Protein AF-0000000072921763 (afdb_homodimer)

pLDDT: mean 75.84, std 25.27, range [23.95, 98.81]

Sequence (602 aa):
MDPLSIIASITGIATAGTSLSKAIYHFISSTRGASREMIEIARNISDLSCILSDLRHVLQESADLCSRKLLRRIKSAMRRLSAIHDDIYALMDSSKGFQTFRWSLKRSEAQFKLTLIESHKTAIHLMLNVIILAATTRKEAQSQVTQTTSTNEDKQKEPESEVPLLRQQSENLAYAACHCLVDLSENQQFETSRPSKQLKTDSGSDNDDTRGQIQVREHGSSDGTGRWLFDLAFENHWNMSQGIEPELHFHGPVNGPEGPASDNQALVIRTPSELQIAIYEPRAGAALIETLLADWTCLSKMDPLSIIASITGIATAGTSLSKAIYHFISSTRGASREMIEIARNISDLSCILSDLRHVLQESADLCSRKLLRRIKSAMRRLSAIHDDIYALMDSSKGFQTFRWSLKRSEAQFKLTLIESHKTAIHLMLNVIILAATTRKEAQSQVTQTTSTNEDKQKEPESEVPLLRQQSENLAYAACHCLVDLSENQQFETSRPSKQLKTDSGSDNDDTRGQIQVREHGSSDGTGRWLFDLAFENHWNMSQGIEPELHFHGPVNGPEGPASDNQALVIRTPSELQIAIYEPRAGAALIETLLADWTCLSK

InterPro domains:
  IPR039327 C2H2 finger domain transcription factor CON7-like [PTHR36167] (5-193)

Organism: Fusarium oxysporum f. sp. lycopersici (strain 4287 / CBS 123668 / FGSC 9935 / NRRL 34936) (NCBI:txid426428)

Solvent-accessible surface area (backbone atoms only — not comparable to full-atom values): 33840 Å² total; per-residue (Å²): 135,61,66,65,59,48,43,51,48,39,51,53,50,23,48,50,31,36,52,48,20,45,52,44,51,54,47,43,73,75,34,74,79,59,56,71,53,55,55,50,38,24,47,51,34,38,52,34,21,52,50,36,52,49,40,42,53,50,44,72,75,43,46,86,42,47,25,70,62,39,55,50,50,52,51,51,50,51,53,52,48,52,51,51,52,53,52,50,51,51,59,54,54,68,42,70,72,66,74,72,55,55,60,68,81,28,43,66,55,41,48,47,53,36,51,51,51,50,40,49,38,38,51,52,49,37,54,42,42,48,50,50,40,52,52,49,47,52,53,53,56,52,52,52,56,53,46,69,69,50,71,76,81,77,77,68,78,71,78,78,78,61,54,68,56,42,50,51,45,38,30,45,35,49,54,48,44,42,52,38,37,39,50,35,44,60,52,29,61,59,61,67,65,48,80,68,81,72,74,80,73,78,83,71,87,74,82,71,79,75,66,82,60,80,55,53,56,85,55,31,25,94,81,42,55,33,51,50,52,39,58,70,72,42,43,64,46,52,35,59,69,52,67,49,63,84,67,77,75,68,80,72,83,78,78,74,80,85,66,84,77,71,76,71,75,52,79,75,57,58,41,49,67,47,43,54,56,52,48,68,40,89,62,32,38,59,51,39,51,50,44,48,44,59,60,32,29,46,79,88,104,134,60,67,65,60,48,42,52,49,40,51,52,51,25,48,51,31,37,51,48,21,44,51,45,54,53,49,44,73,74,33,73,79,61,55,69,53,56,54,50,37,24,47,51,34,38,52,36,20,52,51,38,53,49,41,42,53,49,44,74,75,43,48,85,42,47,25,72,63,38,53,50,50,51,50,51,49,51,53,53,48,52,50,51,53,52,52,51,51,52,58,55,56,69,38,70,70,66,75,70,52,57,62,66,81,26,44,67,56,41,49,48,52,37,51,52,51,51,40,51,38,36,50,51,48,37,54,42,42,49,52,50,40,52,52,49,49,51,53,55,55,53,51,50,56,53,46,68,68,50,72,77,81,78,77,66,79,71,78,79,78,60,55,68,56,43,50,50,45,38,32,44,35,50,54,48,43,43,50,38,37,38,51,34,43,60,53,28,59,56,61,67,65,49,82,67,83,73,74,79,74,77,84,73,88,75,80,71,78,74,66,81,60,77,56,53,57,86,53,31,26,96,79,42,56,34,50,51,52,40,56,70,73,43,43,65,47,52,35,58,70,52,66,48,63,84,67,76,76,70,81,71,83,77,78,74,79,84,63,83,77,72,77,71,75,49,77,74,58,59,41,50,66,48,43,53,57,52,47,68,38,87,62,32,40,59,51,40,51,51,45,48,45,58,59,33,27,47,78,87,103

Radius of gyration: 27.13 Å; Cα contacts (8 Å, |Δi|>4): 583; chains: 2; bounding box: 98×81×78 Å

Structure (mmCIF, N/CA/C/O backbone):
data_AF-0000000072921763-model_v1
#
loop_
_entity.id
_entity.type
_entity.pdbx_description
1 polymer 'Fungal N-terminal domain-containing protein'
#
loop_
_atom_site.group_PDB
_atom_site.id
_atom_site.type_symbol
_atom_site.label_atom_id
_atom_site.label_alt_id
_atom_site.label_comp_id
_atom_site.label_asym_id
_atom_site.label_entity_id
_atom_site.label_seq_id
_atom_site.pdbx_PDB_ins_code
_atom_site.Cartn_x
_atom_site.Cartn_y
_atom_site.Cartn_z
_atom_site.occupancy
_atom_site.B_iso_or_equiv
_atom_site.auth_seq_id
_atom_site.auth_comp_id
_atom_site.auth_asym_id
_atom_site.auth_atom_id
_atom_site.pdbx_PDB_model_num
ATOM 1 N N . MET A 1 1 ? -10.547 2.902 26.391 1 65.31 1 MET A N 1
ATOM 2 C CA . MET A 1 1 ? -9.352 2.551 25.625 1 65.31 1 MET A CA 1
ATOM 3 C C . MET A 1 1 ? -8.625 3.803 25.141 1 65.31 1 MET A C 1
ATOM 5 O O . MET A 1 1 ? -9.258 4.727 24.625 1 65.31 1 MET A O 1
ATOM 9 N N . ASP A 1 2 ? -7.398 3.92 25.562 1 82.81 2 ASP A N 1
ATOM 10 C CA . ASP A 1 2 ? -6.605 5.133 25.375 1 82.81 2 ASP A CA 1
ATOM 11 C C . ASP A 1 2 ? -5.977 5.168 23.984 1 82.81 2 ASP A C 1
ATOM 13 O O . ASP A 1 2 ? -5.176 4.297 23.641 1 82.81 2 ASP A O 1
ATOM 17 N N . PRO A 1 3 ? -6.383 6.098 23.203 1 86.25 3 PRO A N 1
ATOM 18 C CA . PRO A 1 3 ? -5.844 6.227 21.844 1 86.25 3 PRO A CA 1
ATOM 19 C C . PRO A 1 3 ? -4.316 6.309 21.812 1 86.25 3 PRO A C 1
ATOM 21 O O . PRO A 1 3 ? -3.686 5.836 20.875 1 86.25 3 PRO A O 1
ATOM 24 N N . LEU A 1 4 ? -3.777 6.754 22.875 1 88.62 4 LEU A N 1
ATOM 25 C CA . LEU A 1 4 ? -2.326 6.902 22.922 1 88.62 4 LEU A CA 1
ATOM 26 C C . LEU A 1 4 ? -1.644 5.543 22.984 1 88.62 4 LEU A C 1
ATOM 28 O O . LEU A 1 4 ? -0.588 5.34 22.375 1 88.62 4 LEU A O 1
ATOM 32 N N . SER A 1 5 ? -2.275 4.668 23.703 1 93.56 5 SER A N 1
ATOM 33 C CA . SER A 1 5 ? -1.722 3.324 23.812 1 93.56 5 SER A CA 1
ATOM 34 C C . SER A 1 5 ? -1.797 2.586 22.469 1 93.56 5 SER A C 1
ATOM 36 O O . SER A 1 5 ? -0.887 1.831 22.125 1 93.56 5 SER A O 1
ATOM 38 N N . ILE A 1 6 ? -2.824 2.807 21.75 1 95.88 6 ILE A N 1
ATOM 39 C CA . ILE A 1 6 ? -3.004 2.189 20.438 1 95.88 6 ILE A CA 1
ATOM 40 C C . ILE A 1 6 ? -1.984 2.76 19.453 1 95.88 6 ILE A C 1
ATOM 42 O O . ILE A 1 6 ? -1.358 2.012 18.703 1 95.88 6 ILE A O 1
ATOM 46 N N . ILE A 1 7 ? -1.818 4 19.531 1 95.94 7 ILE A N 1
ATOM 47 C CA . ILE A 1 7 ? -0.854 4.672 18.656 1 95.94 7 ILE A CA 1
ATOM 48 C C . ILE A 1 7 ? 0.55 4.148 18.953 1 95.94 7 ILE A C 1
ATOM 50 O O . ILE A 1 7 ? 1.326 3.893 18.031 1 95.94 7 ILE A O 1
ATOM 54 N N . ALA A 1 8 ? 0.888 3.949 20.219 1 95.19 8 ALA A N 1
ATOM 55 C CA . ALA A 1 8 ? 2.18 3.381 20.594 1 95.19 8 ALA A CA 1
ATOM 56 C C . ALA A 1 8 ? 2.338 1.965 20.047 1 95.19 8 ALA A C 1
ATOM 58 O O . ALA A 1 8 ? 3.406 1.599 19.547 1 95.19 8 ALA A O 1
ATOM 59 N N . SER A 1 9 ? 1.285 1.234 20.141 1 96.81 9 SER A N 1
ATOM 60 C CA . SER A 1 9 ? 1.287 -0.132 19.625 1 96.81 9 SER A CA 1
ATOM 61 C C . SER A 1 9 ? 1.504 -0.158 18.125 1 96.81 9 SER A C 1
ATOM 63 O O . SER A 1 9 ? 2.268 -0.981 17.609 1 96.81 9 SER A O 1
ATOM 65 N N . ILE A 1 10 ? 0.843 0.71 17.438 1 98.25 10 ILE A N 1
ATOM 66 C CA . ILE A 1 10 ? 0.994 0.819 15.984 1 98.25 10 ILE A CA 1
ATOM 67 C C . ILE A 1 10 ? 2.447 1.137 15.641 1 98.25 10 ILE A C 1
ATOM 69 O O . ILE A 1 10 ? 3.029 0.517 14.75 1 98.25 10 ILE A O 1
ATOM 73 N N . THR A 1 11 ? 3.029 2.066 16.375 1 97 11 THR A N 1
ATOM 74 C CA . THR A 1 11 ? 4.418 2.439 16.141 1 97 11 THR A CA 1
ATOM 75 C C . THR A 1 11 ? 5.344 1.243 16.344 1 97 11 THR A C 1
ATOM 77 O O . THR A 1 11 ? 6.254 1.013 15.547 1 97 11 THR A O 1
ATOM 80 N N . GLY A 1 12 ? 5.074 0.527 17.391 1 97.81 12 GLY A N 1
ATOM 81 C CA . GLY A 1 12 ? 5.871 -0.662 17.672 1 97.81 12 GLY A CA 1
ATOM 82 C C . GLY A 1 12 ? 5.797 -1.693 16.562 1 97.81 12 GLY A C 1
ATOM 83 O O . GLY A 1 12 ? 6.82 -2.219 16.125 1 97.81 12 GLY A O 1
ATOM 84 N N . ILE A 1 13 ? 4.648 -1.969 16.047 1 98.62 13 ILE A N 1
ATOM 85 C CA . ILE A 1 13 ? 4.441 -2.982 15.023 1 98.62 13 ILE A CA 1
ATOM 86 C C . ILE A 1 13 ? 5.008 -2.49 13.688 1 98.62 13 ILE A C 1
ATOM 88 O O . ILE A 1 13 ? 5.59 -3.268 12.93 1 98.62 13 ILE A O 1
ATOM 92 N N . ALA A 1 14 ? 4.777 -1.21 13.375 1 98.62 14 ALA A N 1
ATOM 93 C CA . ALA A 1 14 ? 5.352 -0.644 12.156 1 98.62 14 ALA A CA 1
ATOM 94 C C . ALA A 1 14 ? 6.875 -0.758 12.164 1 98.62 14 ALA A C 1
ATOM 96 O O . ALA A 1 14 ? 7.48 -1.12 11.156 1 98.62 14 ALA A O 1
ATOM 97 N N . THR A 1 15 ? 7.5 -0.487 13.289 1 98.19 15 THR A N 1
ATOM 98 C CA . THR A 1 15 ? 8.953 -0.569 13.43 1 98.19 15 THR A CA 1
ATOM 99 C C . THR A 1 15 ? 9.43 -2.012 13.281 1 98.19 15 THR A C 1
ATOM 101 O O . THR A 1 15 ? 10.375 -2.287 12.539 1 98.19 15 THR A O 1
ATOM 104 N N . ALA A 1 16 ? 8.75 -2.857 13.969 1 98.31 16 ALA A N 1
ATOM 105 C CA . ALA A 1 16 ? 9.086 -4.273 13.875 1 98.31 16 ALA A CA 1
ATOM 106 C C . ALA A 1 16 ? 8.938 -4.777 12.438 1 98.31 16 ALA A C 1
ATOM 108 O O . ALA A 1 16 ? 9.773 -5.531 11.945 1 98.31 16 ALA A O 1
ATOM 109 N N . GLY A 1 17 ? 7.84 -4.438 11.805 1 98.56 17 GLY A N 1
ATOM 110 C CA . GLY A 1 17 ? 7.621 -4.832 10.422 1 98.56 17 GLY A CA 1
ATOM 111 C C . GLY A 1 17 ? 8.68 -4.297 9.477 1 98.56 17 GLY A C 1
ATOM 112 O O . GLY A 1 17 ? 9.125 -5.008 8.57 1 98.56 17 GLY A O 1
ATOM 113 N N . THR A 1 18 ? 9.039 -3.078 9.664 1 98.56 18 THR A N 1
ATOM 114 C CA . THR A 1 18 ? 10.086 -2.473 8.844 1 98.56 18 THR A CA 1
ATOM 115 C C . THR A 1 18 ? 11.398 -3.227 9 1 98.56 18 THR A C 1
ATOM 117 O O . THR A 1 18 ? 12.078 -3.518 8.016 1 98.56 18 THR A O 1
ATOM 120 N N . SER A 1 19 ? 11.734 -3.551 10.188 1 97.69 19 SER A N 1
ATOM 121 C CA . SER A 1 19 ? 12.945 -4.324 10.461 1 97.69 19 SER A CA 1
ATOM 122 C C . SER A 1 19 ? 12.852 -5.715 9.844 1 97.69 19 SER A C 1
ATOM 124 O O . SER A 1 19 ? 13.836 -6.219 9.289 1 97.69 19 SER A O 1
ATOM 126 N N . LEU A 1 20 ? 11.758 -6.309 9.984 1 97.12 20 LEU A N 1
ATOM 127 C CA . LEU A 1 20 ? 11.555 -7.648 9.445 1 97.12 20 LEU A CA 1
ATOM 128 C C . LEU A 1 20 ? 11.68 -7.641 7.922 1 97.12 20 LEU A C 1
ATOM 130 O O . LEU A 1 20 ? 12.328 -8.516 7.348 1 97.12 20 LEU A O 1
ATOM 134 N N . SER A 1 21 ? 11.008 -6.684 7.285 1 97.06 21 SER A N 1
ATOM 135 C CA . SER A 1 21 ? 11.125 -6.562 5.836 1 97.06 21 SER A CA 1
ATOM 136 C C . SER A 1 21 ? 12.578 -6.449 5.402 1 97.06 21 SER A C 1
ATOM 138 O O . SER A 1 21 ? 13.016 -7.145 4.48 1 97.06 21 SER A O 1
ATOM 140 N N . LYS A 1 22 ? 13.328 -5.621 6.062 1 96.06 22 LYS A N 1
ATOM 141 C CA . LYS A 1 22 ? 14.75 -5.465 5.766 1 96.06 22 LYS A CA 1
ATOM 142 C C . LYS A 1 22 ? 15.492 -6.793 5.918 1 96.06 22 LYS A C 1
ATOM 144 O O . LYS A 1 22 ? 16.297 -7.164 5.059 1 96.06 22 LYS A O 1
ATOM 149 N N . ALA A 1 23 ? 15.227 -7.434 6.98 1 93.62 23 ALA A N 1
ATOM 150 C CA . ALA A 1 23 ? 15.867 -8.719 7.246 1 93.62 23 ALA A CA 1
ATOM 151 C C . ALA A 1 23 ? 15.578 -9.719 6.129 1 93.62 23 ALA A C 1
ATOM 153 O O . ALA A 1 23 ? 16.469 -10.477 5.719 1 93.62 23 ALA A O 1
ATOM 154 N N . ILE A 1 24 ? 14.375 -9.758 5.652 1 93 24 ILE A N 1
ATOM 155 C CA . ILE A 1 24 ? 14 -10.688 4.594 1 93 24 ILE A CA 1
ATOM 156 C C . ILE A 1 24 ? 14.734 -10.328 3.305 1 93 24 ILE A C 1
ATOM 158 O O . ILE A 1 24 ? 15.25 -11.211 2.615 1 93 24 ILE A O 1
ATOM 162 N N . TYR A 1 25 ? 14.789 -9.023 2.984 1 92.62 25 TYR A N 1
ATOM 163 C CA . TYR A 1 25 ? 15.508 -8.602 1.79 1 92.62 25 TYR A CA 1
ATOM 164 C C . TYR A 1 25 ? 16.969 -9.023 1.865 1 92.62 25 TYR A C 1
ATOM 166 O O . TYR A 1 25 ? 17.531 -9.523 0.885 1 92.62 25 TYR A O 1
ATOM 174 N N . HIS A 1 26 ? 17.578 -8.859 2.99 1 90.12 26 HIS A N 1
ATOM 175 C CA . HIS A 1 26 ? 18.969 -9.258 3.166 1 90.12 26 HIS A CA 1
ATOM 176 C C . HIS A 1 26 ? 19.125 -10.773 3.074 1 90.12 26 HIS A C 1
ATOM 178 O O . HIS A 1 26 ? 20.078 -11.273 2.486 1 90.12 26 HIS A O 1
ATOM 184 N N . PHE A 1 27 ? 18.188 -11.398 3.607 1 86.38 27 PHE A N 1
ATOM 185 C CA . PHE A 1 27 ? 18.188 -12.859 3.529 1 86.38 27 PHE A CA 1
ATOM 186 C C . PHE A 1 27 ? 18.125 -13.32 2.078 1 86.38 27 PHE A C 1
ATOM 188 O O . PHE A 1 27 ? 18.859 -14.219 1.672 1 86.38 27 PHE A O 1
ATOM 195 N N . ILE A 1 28 ? 17.219 -12.781 1.347 1 85.94 28 ILE A N 1
ATOM 196 C CA . ILE A 1 28 ? 17.016 -13.117 -0.061 1 85.94 28 ILE A CA 1
ATOM 197 C C . ILE A 1 28 ? 18.312 -12.859 -0.833 1 85.94 28 ILE A C 1
ATOM 199 O O . ILE A 1 28 ? 18.703 -13.656 -1.688 1 85.94 28 ILE A O 1
ATOM 203 N N . SER A 1 29 ? 18.984 -11.82 -0.559 1 84.25 29 SER A N 1
ATOM 204 C CA . SER A 1 29 ? 20.188 -11.43 -1.28 1 84.25 29 SER A CA 1
ATOM 205 C C . SER A 1 29 ? 21.344 -12.391 -0.982 1 84.25 29 SER A C 1
ATOM 207 O O . SER A 1 29 ? 22.266 -12.539 -1.792 1 84.25 29 SER A O 1
ATOM 209 N N . SER A 1 30 ? 21.297 -12.969 0.132 1 79.44 30 SER A N 1
ATOM 210 C CA . SER A 1 30 ? 22.391 -13.844 0.554 1 79.44 30 SER A CA 1
ATOM 211 C C . SER A 1 30 ? 22.094 -15.297 0.215 1 79.44 30 SER A C 1
ATOM 213 O O . SER A 1 30 ? 22.922 -16.188 0.461 1 79.44 30 SER A O 1
ATOM 215 N N . THR A 1 31 ? 20.859 -15.5 -0.185 1 74.06 31 THR A N 1
ATOM 216 C CA . THR A 1 31 ? 20.438 -16.875 -0.421 1 74.06 31 THR A CA 1
ATOM 217 C C . THR A 1 31 ? 20.172 -17.109 -1.903 1 74.06 31 THR A C 1
ATOM 219 O O . THR A 1 31 ? 19.469 -16.328 -2.543 1 74.06 31 THR A O 1
ATOM 222 N N . ARG A 1 32 ? 20.797 -18.125 -2.398 1 68.25 32 ARG A N 1
ATOM 223 C CA . ARG A 1 32 ? 20.531 -18.5 -3.783 1 68.25 32 ARG A CA 1
ATOM 224 C C . ARG A 1 32 ? 19.156 -19.156 -3.922 1 68.25 32 ARG A C 1
ATOM 226 O O . ARG A 1 32 ? 18.781 -19.969 -3.088 1 68.25 32 ARG A O 1
ATOM 233 N N . GLY A 1 33 ? 18.297 -18.75 -4.855 1 66.88 33 GLY A N 1
ATOM 234 C CA . GLY A 1 33 ? 17.047 -19.406 -5.172 1 66.88 33 GLY A CA 1
ATOM 235 C C . GLY A 1 33 ? 15.898 -18.953 -4.289 1 66.88 33 GLY A C 1
ATOM 236 O O . GLY A 1 33 ? 15.008 -19.75 -3.971 1 66.88 33 GLY A O 1
ATOM 237 N N . ALA A 1 34 ? 16.031 -17.781 -3.762 1 72.19 34 ALA A N 1
ATOM 238 C CA . ALA A 1 34 ? 14.898 -17.312 -2.973 1 72.19 34 ALA A CA 1
ATOM 239 C C . ALA A 1 34 ? 13.625 -17.25 -3.818 1 72.19 34 ALA A C 1
ATOM 241 O O . ALA A 1 34 ? 13.672 -16.844 -4.98 1 72.19 34 ALA A O 1
ATOM 242 N N . SER A 1 35 ? 12.586 -17.797 -3.225 1 76.56 35 SER A N 1
ATOM 243 C CA . SER A 1 35 ? 11.32 -17.891 -3.951 1 76.56 35 SER A CA 1
ATOM 244 C C . SER A 1 35 ? 10.711 -16.5 -4.156 1 76.56 35 SER A C 1
ATOM 246 O O . SER A 1 35 ? 11.016 -15.57 -3.416 1 76.56 35 SER A O 1
ATOM 248 N N . ARG A 1 36 ? 9.922 -16.344 -5.098 1 83.94 36 ARG A N 1
ATOM 249 C CA . ARG A 1 36 ? 9.164 -15.133 -5.395 1 83.94 36 ARG A CA 1
ATOM 250 C C . ARG A 1 36 ? 8.258 -14.75 -4.23 1 83.94 36 ARG A C 1
ATOM 252 O O . ARG A 1 36 ? 8.039 -13.57 -3.957 1 83.94 36 ARG A O 1
ATOM 259 N N . GLU A 1 37 ? 7.848 -15.742 -3.48 1 86.5 37 GLU A N 1
ATOM 260 C CA . GLU A 1 37 ? 6.957 -15.523 -2.344 1 86.5 37 GLU A CA 1
ATOM 261 C C . GLU A 1 37 ? 7.652 -14.734 -1.241 1 86.5 37 GLU A C 1
ATOM 263 O O . GLU A 1 37 ? 7.031 -13.898 -0.578 1 86.5 37 GLU A O 1
ATOM 268 N N . MET A 1 38 ? 8.922 -14.961 -1.13 1 87.75 38 MET A N 1
ATOM 269 C CA . MET A 1 38 ? 9.648 -14.258 -0.081 1 87.75 38 MET A CA 1
ATOM 270 C C . MET A 1 38 ? 9.781 -12.773 -0.417 1 87.75 38 MET A C 1
ATOM 272 O O . MET A 1 38 ? 9.688 -11.922 0.469 1 87.75 38 MET A O 1
ATOM 276 N N . ILE A 1 39 ? 9.984 -12.547 -1.631 1 91.12 39 ILE A N 1
ATOM 277 C CA . ILE A 1 39 ? 10.078 -11.164 -2.076 1 91.12 39 ILE A CA 1
ATOM 278 C C . ILE A 1 39 ? 8.734 -10.461 -1.868 1 91.12 39 ILE A C 1
ATOM 280 O O . ILE A 1 39 ? 8.688 -9.336 -1.372 1 91.12 39 ILE A O 1
ATOM 284 N N . GLU A 1 40 ? 7.691 -11.172 -2.193 1 94.12 40 GLU A N 1
ATOM 285 C CA . GLU A 1 40 ? 6.352 -10.617 -2.025 1 94.12 40 GLU A CA 1
ATOM 286 C C . GLU A 1 40 ? 6.027 -10.398 -0.551 1 94.12 40 GLU A C 1
ATOM 288 O O . GLU A 1 40 ? 5.355 -9.43 -0.193 1 94.12 40 GLU A O 1
ATOM 293 N N . ILE A 1 41 ? 6.5 -11.281 0.248 1 94.19 41 ILE A N 1
ATOM 294 C CA . ILE A 1 41 ? 6.301 -11.133 1.686 1 94.19 41 ILE A CA 1
ATOM 295 C C . ILE A 1 41 ? 7.023 -9.875 2.174 1 94.19 41 ILE A C 1
ATOM 297 O O . ILE A 1 41 ? 6.438 -9.055 2.881 1 94.19 41 ILE A O 1
ATOM 301 N N . ALA A 1 42 ? 8.273 -9.734 1.792 1 96.31 42 ALA A N 1
ATOM 302 C CA . ALA A 1 42 ? 9.039 -8.555 2.193 1 96.31 42 ALA A CA 1
ATOM 303 C C . ALA A 1 42 ? 8.344 -7.277 1.735 1 96.31 42 ALA A C 1
ATOM 305 O O . ALA A 1 42 ? 8.211 -6.328 2.51 1 96.31 42 ALA A O 1
ATOM 306 N N . ARG A 1 43 ? 7.867 -7.27 0.573 1 97.25 43 ARG A N 1
ATOM 307 C CA . ARG A 1 43 ? 7.203 -6.109 -0.014 1 97.25 43 ARG A CA 1
ATOM 308 C C . ARG A 1 43 ? 5.906 -5.789 0.72 1 97.25 43 ARG A C 1
ATOM 310 O O . ARG A 1 43 ? 5.645 -4.629 1.051 1 97.25 43 ARG A O 1
ATOM 317 N N . ASN A 1 44 ? 5.117 -6.777 0.942 1 97.81 44 ASN A N 1
ATOM 318 C CA . ASN A 1 44 ? 3.832 -6.574 1.602 1 97.81 44 ASN A CA 1
ATOM 319 C C . ASN A 1 44 ? 4.012 -6.105 3.043 1 97.81 44 ASN A C 1
ATOM 321 O O . ASN A 1 44 ? 3.23 -5.289 3.537 1 97.81 44 ASN A O 1
ATOM 325 N N . ILE A 1 45 ? 5.027 -6.629 3.67 1 98.25 45 ILE A N 1
ATOM 326 C CA . ILE A 1 45 ? 5.312 -6.168 5.023 1 98.25 45 ILE A CA 1
ATOM 327 C C . ILE A 1 45 ? 5.766 -4.711 4.992 1 98.25 45 ILE A C 1
ATOM 329 O O . ILE A 1 45 ? 5.383 -3.918 5.855 1 98.25 45 ILE A O 1
ATOM 333 N N . SER A 1 46 ? 6.559 -4.402 4.051 1 98.5 46 SER A N 1
ATOM 334 C CA . SER A 1 46 ? 6.988 -3.02 3.877 1 98.5 46 SER A CA 1
ATOM 335 C C . SER A 1 46 ? 5.801 -2.096 3.629 1 98.5 46 SER A C 1
ATOM 337 O O . SER A 1 46 ? 5.656 -1.072 4.301 1 98.5 46 SER A O 1
ATOM 339 N N . ASP A 1 47 ? 4.945 -2.484 2.699 1 98.44 47 ASP A N 1
ATOM 340 C CA . ASP A 1 47 ? 3.74 -1.712 2.416 1 98.44 47 ASP A CA 1
ATOM 341 C C . ASP A 1 47 ? 2.887 -1.544 3.672 1 98.44 47 ASP A C 1
ATOM 343 O O . ASP A 1 47 ? 2.408 -0.445 3.961 1 98.44 47 ASP A O 1
ATOM 347 N N . LEU A 1 48 ? 2.771 -2.652 4.332 1 98.69 48 LEU A N 1
ATOM 348 C CA . LEU A 1 48 ? 1.956 -2.645 5.543 1 98.69 48 LEU A CA 1
ATOM 349 C C . LEU A 1 48 ? 2.545 -1.707 6.59 1 98.69 48 LEU A C 1
ATOM 351 O O . LEU A 1 48 ? 1.811 -0.979 7.262 1 98.69 48 LEU A O 1
ATOM 355 N N . SER A 1 49 ? 3.832 -1.7 6.773 1 98.56 49 SER A N 1
ATOM 356 C CA . SER A 1 49 ? 4.47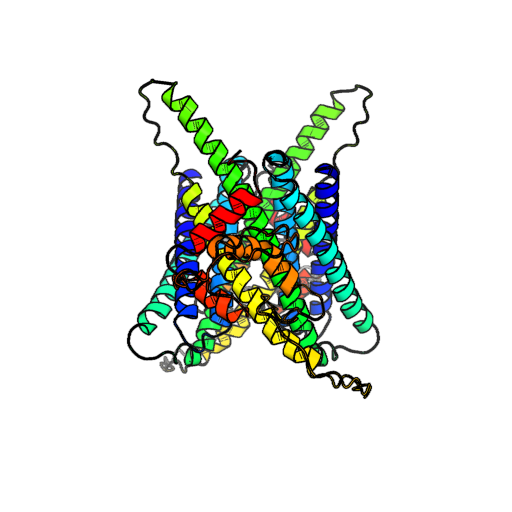7 -0.808 7.73 1 98.56 49 SER A CA 1
ATOM 357 C C . SER A 1 49 ? 4.223 0.654 7.383 1 98.56 49 SER A C 1
ATOM 359 O O . SER A 1 49 ? 4.016 1.482 8.273 1 98.56 49 SER A O 1
ATOM 361 N N . CYS A 1 50 ? 4.207 0.955 6.102 1 98.31 50 CYS A N 1
ATOM 362 C CA . CYS A 1 50 ? 3.896 2.311 5.664 1 98.31 50 CYS A CA 1
ATOM 363 C C . CYS A 1 50 ? 2.441 2.658 5.961 1 98.31 50 CYS A C 1
ATOM 365 O O . CYS A 1 50 ? 2.145 3.762 6.422 1 98.31 50 CYS A O 1
ATOM 367 N N . ILE A 1 51 ? 1.572 1.754 5.707 1 98.75 51 ILE A N 1
ATOM 368 C CA . ILE A 1 51 ? 0.151 1.952 5.973 1 98.75 51 ILE A CA 1
ATOM 369 C C . ILE A 1 51 ? -0.068 2.184 7.465 1 98.75 51 ILE A C 1
ATOM 371 O O . ILE A 1 51 ? -0.877 3.027 7.859 1 98.75 51 ILE A O 1
ATOM 375 N N . LEU A 1 52 ? 0.667 1.43 8.289 1 98.75 52 LEU A N 1
ATOM 376 C CA . LEU A 1 52 ? 0.572 1.6 9.734 1 98.75 52 LEU A CA 1
ATOM 377 C C . LEU A 1 52 ? 1.049 2.986 10.148 1 98.75 52 LEU A C 1
ATOM 379 O O . LEU A 1 52 ? 0.452 3.615 11.023 1 98.75 52 LEU A O 1
ATOM 383 N N . SER A 1 53 ? 2.092 3.469 9.539 1 97.94 53 SER A N 1
ATOM 384 C CA . SER A 1 53 ? 2.553 4.824 9.828 1 97.94 53 SER A CA 1
ATOM 385 C C . SER A 1 53 ? 1.496 5.859 9.461 1 97.94 53 SER A C 1
ATOM 387 O O . SER A 1 53 ? 1.296 6.836 10.18 1 97.94 53 SER A O 1
ATOM 389 N N . ASP A 1 54 ? 0.823 5.602 8.359 1 97.5 54 ASP A N 1
ATOM 390 C CA . ASP A 1 54 ? -0.271 6.48 7.961 1 97.5 54 ASP A CA 1
ATOM 391 C C . ASP A 1 54 ? -1.417 6.426 8.969 1 97.5 54 ASP A C 1
ATOM 393 O O . ASP A 1 54 ? -1.99 7.457 9.328 1 97.5 54 ASP A O 1
ATOM 397 N N . LEU A 1 55 ? -1.7 5.219 9.359 1 98.12 55 LEU A N 1
ATOM 398 C CA . LEU A 1 55 ? -2.766 5.035 10.344 1 98.12 55 LEU A CA 1
ATOM 399 C C . LEU A 1 55 ? -2.441 5.773 11.641 1 98.12 55 LEU A C 1
ATOM 401 O O . LEU A 1 55 ? -3.314 6.414 12.227 1 98.12 55 LEU A O 1
ATOM 405 N N . ARG A 1 56 ? -1.218 5.668 12.062 1 97.19 56 ARG A N 1
ATOM 406 C CA . ARG A 1 56 ? -0.769 6.398 13.242 1 97.19 56 ARG A CA 1
ATOM 407 C C . ARG A 1 56 ? -1.034 7.895 13.094 1 97.19 56 ARG A C 1
ATOM 409 O O . ARG A 1 56 ? -1.599 8.523 13.992 1 97.19 56 ARG A O 1
ATOM 416 N N . HIS A 1 57 ? -0.712 8.43 11.953 1 95.25 57 HIS A N 1
ATOM 417 C CA . HIS A 1 57 ? -0.882 9.859 11.703 1 95.25 57 HIS A CA 1
ATOM 418 C C . HIS A 1 57 ? -2.357 10.25 11.703 1 95.25 57 HIS A C 1
ATOM 420 O O . HIS A 1 57 ? -2.738 11.266 12.281 1 95.25 57 HIS A O 1
ATOM 426 N N . VAL A 1 58 ? -3.123 9.477 11.07 1 96.69 58 VAL A N 1
ATOM 427 C CA . VAL A 1 58 ? -4.547 9.773 10.953 1 96.69 58 VAL A CA 1
ATOM 428 C C . VAL A 1 58 ? -5.207 9.688 12.328 1 96.69 58 VAL A C 1
ATOM 430 O O . VAL A 1 58 ? -6.07 10.5 12.656 1 96.69 58 VAL A O 1
ATOM 433 N N . LEU A 1 59 ? -4.773 8.734 13.156 1 96.56 59 LEU A N 1
ATOM 434 C CA . LEU A 1 59 ? -5.336 8.594 14.492 1 96.56 59 LEU A CA 1
ATOM 435 C C . LEU A 1 59 ? -4.922 9.758 15.391 1 96.56 59 LEU A C 1
ATOM 437 O O . LEU A 1 59 ? -5.684 10.172 16.266 1 96.56 59 LEU A O 1
ATOM 441 N N . GLN A 1 60 ? -3.76 10.258 15.18 1 94 60 GLN A N 1
ATOM 442 C CA . GLN A 1 60 ? -3.309 11.414 15.945 1 94 60 GLN A CA 1
ATOM 443 C C . GLN A 1 60 ? -4.176 12.641 15.656 1 94 60 GLN A C 1
ATOM 445 O O . GLN A 1 60 ? -4.418 13.453 16.547 1 94 60 GLN A O 1
ATOM 450 N N . GLU A 1 61 ? -4.695 12.727 14.469 1 92.75 61 GLU A N 1
ATOM 451 C CA . GLU A 1 61 ? -5.445 13.898 14.039 1 92.75 61 GLU A CA 1
ATOM 452 C C . GLU A 1 61 ? -6.945 13.703 14.234 1 92.75 61 GLU A C 1
ATOM 454 O O . GLU A 1 61 ? -7.688 14.672 14.414 1 92.75 61 GLU A O 1
ATOM 459 N N . SER A 1 62 ? -7.367 12.43 14.211 1 93.88 62 SER A N 1
ATOM 460 C CA . SER A 1 62 ? -8.805 12.227 14.086 1 93.88 62 SER A CA 1
ATOM 461 C C . SER A 1 62 ? -9.281 11.094 15 1 93.88 62 SER A C 1
ATOM 463 O O . SER A 1 62 ? -10.195 10.352 14.648 1 93.88 62 SER A O 1
ATOM 465 N N . ALA A 1 63 ? -8.633 10.922 16.062 1 92.06 63 ALA A N 1
ATOM 466 C CA . ALA A 1 63 ? -9.016 9.852 16.984 1 92.06 63 ALA A CA 1
ATOM 467 C C . ALA A 1 63 ? -10.445 10.055 17.484 1 92.06 63 ALA A C 1
ATOM 469 O O . ALA A 1 63 ? -11.141 9.086 17.797 1 92.06 63 ALA A O 1
ATOM 470 N N . ASP A 1 64 ? -10.859 11.297 17.594 1 92.38 64 ASP A N 1
ATOM 471 C CA . ASP A 1 64 ? -12.188 11.625 18.109 1 92.38 64 ASP A CA 1
ATOM 472 C C . ASP A 1 64 ? -13.281 11.102 17.172 1 92.38 64 ASP A C 1
ATOM 474 O O . ASP A 1 64 ? -14.422 10.922 17.594 1 92.38 64 ASP A O 1
ATOM 478 N N . LEU A 1 65 ? -12.984 10.859 15.953 1 95.06 65 LEU A N 1
ATOM 479 C CA . LEU A 1 65 ? -13.953 10.367 14.977 1 95.06 65 LEU A CA 1
ATOM 480 C C . LEU A 1 65 ? -14.109 8.852 15.078 1 95.06 65 LEU A C 1
ATOM 482 O O . LEU A 1 65 ? -15.055 8.281 14.531 1 95.06 65 LEU A O 1
ATOM 486 N N . CYS A 1 66 ? -13.18 8.195 15.695 1 96.06 66 CYS A N 1
ATOM 487 C CA . CYS A 1 66 ? -13.141 6.734 15.703 1 96.06 66 CYS A CA 1
ATOM 488 C C . CYS A 1 66 ? -14.008 6.172 16.828 1 96.06 66 CYS A C 1
ATOM 490 O O . CYS A 1 66 ? -13.938 6.648 17.969 1 96.06 66 CYS A O 1
ATOM 492 N N . SER A 1 67 ? -14.828 5.184 16.547 1 95.56 67 SER A N 1
ATOM 493 C CA . SER A 1 67 ? -15.609 4.492 17.578 1 95.56 67 SER A CA 1
ATOM 494 C C . SER A 1 67 ? -14.719 3.629 18.453 1 95.56 67 SER A C 1
ATOM 496 O O . SER A 1 67 ? -13.602 3.277 18.078 1 95.56 67 SER A O 1
ATOM 498 N N . ARG A 1 68 ? -15.25 3.309 19.594 1 94.38 68 ARG A N 1
ATOM 499 C CA . ARG A 1 68 ? -14.539 2.395 20.484 1 94.38 68 ARG A CA 1
ATOM 500 C C . ARG A 1 68 ? -14.352 1.029 19.828 1 94.38 68 ARG A C 1
ATOM 502 O O . ARG A 1 68 ? -13.328 0.376 20.031 1 94.38 68 ARG A O 1
ATOM 509 N N . LYS A 1 69 ? -15.32 0.642 19.094 1 94.25 69 LYS A N 1
ATOM 510 C CA . LYS A 1 69 ? -15.273 -0.634 18.391 1 94.25 69 LYS A CA 1
ATOM 511 C C . LYS A 1 69 ? -14.109 -0.667 17.391 1 94.25 69 LYS A C 1
ATOM 513 O O . LYS A 1 69 ? -13.367 -1.646 17.328 1 94.25 69 LYS A O 1
ATOM 518 N N . LEU A 1 70 ? -13.992 0.389 16.672 1 96.62 70 LEU A N 1
ATOM 519 C CA . LEU A 1 70 ? -12.906 0.458 15.703 1 96.62 70 LEU A CA 1
ATOM 520 C C . LEU A 1 70 ? -11.547 0.408 16.391 1 96.62 70 LEU A C 1
ATOM 522 O O . LEU A 1 70 ? -10.641 -0.3 15.953 1 96.62 70 LEU A O 1
ATOM 526 N N . LEU A 1 71 ? -11.398 1.124 17.453 1 97.06 71 LEU A N 1
ATOM 527 C CA . LEU A 1 71 ? -10.141 1.157 18.188 1 97.06 71 LEU A CA 1
ATOM 528 C C . LEU A 1 71 ? -9.789 -0.226 18.734 1 97.06 71 LEU A C 1
ATOM 530 O O . LEU A 1 71 ? -8.617 -0.629 18.703 1 97.06 71 LEU A O 1
ATOM 534 N N . ARG A 1 72 ? -10.75 -0.943 19.141 1 95.88 72 ARG A N 1
ATOM 535 C CA . ARG A 1 72 ? -10.531 -2.311 19.609 1 95.88 72 ARG A CA 1
ATOM 536 C C . ARG A 1 72 ? -10.086 -3.211 18.469 1 95.88 72 ARG A C 1
ATOM 538 O O . ARG A 1 72 ? -9.219 -4.066 18.641 1 95.88 72 ARG A O 1
ATOM 545 N N . ARG A 1 73 ? -10.68 -3.035 17.375 1 96.44 73 ARG A N 1
ATOM 546 C CA . ARG A 1 73 ? -10.328 -3.824 16.203 1 96.44 73 ARG A CA 1
ATOM 547 C C . ARG A 1 73 ? -8.891 -3.543 15.773 1 96.44 73 ARG A C 1
ATOM 549 O O . ARG A 1 73 ? -8.172 -4.453 15.352 1 96.44 73 ARG A O 1
ATOM 556 N N . ILE A 1 74 ? -8.508 -2.301 15.82 1 98.06 74 ILE A N 1
ATOM 557 C CA . ILE A 1 74 ? -7.133 -1.938 15.484 1 98.06 74 ILE A CA 1
ATOM 558 C C . ILE A 1 74 ? -6.172 -2.611 16.469 1 98.06 74 ILE A C 1
ATOM 560 O O . ILE A 1 74 ? -5.148 -3.17 16.062 1 98.06 74 ILE A O 1
ATOM 564 N N . LYS A 1 75 ? -6.492 -2.561 17.703 1 97 75 LYS A N 1
ATOM 565 C CA . LYS A 1 75 ? -5.668 -3.225 18.703 1 97 75 LYS A CA 1
ATOM 566 C C . LYS A 1 75 ? -5.539 -4.715 18.406 1 97 75 LYS A C 1
ATOM 568 O O . LYS A 1 75 ? -4.449 -5.281 18.516 1 97 75 LYS A O 1
ATOM 573 N N . SER A 1 76 ? -6.641 -5.305 18.094 1 96.19 76 SER A N 1
ATOM 574 C CA . SER A 1 76 ? -6.648 -6.719 17.734 1 96.19 76 SER A CA 1
ATOM 575 C C . SER A 1 76 ? -5.766 -6.988 16.531 1 96.19 76 SER A C 1
ATOM 577 O O . SER A 1 76 ? -5.02 -7.973 16.5 1 96.19 76 SER A O 1
ATOM 579 N N . ALA A 1 77 ? -5.879 -6.16 15.57 1 97.88 77 ALA A N 1
ATOM 580 C CA . ALA A 1 77 ? -5.055 -6.297 14.375 1 97.88 77 ALA A CA 1
ATOM 581 C C . ALA A 1 77 ? -3.568 -6.223 14.727 1 97.88 77 ALA A C 1
ATOM 583 O O . ALA A 1 77 ? -2.756 -6.961 14.164 1 97.88 77 ALA A O 1
ATOM 584 N N . MET A 1 78 ? -3.176 -5.352 15.633 1 98.38 78 MET A N 1
ATOM 585 C CA . MET A 1 78 ? -1.778 -5.219 16.031 1 98.38 78 MET A CA 1
ATOM 586 C C . MET A 1 78 ? -1.273 -6.5 16.688 1 98.38 78 MET A C 1
ATOM 588 O O . MET A 1 78 ? -0.152 -6.938 16.422 1 98.38 78 MET A O 1
ATOM 592 N N . ARG A 1 79 ? -2.086 -7.066 17.438 1 96.94 79 ARG A N 1
ATOM 593 C CA . ARG A 1 79 ? -1.715 -8.32 18.094 1 96.94 79 ARG A CA 1
ATOM 594 C C . ARG A 1 79 ? -1.496 -9.43 17.062 1 96.94 79 ARG A C 1
ATOM 596 O O . ARG A 1 79 ? -0.527 -10.18 17.156 1 96.94 79 ARG A O 1
ATOM 603 N N . ARG A 1 80 ? -2.348 -9.492 16.188 1 96.5 80 ARG A N 1
ATOM 604 C CA . ARG A 1 80 ? -2.248 -10.516 15.148 1 96.5 80 ARG A CA 1
ATOM 605 C C . ARG A 1 80 ? -0.996 -10.32 14.305 1 96.5 80 ARG A C 1
ATOM 607 O O . ARG A 1 80 ? -0.314 -11.281 13.953 1 96.5 80 ARG A O 1
ATOM 614 N N . LEU A 1 81 ? -0.732 -9.086 13.992 1 98 81 LEU A N 1
ATOM 615 C CA . LEU A 1 81 ? 0.458 -8.797 13.195 1 98 81 LEU A CA 1
ATOM 616 C C . LEU A 1 81 ? 1.725 -9.156 13.969 1 98 81 LEU A C 1
ATOM 618 O O . LEU A 1 81 ? 2.686 -9.664 13.383 1 98 81 LEU A O 1
ATOM 622 N N . SER A 1 82 ? 1.727 -8.883 15.242 1 97.75 82 SER A N 1
ATOM 623 C CA . SER A 1 82 ? 2.863 -9.273 16.062 1 97.75 82 SER A CA 1
ATOM 624 C C . SER A 1 82 ? 3.121 -10.773 15.992 1 97.75 82 SER A C 1
ATOM 626 O O . SER A 1 82 ? 4.266 -11.203 15.836 1 97.75 82 SER A O 1
ATOM 628 N N . ALA A 1 83 ? 2.076 -11.508 16.016 1 96.12 83 ALA A N 1
ATOM 629 C CA . ALA A 1 83 ? 2.195 -12.961 15.961 1 96.12 83 ALA A CA 1
ATOM 630 C C . ALA A 1 83 ? 2.713 -13.406 14.594 1 96.12 83 ALA A C 1
ATOM 632 O O . ALA A 1 83 ? 3.555 -14.305 14.508 1 96.12 83 ALA A O 1
ATOM 633 N N . ILE A 1 84 ? 2.236 -12.828 13.578 1 94.88 84 ILE A N 1
ATOM 634 C CA . ILE A 1 84 ? 2.658 -13.172 12.219 1 94.88 84 ILE A CA 1
ATOM 635 C C . ILE A 1 84 ? 4.141 -12.852 12.047 1 94.88 84 ILE A C 1
ATOM 637 O O . ILE A 1 84 ? 4.887 -13.633 11.453 1 94.88 84 ILE A O 1
ATOM 641 N N . HIS A 1 85 ? 4.574 -11.664 12.531 1 96.19 85 HIS A N 1
ATOM 642 C CA . HIS A 1 85 ? 5.988 -11.312 12.461 1 96.19 85 HIS A CA 1
ATOM 643 C C . HIS A 1 85 ? 6.855 -12.352 13.164 1 96.19 85 HIS A C 1
ATOM 645 O O . HIS A 1 85 ? 7.871 -12.789 12.609 1 96.19 85 HIS A O 1
ATOM 651 N N . ASP A 1 86 ? 6.41 -12.766 14.305 1 93.62 86 ASP A N 1
ATOM 652 C CA . ASP A 1 86 ? 7.141 -13.781 15.062 1 93.62 86 ASP A CA 1
ATOM 653 C C . ASP A 1 86 ? 7.25 -15.078 14.273 1 93.62 86 ASP A C 1
ATOM 655 O O . ASP A 1 86 ? 8.305 -15.711 14.25 1 93.62 86 ASP A O 1
ATOM 659 N N . ASP A 1 87 ? 6.191 -15.461 13.633 1 89.94 87 ASP A N 1
ATOM 660 C CA . ASP A 1 87 ? 6.176 -16.672 12.836 1 89.94 87 ASP A CA 1
ATOM 661 C C . ASP A 1 87 ? 7.176 -16.594 11.68 1 89.94 87 ASP A C 1
ATOM 663 O O . ASP A 1 87 ? 7.836 -17.578 11.352 1 89.94 87 ASP A O 1
ATOM 667 N N . ILE A 1 88 ? 7.238 -15.484 11.07 1 89.69 88 ILE A N 1
ATOM 668 C CA . ILE A 1 88 ? 8.117 -15.312 9.922 1 89.69 88 ILE A CA 1
ATOM 669 C C . ILE A 1 88 ? 9.57 -15.32 10.375 1 89.69 88 ILE A C 1
ATOM 671 O O . ILE A 1 88 ? 10.43 -15.922 9.727 1 89.69 88 ILE A O 1
ATOM 675 N N . TYR A 1 89 ? 9.891 -14.664 11.516 1 87.88 89 TYR A N 1
ATOM 676 C CA . TYR A 1 89 ? 11.234 -14.727 12.078 1 87.88 89 TYR A CA 1
ATOM 677 C C . TYR A 1 89 ? 11.641 -16.156 12.367 1 87.88 89 TYR A C 1
ATOM 679 O O . TYR A 1 89 ? 12.773 -16.562 12.078 1 87.88 89 TYR A O 1
ATOM 687 N N . ALA A 1 90 ? 10.711 -16.859 12.914 1 83.81 90 ALA A N 1
ATOM 688 C CA . ALA A 1 90 ? 10.984 -18.266 13.234 1 83.81 90 ALA A CA 1
ATOM 689 C C . ALA A 1 90 ? 11.281 -19.062 11.969 1 83.81 90 ALA A C 1
ATOM 691 O O . ALA A 1 90 ? 12.156 -19.938 11.977 1 83.81 90 ALA A O 1
ATOM 692 N N . LEU A 1 91 ? 10.547 -18.75 10.945 1 78.38 91 LEU A N 1
ATOM 693 C CA . LEU A 1 91 ? 10.766 -19.422 9.672 1 78.38 91 LEU A CA 1
ATOM 694 C C . LEU A 1 91 ? 12.141 -19.094 9.109 1 78.38 91 LEU A C 1
ATOM 696 O O . LEU A 1 91 ? 12.805 -19.953 8.531 1 78.38 91 LEU A O 1
ATOM 700 N N . MET A 1 92 ? 12.641 -17.859 9.266 1 79.81 92 MET A N 1
ATOM 701 C CA . MET A 1 92 ? 13.938 -17.422 8.758 1 79.81 92 MET A CA 1
ATOM 702 C C . MET A 1 92 ? 15.078 -18.016 9.586 1 79.81 92 MET A C 1
ATOM 704 O O . MET A 1 92 ? 16.125 -18.375 9.047 1 79.81 92 MET A O 1
ATOM 708 N N . ASP A 1 93 ? 15.016 -18.047 10.938 1 75.25 93 ASP A N 1
ATOM 709 C CA . ASP A 1 93 ? 16.031 -18.562 11.844 1 75.25 93 ASP A CA 1
ATOM 710 C C . ASP A 1 93 ? 16.25 -20.062 11.625 1 75.25 93 ASP A C 1
ATOM 712 O O . ASP A 1 93 ? 17.391 -20.547 11.695 1 75.25 93 ASP A O 1
ATOM 716 N N . SER A 1 94 ? 15.219 -20.719 11.609 1 64.38 94 SER A N 1
ATOM 717 C CA . SER A 1 94 ? 15.344 -22.156 11.375 1 64.38 94 SER A CA 1
ATOM 718 C C . SER A 1 94 ? 16.109 -22.453 10.086 1 64.38 94 SER A C 1
ATOM 720 O O . SER A 1 94 ? 16.656 -23.531 9.914 1 64.38 94 SER A O 1
ATOM 722 N N . SER A 1 95 ? 16.25 -21.438 9.281 1 54.5 95 SER A N 1
ATOM 723 C CA . SER A 1 95 ? 16.906 -21.609 7.988 1 54.5 95 SER A CA 1
ATOM 724 C C . SER A 1 95 ? 18.406 -21.359 8.094 1 54.5 95 SER A C 1
ATOM 726 O O . SER A 1 95 ? 19.172 -21.719 7.191 1 54.5 95 SER A O 1
ATOM 728 N N . LYS A 1 96 ? 19.016 -20.484 9.023 1 56.62 96 LYS A N 1
ATOM 729 C CA . LYS A 1 96 ? 20.438 -20.172 9.172 1 56.62 96 LYS A CA 1
ATOM 730 C C . LYS A 1 96 ? 21.25 -21.438 9.367 1 56.62 96 LYS A C 1
ATOM 732 O O . LYS A 1 96 ? 22.438 -21.469 9.039 1 56.62 96 LYS A O 1
ATOM 737 N N . GLY A 1 97 ? 20.781 -22.453 10.195 1 47.06 97 GLY A N 1
ATOM 738 C CA . GLY A 1 97 ? 21.625 -23.641 10.188 1 47.06 97 GLY A CA 1
ATOM 739 C C . GLY A 1 97 ? 21.766 -24.266 8.812 1 47.06 97 GLY A C 1
ATOM 740 O O . GLY A 1 97 ? 22.75 -24 8.109 1 47.06 97 GLY A O 1
ATOM 741 N N . PHE A 1 98 ? 21.188 -25.578 8.711 1 44.72 98 PHE A N 1
ATOM 742 C CA . PHE A 1 98 ? 21.281 -26.297 7.445 1 44.72 98 PHE A CA 1
ATOM 743 C C . PHE A 1 98 ? 20.781 -25.422 6.297 1 44.72 98 PHE A C 1
ATOM 745 O O . PHE A 1 98 ? 19.938 -24.547 6.496 1 44.72 98 PHE A O 1
ATOM 752 N N . GLN A 1 99 ? 20.938 -25.875 4.891 1 42.09 99 GLN A N 1
ATOM 753 C CA . GLN A 1 99 ? 20.906 -25.375 3.518 1 42.09 99 GLN A CA 1
ATOM 754 C C . GLN A 1 99 ? 19.703 -24.469 3.291 1 42.09 99 GLN A C 1
ATOM 756 O O . GLN A 1 99 ? 18.719 -24.547 4.031 1 42.09 99 GLN A O 1
ATOM 761 N N . THR A 1 100 ? 19.672 -23.609 2.109 1 45.44 100 THR A N 1
ATOM 762 C CA . THR A 1 100 ? 19.016 -22.859 1.04 1 45.44 100 THR A CA 1
ATOM 763 C C . THR A 1 100 ? 17.562 -23.312 0.877 1 45.44 100 THR A C 1
ATOM 765 O O . THR A 1 100 ? 16.781 -22.625 0.226 1 45.44 100 THR A O 1
ATOM 768 N N . PHE A 1 101 ? 17.422 -24.672 0.86 1 43.53 101 PHE A N 1
ATOM 769 C CA . PHE A 1 101 ? 16.453 -25.453 0.095 1 43.53 101 PHE A CA 1
ATOM 770 C C . PHE A 1 101 ? 15.055 -25.266 0.655 1 43.53 101 PHE A C 1
ATOM 772 O O . PHE A 1 101 ? 14.062 -25.453 -0.058 1 43.53 101 PHE A O 1
ATOM 779 N N . ARG A 1 102 ? 15.008 -25.406 2.004 1 49.19 102 ARG A N 1
ATOM 780 C CA . ARG A 1 102 ? 13.68 -25.781 2.484 1 49.19 102 ARG A CA 1
ATOM 781 C C . ARG A 1 102 ? 12.672 -24.656 2.234 1 49.19 102 ARG A C 1
ATOM 783 O O . ARG A 1 102 ? 11.508 -24.766 2.635 1 49.19 102 ARG A O 1
ATOM 790 N N . TRP A 1 103 ? 13.195 -23.5 2.107 1 50.19 103 TRP A N 1
ATOM 791 C CA . TRP A 1 103 ? 12.086 -22.609 1.778 1 50.19 103 TRP A CA 1
ATOM 792 C C . TRP A 1 103 ? 11.344 -23.094 0.539 1 50.19 103 TRP A C 1
ATOM 794 O O . TRP A 1 103 ? 10.172 -22.75 0.334 1 50.19 103 TRP A O 1
ATOM 804 N N . SER A 1 104 ? 12.148 -23.906 -0.427 1 51 104 SER A N 1
ATOM 805 C CA . SER A 1 104 ? 11.406 -24.531 -1.521 1 51 104 SER A CA 1
ATOM 806 C C . SER A 1 104 ? 10.281 -25.406 -0.995 1 51 104 SER A C 1
ATOM 808 O O . SER A 1 104 ? 9.227 -25.516 -1.62 1 51 104 SER A O 1
ATOM 810 N N . LEU A 1 105 ? 10.594 -26.312 -0.028 1 48.75 105 LEU A N 1
ATOM 811 C CA . LEU A 1 105 ? 9.609 -27.219 0.567 1 48.75 105 LEU A CA 1
ATOM 812 C C . LEU A 1 105 ? 8.508 -26.422 1.271 1 48.75 105 LEU A C 1
ATOM 814 O O . LEU A 1 105 ? 7.398 -26.922 1.456 1 48.75 105 LEU A O 1
ATOM 818 N N . LYS A 1 106 ? 8.766 -25.016 1.294 1 61.88 106 LYS A N 1
ATOM 819 C CA . LYS A 1 106 ? 8.031 -24.141 2.195 1 61.88 106 LYS A CA 1
ATOM 820 C C . LYS A 1 106 ? 7.273 -23.062 1.418 1 61.88 106 LYS A C 1
ATOM 822 O O . LYS A 1 106 ? 6.773 -22.094 2.006 1 61.88 106 LYS A O 1
ATOM 827 N N . ARG A 1 107 ? 7.102 -23.625 0.254 1 72.31 107 ARG A N 1
ATOM 828 C CA . ARG A 1 107 ? 6.391 -22.672 -0.6 1 72.31 107 ARG A CA 1
ATOM 829 C C . ARG A 1 107 ? 4.945 -22.5 -0.137 1 72.31 107 ARG A C 1
ATOM 831 O O . ARG A 1 107 ? 4.43 -21.375 -0.107 1 72.31 107 ARG A O 1
ATOM 838 N N . SER A 1 108 ? 4.359 -23.672 0.155 1 77.56 108 SER A N 1
ATOM 839 C CA . SER A 1 108 ? 2.977 -23.594 0.621 1 77.56 108 SER A CA 1
ATOM 840 C C . SER A 1 108 ? 2.869 -22.781 1.902 1 77.56 108 SER A C 1
ATOM 842 O O . SER A 1 108 ? 1.909 -22.031 2.084 1 77.56 108 SER A O 1
ATOM 844 N N . GLU A 1 109 ? 3.84 -22.984 2.66 1 81.19 109 GLU A N 1
ATOM 845 C CA . GLU A 1 109 ? 3.844 -22.203 3.898 1 81.19 109 GLU A CA 1
ATOM 846 C C . GLU A 1 109 ? 4.078 -20.719 3.623 1 81.19 109 GLU A C 1
ATOM 848 O O . GLU A 1 109 ? 3.424 -19.875 4.219 1 81.19 109 GLU A O 1
ATOM 853 N N . ALA A 1 110 ? 5.008 -20.516 2.752 1 83.44 110 ALA A N 1
ATOM 854 C CA . ALA A 1 110 ? 5.285 -19.141 2.359 1 83.44 110 ALA A CA 1
ATOM 855 C C . ALA A 1 110 ? 4.059 -18.484 1.721 1 83.44 110 ALA A C 1
ATOM 857 O O . ALA A 1 110 ? 3.75 -17.328 1.992 1 83.44 110 ALA A O 1
ATOM 858 N N . GLN A 1 111 ? 3.395 -19.297 0.962 1 86.69 111 GLN A N 1
ATOM 859 C CA . GLN A 1 111 ? 2.184 -18.797 0.314 1 86.69 111 GLN A CA 1
ATOM 860 C C . GLN A 1 111 ? 1.095 -18.5 1.34 1 86.69 111 GLN A C 1
ATOM 862 O O . GLN A 1 111 ? 0.361 -17.516 1.202 1 86.69 111 GLN A O 1
ATOM 867 N N . PHE A 1 112 ? 1.074 -19.359 2.291 1 88.75 112 PHE A N 1
ATOM 868 C CA . PHE A 1 112 ? 0.082 -19.125 3.334 1 88.75 112 PHE A CA 1
ATOM 869 C C . PHE A 1 112 ? 0.406 -17.859 4.121 1 88.75 112 PHE A C 1
ATOM 871 O O . PHE A 1 112 ? -0.478 -17.047 4.379 1 88.75 112 PHE A O 1
ATOM 878 N N . LYS A 1 113 ? 1.653 -17.672 4.48 1 89.94 113 LYS A N 1
ATOM 879 C CA . LYS A 1 113 ? 2.068 -16.469 5.195 1 89.94 113 LYS A CA 1
ATOM 880 C C . LYS A 1 113 ? 1.811 -15.211 4.359 1 89.94 113 LYS A C 1
ATOM 882 O O . LYS A 1 113 ? 1.392 -14.18 4.887 1 89.94 113 LYS A O 1
ATOM 887 N N . LEU A 1 114 ? 2.039 -15.359 3.127 1 93.44 114 LEU A N 1
ATOM 888 C CA . LEU A 1 114 ? 1.779 -14.242 2.223 1 93.44 114 LEU A CA 1
ATOM 889 C C . LEU A 1 114 ? 0.303 -13.859 2.24 1 93.44 114 LEU A C 1
ATOM 891 O O . LEU A 1 114 ? -0.037 -12.68 2.334 1 93.44 114 LEU A O 1
ATOM 895 N N . THR A 1 115 ? -0.557 -14.844 2.217 1 93.62 115 THR A N 1
ATOM 896 C CA . THR A 1 115 ? -1.996 -14.609 2.242 1 93.62 115 THR A CA 1
ATOM 897 C C . THR A 1 115 ? -2.412 -13.945 3.555 1 93.62 115 THR A C 1
ATOM 899 O O . THR A 1 115 ? -3.256 -13.047 3.562 1 93.62 115 THR A O 1
ATOM 902 N N . LEU A 1 116 ? -1.783 -14.352 4.594 1 94.69 116 LEU A N 1
ATOM 903 C CA . LEU A 1 116 ? -2.068 -13.766 5.902 1 94.69 116 LEU A CA 1
ATOM 904 C C . LEU A 1 116 ? -1.689 -12.289 5.934 1 94.69 116 LEU A C 1
ATOM 906 O O . LEU A 1 116 ? -2.49 -11.453 6.348 1 94.69 116 LEU A O 1
ATOM 910 N N . ILE A 1 117 ? -0.547 -11.984 5.473 1 96.62 117 ILE A N 1
ATOM 911 C CA . ILE A 1 117 ? -0.046 -10.617 5.492 1 96.62 117 ILE A CA 1
ATOM 912 C C . ILE A 1 117 ? -0.903 -9.742 4.582 1 96.62 117 ILE A C 1
ATOM 914 O O . ILE A 1 117 ? -1.289 -8.633 4.957 1 96.62 117 ILE A O 1
ATOM 918 N N . GLU A 1 118 ? -1.213 -10.25 3.471 1 96.88 118 GLU A N 1
ATOM 919 C CA . GLU A 1 118 ? -2.041 -9.508 2.523 1 96.88 118 GLU A CA 1
ATOM 920 C C . GLU A 1 118 ? -3.42 -9.219 3.107 1 96.88 118 GLU A C 1
ATOM 922 O O . GLU A 1 118 ? -3.963 -8.125 2.918 1 96.88 118 GLU A O 1
ATOM 927 N N . SER A 1 119 ? -3.953 -10.164 3.77 1 97 119 SER A N 1
ATOM 928 C CA . SER A 1 119 ? -5.273 -10.008 4.371 1 97 119 SER A CA 1
ATOM 929 C C . SER A 1 119 ? -5.273 -8.922 5.434 1 97 119 SER A C 1
ATOM 931 O O . SER A 1 119 ? -6.164 -8.07 5.465 1 97 119 SER A O 1
ATOM 933 N N . HIS A 1 120 ? -4.285 -8.93 6.223 1 98.19 120 HIS A N 1
ATOM 934 C CA . HIS A 1 120 ? -4.191 -7.918 7.266 1 98.19 120 HIS A CA 1
ATOM 935 C C . HIS A 1 120 ? -3.873 -6.547 6.676 1 98.19 120 HIS A C 1
ATOM 937 O O . HIS A 1 120 ? -4.391 -5.531 7.145 1 98.19 120 HIS A O 1
ATOM 943 N N . LYS A 1 121 ? -2.99 -6.559 5.703 1 98.56 121 LYS A N 1
ATOM 944 C CA . LYS A 1 121 ? -2.686 -5.309 5.008 1 98.56 121 LYS A CA 1
ATOM 945 C C . LYS A 1 121 ? -3.951 -4.672 4.445 1 98.56 121 LYS A C 1
ATOM 947 O O . LYS A 1 121 ? -4.199 -3.48 4.652 1 98.56 121 LYS A O 1
ATOM 952 N N . THR A 1 122 ? -4.719 -5.473 3.781 1 98.38 122 THR A N 1
ATOM 953 C CA . THR A 1 122 ? -5.949 -5 3.152 1 98.38 122 THR A CA 1
ATOM 954 C C . THR A 1 122 ? -6.945 -4.527 4.203 1 98.38 122 THR A C 1
ATOM 956 O O . THR A 1 122 ? -7.57 -3.475 4.047 1 98.38 122 THR A O 1
ATOM 959 N N . ALA A 1 123 ? -7.07 -5.254 5.258 1 98.31 123 ALA A N 1
ATOM 960 C CA . ALA A 1 123 ? -8 -4.91 6.328 1 98.31 123 ALA A CA 1
ATOM 961 C C . ALA A 1 123 ? -7.629 -3.58 6.977 1 98.31 123 ALA A C 1
ATOM 963 O O . ALA A 1 123 ? -8.484 -2.713 7.168 1 98.31 123 ALA A O 1
ATOM 964 N N . ILE A 1 124 ? -6.406 -3.404 7.289 1 98.75 124 ILE A N 1
ATOM 965 C CA . ILE A 1 124 ? -5.941 -2.193 7.957 1 98.75 124 ILE A CA 1
ATOM 966 C C . ILE A 1 124 ? -6.043 -1.005 7.004 1 98.75 124 ILE A C 1
ATOM 968 O O . ILE A 1 124 ? -6.395 0.103 7.418 1 98.75 124 ILE A O 1
ATOM 972 N N . HIS A 1 125 ? -5.711 -1.291 5.766 1 98.81 125 HIS A N 1
ATOM 973 C CA . HIS A 1 125 ? -5.863 -0.25 4.758 1 98.81 125 HIS A CA 1
ATOM 974 C C . HIS A 1 125 ? -7.316 0.2 4.645 1 98.81 125 HIS A C 1
ATOM 976 O O . HIS A 1 125 ? -7.594 1.393 4.496 1 98.81 125 HIS A O 1
ATOM 982 N N . LEU A 1 126 ? -8.234 -0.733 4.684 1 98.62 126 LEU A N 1
ATOM 983 C CA . LEU A 1 126 ? -9.664 -0.413 4.656 1 98.62 126 LEU A CA 1
ATOM 984 C C . LEU A 1 126 ? -10.047 0.445 5.855 1 98.62 126 LEU A C 1
ATOM 986 O O . LEU A 1 126 ? -10.742 1.455 5.707 1 98.62 126 LEU A O 1
ATOM 990 N N . MET A 1 127 ? -9.602 0.09 7.051 1 98.38 127 MET A N 1
ATOM 991 C CA . MET A 1 127 ? -9.867 0.88 8.25 1 98.38 127 MET A CA 1
ATOM 992 C C . MET A 1 127 ? -9.336 2.301 8.094 1 98.38 127 MET A C 1
ATOM 994 O O . MET A 1 127 ? -10.039 3.268 8.383 1 98.38 127 MET A O 1
ATOM 998 N N . LEU A 1 128 ? -8.109 2.34 7.605 1 98.69 128 LEU A N 1
ATOM 999 C CA . LEU A 1 128 ? -7.477 3.637 7.398 1 98.69 128 LEU A CA 1
ATOM 1000 C C . LEU A 1 128 ? -8.297 4.5 6.449 1 98.69 128 LEU A C 1
ATOM 1002 O O . LEU A 1 128 ? -8.594 5.66 6.75 1 98.69 128 LEU A O 1
ATOM 1006 N N . ASN A 1 129 ? -8.688 3.945 5.336 1 98.44 129 ASN A N 1
ATOM 1007 C CA . ASN A 1 129 ? -9.406 4.703 4.32 1 98.44 129 ASN A CA 1
ATOM 1008 C C . ASN A 1 129 ? -10.773 5.156 4.82 1 98.44 129 ASN A C 1
ATOM 1010 O O . ASN A 1 129 ? -11.242 6.242 4.473 1 98.44 129 ASN A O 1
ATOM 1014 N N . VAL A 1 130 ? -11.398 4.375 5.602 1 97.94 130 VAL A N 1
ATOM 1015 C CA . VAL A 1 130 ? -12.711 4.734 6.137 1 97.94 130 VAL A CA 1
ATOM 1016 C C . VAL A 1 130 ? -12.57 5.906 7.105 1 97.94 130 VAL A C 1
ATOM 1018 O O . VAL A 1 130 ? -13.406 6.812 7.117 1 97.94 130 VAL A O 1
ATOM 1021 N N . ILE A 1 131 ? -11.57 5.91 7.934 1 97.81 131 ILE A N 1
ATOM 1022 C CA . ILE A 1 131 ? -11.336 7.035 8.836 1 97.81 131 ILE A CA 1
ATOM 1023 C C . ILE A 1 131 ? -11.062 8.297 8.023 1 97.81 131 ILE A C 1
ATOM 1025 O O . ILE A 1 131 ? -11.609 9.367 8.32 1 97.81 131 ILE A O 1
ATOM 1029 N N . ILE A 1 132 ? -10.234 8.148 7 1 97.94 132 ILE A N 1
ATOM 1030 C CA . ILE A 1 132 ? -9.914 9.289 6.156 1 97.94 132 ILE A CA 1
ATOM 1031 C C . ILE A 1 132 ? -11.18 9.812 5.488 1 97.94 132 ILE A C 1
ATOM 1033 O O . ILE A 1 132 ? -11.391 11.023 5.398 1 97.94 132 ILE A O 1
ATOM 1037 N N . LEU A 1 133 ? -11.945 8.883 5 1 97.44 133 LEU A N 1
ATOM 1038 C CA . LEU A 1 133 ? -13.219 9.25 4.387 1 97.44 133 LEU A CA 1
ATOM 1039 C C . LEU A 1 133 ? -14.086 10.039 5.359 1 97.44 133 LEU A C 1
ATOM 1041 O O . LEU A 1 133 ? -14.633 11.078 5.004 1 97.44 133 LEU A O 1
ATOM 1045 N N . ALA A 1 134 ? -14.188 9.609 6.566 1 97.19 134 ALA A N 1
ATOM 1046 C CA . ALA A 1 134 ? -14.977 10.281 7.59 1 97.19 134 ALA A CA 1
ATOM 1047 C C . ALA A 1 134 ? -14.414 11.672 7.887 1 97.19 134 ALA A C 1
ATOM 1049 O O . ALA A 1 134 ? -15.164 12.648 7.949 1 97.19 134 ALA A O 1
ATOM 1050 N N . ALA A 1 135 ? -13.18 11.742 8.078 1 96.38 135 ALA A N 1
ATOM 1051 C CA . ALA A 1 135 ? -12.523 13.008 8.391 1 96.38 135 ALA A CA 1
ATOM 1052 C C . ALA A 1 135 ? -12.711 14.016 7.258 1 96.38 135 ALA A C 1
ATOM 1054 O O . ALA A 1 135 ? -12.969 15.195 7.508 1 96.38 135 ALA A O 1
ATOM 1055 N N . THR A 1 136 ? -12.547 13.555 6.059 1 95.62 136 THR A N 1
ATOM 1056 C CA . THR A 1 136 ? -12.695 14.422 4.898 1 95.62 136 THR A CA 1
ATOM 1057 C C . THR A 1 136 ? -14.133 14.898 4.758 1 95.62 136 THR A C 1
ATOM 1059 O O . THR A 1 136 ? -14.375 16.062 4.43 1 95.62 136 THR A O 1
ATOM 1062 N N . THR A 1 137 ? -15.055 14.023 4.969 1 94.69 137 THR A N 1
ATOM 1063 C CA . THR A 1 137 ? -16.469 14.383 4.914 1 94.69 137 THR A CA 1
ATOM 1064 C C . THR A 1 137 ? -16.781 15.477 5.93 1 94.69 137 THR A C 1
ATOM 1066 O O . THR A 1 137 ? -17.469 16.438 5.613 1 94.69 137 THR A O 1
ATOM 1069 N N . ARG A 1 138 ? -16.297 15.352 7.082 1 93.88 138 ARG A N 1
ATOM 1070 C CA . ARG A 1 138 ? -16.5 16.344 8.133 1 93.88 138 ARG A CA 1
ATOM 1071 C C . ARG A 1 138 ? -15.867 17.672 7.754 1 93.88 138 ARG A C 1
ATOM 1073 O O . ARG A 1 138 ? -16.484 18.734 7.918 1 93.88 138 ARG A O 1
ATOM 1080 N N . LYS A 1 139 ? -14.688 17.609 7.312 1 92.62 139 LYS A N 1
ATOM 1081 C CA . LYS A 1 139 ? -13.969 18.828 6.93 1 92.62 139 LYS A CA 1
ATOM 1082 C C . LYS A 1 139 ? -14.711 19.562 5.82 1 92.62 139 LYS A C 1
ATOM 1084 O O . LYS A 1 139 ? -14.828 20.797 5.859 1 92.62 139 LYS A O 1
ATOM 1089 N N . GLU A 1 140 ? -15.141 18.875 4.836 1 91.75 140 GLU A N 1
ATOM 1090 C CA . GLU A 1 140 ? -15.844 19.5 3.717 1 91.75 140 GLU A CA 1
ATOM 1091 C C . GLU A 1 140 ? -17.203 20.047 4.148 1 91.75 140 GLU A C 1
ATOM 1093 O O . GLU A 1 140 ? -17.641 21.094 3.656 1 91.75 140 GLU A O 1
ATOM 1098 N N . ALA A 1 141 ? -17.891 19.391 5.039 1 89.06 141 ALA A N 1
ATOM 1099 C CA . ALA A 1 141 ? -19.156 19.875 5.562 1 89.06 141 ALA A CA 1
ATOM 1100 C C . ALA A 1 141 ? -18.969 21.172 6.344 1 89.06 141 ALA A C 1
ATOM 1102 O O . ALA A 1 141 ? -19.781 22.094 6.234 1 89.06 141 ALA A O 1
ATOM 1103 N N . GLN A 1 142 ? -17.938 21.312 7.055 1 87.12 142 GLN A N 1
ATOM 1104 C CA . GLN A 1 142 ? -17.641 22.5 7.848 1 87.12 142 GLN A CA 1
ATOM 1105 C C . GLN A 1 142 ? -17.25 23.672 6.949 1 87.12 142 GLN A C 1
ATOM 1107 O O . GLN A 1 142 ? -17.594 24.828 7.246 1 87.12 142 GLN A O 1
ATOM 1112 N N . SER A 1 143 ? -16.531 23.422 5.934 1 84.94 143 SER A N 1
ATOM 1113 C CA . SER A 1 143 ? -16.125 24.469 5.016 1 84.94 143 SER A CA 1
ATOM 1114 C C . SER A 1 143 ? -17.312 25.047 4.258 1 84.94 143 SER A C 1
ATOM 1116 O O . SER A 1 143 ? -17.344 26.219 3.904 1 84.94 143 SER A O 1
ATOM 1118 N N . GLN A 1 144 ? -18.25 24.266 3.91 1 80.81 144 GLN A N 1
ATOM 1119 C CA . GLN A 1 144 ? -19.453 24.703 3.213 1 80.81 144 GLN A CA 1
ATOM 1120 C C . GLN A 1 144 ? -20.297 25.594 4.105 1 80.81 144 GLN A C 1
ATOM 1122 O O . GLN A 1 144 ? -20.891 26.578 3.639 1 80.81 144 GLN A O 1
ATOM 1127 N N . VAL A 1 145 ? -20.359 25.297 5.336 1 76.75 145 VAL A N 1
ATOM 1128 C CA . VAL A 1 145 ? -21.141 26.094 6.281 1 76.75 145 VAL A CA 1
ATOM 1129 C C . VAL A 1 145 ? -20.5 27.469 6.449 1 76.75 145 VAL A C 1
ATOM 1131 O O . VAL A 1 145 ? -21.203 28.484 6.48 1 76.75 145 VAL A O 1
ATOM 1134 N N . THR A 1 146 ? -19.219 27.5 6.457 1 73.62 146 THR A N 1
ATOM 1135 C CA . THR A 1 146 ? -18.516 28.766 6.641 1 73.62 146 THR A CA 1
ATOM 1136 C C . THR A 1 146 ? -18.609 29.625 5.379 1 73.62 146 THR A C 1
ATOM 1138 O O . THR A 1 146 ? -18.688 30.844 5.461 1 73.62 146 THR A O 1
ATOM 1141 N N . GLN A 1 147 ? -18.578 29 4.23 1 68.75 147 GLN A N 1
ATOM 1142 C CA . GLN A 1 147 ? -18.656 29.75 2.986 1 68.75 147 GLN A CA 1
ATOM 1143 C C . GLN A 1 147 ? -20.062 30.312 2.771 1 68.75 147 GLN A C 1
ATOM 1145 O O . GLN A 1 147 ? -20.219 31.391 2.209 1 68.75 147 GLN A O 1
ATOM 1150 N N . THR A 1 148 ? -21.078 29.453 3.031 1 64.25 148 THR A N 1
ATOM 1151 C CA . THR A 1 148 ? -22.438 29.984 2.883 1 64.25 148 THR A CA 1
ATOM 1152 C C . THR A 1 148 ? -22.625 31.219 3.758 1 64.25 148 THR A C 1
ATOM 1154 O O . THR A 1 148 ? -23.391 32.125 3.4 1 64.25 148 THR A O 1
ATOM 1157 N N . THR A 1 149 ? -21.984 31.234 4.918 1 59.56 149 THR A N 1
ATOM 1158 C CA . THR A 1 149 ? -22.141 32.438 5.746 1 59.56 149 THR A CA 1
ATOM 1159 C C . THR A 1 149 ? -21.328 33.594 5.18 1 59.56 149 THR A C 1
ATOM 1161 O O . THR A 1 149 ? -21.609 34.75 5.473 1 59.56 149 THR A O 1
ATOM 1164 N N . SER A 1 150 ? -20.188 33.219 4.59 1 56.25 150 SER A N 1
ATOM 1165 C CA . SER A 1 150 ? -19.422 34.344 4.027 1 56.25 150 SER A CA 1
ATOM 1166 C C . SER A 1 150 ? -19.891 34.656 2.611 1 56.25 150 SER A C 1
ATOM 1168 O O . SER A 1 150 ? -19.797 33.812 1.712 1 56.25 150 SER A O 1
ATOM 1170 N N . THR A 1 151 ? -20.984 35.406 2.449 1 47.78 151 THR A N 1
ATOM 1171 C CA . THR A 1 151 ? -21.688 35.906 1.281 1 47.78 151 THR A CA 1
ATOM 1172 C C . THR A 1 151 ? -20.719 36.281 0.171 1 47.78 151 THR A C 1
ATOM 1174 O O . THR A 1 151 ? -21.125 36.781 -0.883 1 47.78 151 THR A O 1
ATOM 1177 N N . ASN A 1 152 ? -19.5 36.906 0.484 1 46.53 152 ASN A N 1
ATOM 1178 C CA . ASN A 1 152 ? -18.938 37.75 -0.58 1 46.53 152 ASN A CA 1
ATOM 1179 C C . ASN A 1 152 ? -18.656 36.938 -1.835 1 46.53 152 ASN A C 1
ATOM 1181 O O . ASN A 1 152 ? -18.5 35.688 -1.762 1 46.53 152 ASN A O 1
ATOM 1185 N N . GLU A 1 153 ? -18.516 37.625 -3.148 1 47.22 153 GLU A N 1
ATOM 1186 C CA . GLU A 1 153 ? -18.406 37.562 -4.605 1 47.22 153 GLU A CA 1
ATOM 1187 C C . GLU A 1 153 ? -17.344 36.562 -5.035 1 47.22 153 GLU A C 1
ATOM 1189 O O . GLU A 1 153 ? -17.156 36.312 -6.227 1 47.22 153 GLU A O 1
ATOM 1194 N N . ASP A 1 154 ? -16.188 36.469 -4.34 1 47.66 154 ASP A N 1
ATOM 1195 C CA . ASP A 1 154 ? -15.078 35.906 -5.09 1 47.66 154 ASP A CA 1
ATOM 1196 C C . ASP A 1 154 ? -15.266 34.406 -5.285 1 47.66 154 ASP A C 1
ATOM 1198 O O . ASP A 1 154 ? -15.227 33.625 -4.32 1 47.66 154 ASP A O 1
ATOM 1202 N N . LYS A 1 155 ? -16.109 33.906 -6.148 1 47.06 155 LYS A N 1
ATOM 1203 C CA . LYS A 1 155 ? -16.344 32.594 -6.75 1 47.06 155 LYS A CA 1
ATOM 1204 C C . LYS A 1 155 ? -15.07 31.766 -6.762 1 47.06 155 LYS A C 1
ATOM 1206 O O . LYS A 1 155 ? -14.383 31.688 -7.777 1 47.06 155 LYS A O 1
ATOM 1211 N N . GLN A 1 156 ? -14.125 31.812 -5.891 1 49.53 156 GLN A N 1
ATOM 1212 C CA . GLN A 1 156 ? -12.977 30.922 -5.984 1 49.53 156 GLN A CA 1
ATOM 1213 C C . GLN A 1 156 ? -13.43 29.469 -6.137 1 49.53 156 GLN A C 1
ATOM 1215 O O . GLN A 1 156 ? -14.32 29.016 -5.422 1 49.53 156 GLN A O 1
ATOM 1220 N N . LYS A 1 157 ? -13.391 28.969 -7.281 1 51.62 157 LYS A N 1
ATOM 1221 C CA . LYS A 1 157 ? -13.672 27.594 -7.699 1 51.62 157 LYS A CA 1
ATOM 1222 C C . LYS A 1 157 ? -13.438 26.609 -6.555 1 51.62 157 LYS A C 1
ATOM 1224 O O . LYS A 1 157 ? -12.328 26.5 -6.043 1 51.62 157 LYS A O 1
ATOM 1229 N N . GLU A 1 158 ? -14.375 26.312 -5.734 1 57.31 158 GLU A N 1
ATOM 1230 C CA . GLU A 1 158 ? -14.336 25.344 -4.648 1 57.31 158 GLU A CA 1
ATOM 1231 C C . GLU A 1 158 ? -13.625 24.062 -5.074 1 57.31 158 GLU A C 1
ATOM 1233 O O . GLU A 1 158 ? -13.867 23.547 -6.164 1 57.31 158 GLU A O 1
ATOM 1238 N N . PRO A 1 159 ? -12.508 23.734 -4.414 1 66.56 159 PRO A N 1
ATOM 1239 C CA . PRO A 1 159 ? -11.797 22.5 -4.781 1 66.56 159 PRO A CA 1
ATOM 1240 C C . PRO A 1 159 ? -12.719 21.281 -4.859 1 66.56 159 PRO A C 1
ATOM 1242 O O . PRO A 1 159 ? -13.703 21.203 -4.113 1 66.56 159 PRO A O 1
ATOM 1245 N N . GLU A 1 160 ? -12.758 20.578 -5.949 1 81.12 160 GLU A N 1
ATOM 1246 C CA . GLU A 1 160 ? -13.555 19.375 -6.176 1 81.12 160 GLU A CA 1
ATOM 1247 C C . GLU A 1 160 ? -13.484 18.438 -4.973 1 81.12 160 GLU A C 1
ATOM 1249 O O . GLU A 1 160 ? -12.422 18.25 -4.379 1 81.12 160 GLU A O 1
ATOM 1254 N N . SER A 1 161 ? -14.68 18 -4.492 1 91.69 161 SER A N 1
ATOM 1255 C CA . SER A 1 161 ? -14.805 17.109 -3.344 1 91.69 161 SER A CA 1
ATOM 1256 C C . SER A 1 161 ? -13.984 15.836 -3.535 1 91.69 161 SER A C 1
ATOM 1258 O O . SER A 1 161 ? -13.961 15.266 -4.629 1 91.69 161 SER A O 1
ATOM 1260 N N . GLU A 1 162 ? -13.289 15.453 -2.531 1 95.06 162 GLU A N 1
ATOM 1261 C CA . GLU A 1 162 ? -12.492 14.227 -2.539 1 95.06 162 GLU A CA 1
ATOM 1262 C C . GLU A 1 162 ? -13.32 13.031 -2.078 1 95.06 162 GLU A C 1
ATOM 1264 O O . GLU A 1 162 ? -12.891 11.883 -2.223 1 95.06 162 GLU A O 1
ATOM 1269 N N . VAL A 1 163 ? -14.469 13.258 -1.611 1 96.31 163 VAL A N 1
ATOM 1270 C CA . VAL A 1 163 ? -15.266 12.25 -0.913 1 96.31 163 VAL A CA 1
ATOM 1271 C C . VAL A 1 163 ? -15.664 11.141 -1.882 1 96.31 163 VAL A C 1
ATOM 1273 O O . VAL A 1 163 ? -15.523 9.961 -1.568 1 96.31 163 VAL A O 1
ATOM 1276 N N . PRO A 1 164 ? -16.125 11.469 -3.1 1 96.69 164 PRO A N 1
ATOM 1277 C CA . PRO A 1 164 ? -16.5 10.391 -4.012 1 96.69 164 PRO A CA 1
ATOM 1278 C C . PRO A 1 164 ? -15.336 9.469 -4.348 1 96.69 164 PRO A C 1
ATOM 1280 O O . PRO A 1 164 ? -15.516 8.25 -4.426 1 96.69 164 PRO A O 1
ATOM 1283 N N . LEU A 1 165 ? -14.188 10.008 -4.551 1 97.81 165 LEU A N 1
ATOM 1284 C CA . LEU A 1 165 ? -13 9.203 -4.836 1 97.81 165 LEU A CA 1
ATOM 1285 C C . LEU A 1 165 ? -12.664 8.305 -3.658 1 97.81 165 LEU A C 1
ATOM 1287 O O . LEU A 1 165 ? -12.43 7.102 -3.836 1 97.81 165 LEU A O 1
ATOM 1291 N N . LEU A 1 166 ? -12.633 8.852 -2.459 1 98 166 LEU A N 1
ATOM 1292 C CA . LEU A 1 166 ? -12.305 8.102 -1.253 1 98 166 LEU A CA 1
ATOM 1293 C C . LEU A 1 166 ? -13.305 6.969 -1.032 1 98 166 LEU A C 1
ATOM 1295 O O . LEU A 1 166 ? -12.93 5.871 -0.615 1 98 166 LEU A O 1
ATOM 1299 N N . ARG A 1 167 ? -14.539 7.246 -1.314 1 97.69 167 ARG A N 1
ATOM 1300 C CA . ARG A 1 167 ? -15.578 6.23 -1.17 1 97.69 167 ARG A CA 1
ATOM 1301 C C . ARG A 1 167 ? -15.336 5.062 -2.125 1 97.69 167 ARG A C 1
ATOM 1303 O O . ARG A 1 167 ? -15.391 3.9 -1.719 1 97.69 167 ARG A O 1
ATOM 1310 N N . GLN A 1 168 ? -15.094 5.418 -3.291 1 97.94 168 GLN A N 1
ATOM 1311 C CA . GLN A 1 168 ? -14.852 4.371 -4.277 1 97.94 168 GLN A CA 1
ATOM 1312 C C . GLN A 1 168 ? -13.578 3.592 -3.947 1 97.94 168 GLN A C 1
ATOM 1314 O O . GLN A 1 168 ? -13.516 2.379 -4.164 1 97.94 168 GLN A O 1
ATOM 1319 N N . GLN A 1 169 ? -12.555 4.27 -3.512 1 98.56 169 GLN A N 1
ATOM 1320 C CA . GLN A 1 169 ? -11.336 3.59 -3.086 1 98.56 169 GLN A CA 1
ATOM 1321 C C . GLN A 1 169 ? -11.625 2.607 -1.953 1 98.56 169 GLN A C 1
ATOM 1323 O O . GLN A 1 169 ? -11.086 1.495 -1.941 1 98.56 169 GLN A O 1
ATOM 1328 N N . SER A 1 170 ? -12.445 3.049 -1.036 1 98.56 170 SER A N 1
ATOM 1329 C CA . SER A 1 170 ? -12.828 2.168 0.062 1 98.56 170 SER A CA 1
ATOM 1330 C C . SER A 1 170 ? -13.586 0.947 -0.449 1 98.56 170 SER A C 1
ATOM 1332 O O . SER A 1 170 ? -13.383 -0.166 0.041 1 98.56 170 SER A O 1
ATOM 1334 N N . GLU A 1 171 ? -14.422 1.154 -1.415 1 98.19 171 GLU A N 1
ATOM 1335 C CA . GLU A 1 171 ? -15.141 0.035 -2.018 1 98.19 171 GLU A CA 1
ATOM 1336 C C . GLU A 1 171 ? -14.172 -0.97 -2.639 1 98.19 171 GLU A C 1
ATOM 1338 O O . GLU A 1 171 ? -14.336 -2.18 -2.467 1 98.19 171 GLU A O 1
ATOM 1343 N N . ASN A 1 172 ? -13.242 -0.466 -3.35 1 98.25 172 ASN A N 1
ATOM 1344 C CA . ASN A 1 172 ? -12.25 -1.34 -3.971 1 98.25 172 ASN A CA 1
ATOM 1345 C C . ASN A 1 172 ? -11.492 -2.156 -2.928 1 98.25 172 ASN A C 1
ATOM 1347 O O . ASN A 1 172 ? -11.188 -3.328 -3.152 1 98.25 172 ASN A O 1
ATOM 1351 N N . LEU A 1 173 ? -11.156 -1.498 -1.827 1 98.5 173 LEU A N 1
ATOM 1352 C CA . LEU A 1 173 ? -10.492 -2.219 -0.75 1 98.5 173 LEU A CA 1
ATOM 1353 C C . LEU A 1 173 ? -11.391 -3.311 -0.183 1 98.5 173 LEU A C 1
ATOM 1355 O O . LEU A 1 173 ? -10.906 -4.371 0.219 1 98.5 173 LEU A O 1
ATOM 1359 N N . ALA A 1 174 ? -12.664 -3.037 -0.15 1 97.31 174 ALA A N 1
ATOM 1360 C CA . ALA A 1 174 ? -13.609 -4.055 0.298 1 97.31 174 ALA A CA 1
ATOM 1361 C C . ALA A 1 174 ? -13.641 -5.242 -0.662 1 97.31 174 ALA A C 1
ATOM 1363 O O . ALA A 1 174 ? -13.703 -6.395 -0.23 1 97.31 174 ALA A O 1
ATOM 1364 N N . TYR A 1 175 ? -13.602 -4.949 -1.938 1 96.5 175 TYR A N 1
ATOM 1365 C CA . TYR A 1 175 ? -13.523 -6.035 -2.91 1 96.5 175 TYR A CA 1
ATOM 1366 C C . TYR A 1 175 ? -12.266 -6.871 -2.691 1 96.5 175 TYR A C 1
ATOM 1368 O O . TYR A 1 175 ? -12.312 -8.102 -2.742 1 96.5 175 TYR A O 1
ATOM 1376 N N . ALA A 1 176 ? -11.18 -6.176 -2.467 1 97 176 ALA A N 1
ATOM 1377 C CA . ALA A 1 176 ? -9.922 -6.875 -2.199 1 97 176 ALA A CA 1
ATOM 1378 C C . ALA A 1 176 ? -10.047 -7.762 -0.963 1 97 176 ALA A C 1
ATOM 1380 O O . ALA A 1 176 ? -9.531 -8.883 -0.944 1 97 176 ALA A O 1
ATOM 1381 N N . ALA A 1 177 ? -10.68 -7.223 0.052 1 96.75 177 ALA A N 1
ATOM 1382 C CA . ALA A 1 177 ? -10.867 -7.984 1.283 1 96.75 177 ALA A CA 1
ATOM 1383 C C . ALA A 1 177 ? -11.672 -9.258 1.024 1 96.75 177 ALA A C 1
ATOM 1385 O O . ALA A 1 177 ? -11.383 -10.312 1.597 1 96.75 177 ALA A O 1
ATOM 1386 N N . CYS A 1 178 ? -12.641 -9.18 0.201 1 94.31 178 CYS A N 1
ATOM 1387 C CA . CYS A 1 178 ? -13.438 -10.344 -0.16 1 94.31 178 CYS A CA 1
ATOM 1388 C C . CYS A 1 178 ? -12.586 -11.406 -0.838 1 94.31 178 CYS A C 1
ATOM 1390 O O . CYS A 1 178 ? -12.703 -12.594 -0.529 1 94.31 178 CYS A O 1
ATOM 1392 N N . HIS A 1 179 ? -11.727 -10.984 -1.682 1 93.19 179 HIS A N 1
ATOM 1393 C CA . HIS A 1 179 ? -10.852 -11.922 -2.361 1 93.19 179 HIS A CA 1
ATOM 1394 C C . HIS A 1 179 ? -9.859 -12.555 -1.389 1 93.19 179 HIS A C 1
ATOM 1396 O O . HIS A 1 179 ? -9.477 -13.711 -1.546 1 93.19 179 HIS A O 1
ATOM 1402 N N . CYS A 1 180 ? -9.398 -11.758 -0.406 1 94.31 180 CYS A N 1
ATOM 1403 C CA . CYS A 1 180 ? -8.539 -12.328 0.627 1 94.31 180 CYS A CA 1
ATOM 1404 C C . CYS A 1 180 ? -9.25 -13.445 1.373 1 94.31 180 CYS A C 1
ATOM 1406 O O . CYS A 1 180 ? -8.641 -14.461 1.704 1 94.31 180 CYS A O 1
ATOM 1408 N N . LEU A 1 181 ? -10.539 -13.25 1.577 1 92.75 181 LEU A N 1
ATOM 1409 C CA . LEU A 1 181 ? -11.336 -14.273 2.246 1 92.75 181 LEU A CA 1
ATOM 1410 C C . LEU A 1 181 ? -11.359 -15.562 1.422 1 92.75 181 LEU A C 1
ATOM 1412 O O . LEU A 1 181 ? -11.211 -16.656 1.966 1 92.75 181 LEU A O 1
ATOM 1416 N N . VAL A 1 182 ? -11.516 -15.414 0.209 1 89.69 182 VAL A N 1
ATOM 1417 C CA . VAL A 1 182 ? -11.547 -16.562 -0.691 1 89.69 182 VAL A CA 1
ATOM 1418 C C . VAL A 1 182 ? -10.195 -17.266 -0.688 1 89.69 182 VAL A C 1
ATOM 1420 O O . VAL A 1 182 ? -10.117 -18.484 -0.57 1 89.69 182 VAL A O 1
ATOM 1423 N N . ASP A 1 183 ? -9.141 -16.5 -0.768 1 89.56 183 ASP A N 1
ATOM 1424 C CA . ASP A 1 183 ? -7.789 -17.062 -0.754 1 89.56 183 ASP A CA 1
ATOM 1425 C C . ASP A 1 183 ? -7.527 -17.828 0.541 1 89.56 183 ASP A C 1
ATOM 1427 O O . ASP A 1 183 ? -6.906 -18.891 0.524 1 89.56 183 ASP A O 1
ATOM 1431 N N . LEU A 1 184 ? -7.949 -17.234 1.619 1 89.94 184 LEU A N 1
ATOM 1432 C CA . LEU A 1 184 ? -7.758 -17.875 2.918 1 89.94 184 LEU A CA 1
ATOM 1433 C C . LEU A 1 184 ? -8.508 -19.188 2.992 1 89.94 184 LEU A C 1
ATOM 1435 O O . LEU A 1 184 ? -8.016 -20.156 3.594 1 89.94 184 LEU A O 1
ATOM 1439 N N . SER A 1 185 ? -9.656 -19.281 2.381 1 86 185 SER A N 1
ATOM 1440 C CA . SER A 1 185 ? -10.461 -20.484 2.383 1 86 185 SER A CA 1
ATOM 1441 C C . SER A 1 185 ? -9.828 -21.578 1.514 1 86 185 SER A C 1
ATOM 1443 O O . SER A 1 185 ? -9.945 -22.766 1.811 1 86 185 SER A O 1
ATOM 1445 N N . GLU A 1 186 ? -9.156 -21.141 0.472 1 80.88 186 GLU A N 1
ATOM 1446 C CA . GLU A 1 186 ? -8.523 -22.078 -0.44 1 80.88 186 GLU A CA 1
ATOM 1447 C C . GLU A 1 186 ? -7.215 -22.609 0.142 1 80.88 186 GLU A C 1
ATOM 1449 O O . GLU A 1 186 ? -6.797 -23.734 -0.18 1 80.88 186 GLU A O 1
ATOM 1454 N N . ASN A 1 187 ? -6.531 -21.766 0.868 1 71.44 187 ASN A N 1
ATOM 1455 C CA . ASN A 1 187 ? -5.285 -22.203 1.489 1 71.44 187 ASN A CA 1
ATOM 1456 C C . ASN A 1 187 ? -5.547 -23.156 2.658 1 71.44 187 ASN A C 1
ATOM 1458 O O . ASN A 1 187 ? -4.672 -23.938 3.033 1 71.44 187 ASN A O 1
ATOM 1462 N N . GLN A 1 188 ? -6.621 -23.109 3.477 1 57.97 188 GLN A N 1
ATOM 1463 C CA . GLN A 1 188 ? -6.984 -24.031 4.547 1 57.97 188 GLN A CA 1
ATOM 1464 C C . GLN A 1 188 ? -7.121 -25.453 4.023 1 57.97 188 GLN A C 1
ATOM 1466 O O . GLN A 1 188 ? -6.797 -26.406 4.727 1 57.97 188 GLN A O 1
ATOM 1471 N N . GLN A 1 189 ? -7.723 -25.625 2.961 1 49.59 189 GLN A N 1
ATOM 1472 C CA . GLN A 1 189 ? -7.777 -26.984 2.459 1 49.59 189 GLN A CA 1
ATOM 1473 C C . GLN A 1 189 ? -6.383 -27.594 2.357 1 49.59 189 GLN A C 1
ATOM 1475 O O . GLN A 1 189 ? -6.223 -28.812 2.463 1 49.59 189 GLN A O 1
ATOM 1480 N N . PHE A 1 190 ? -5.41 -26.797 2.436 1 42.22 190 PHE A N 1
ATOM 1481 C CA . PHE A 1 190 ? -4.055 -27.328 2.453 1 42.22 190 PHE A CA 1
ATOM 1482 C C . PHE A 1 190 ? -3.689 -27.844 3.842 1 42.22 190 PHE A C 1
ATOM 1484 O O . PHE A 1 190 ? -2.979 -28.844 3.975 1 42.22 190 PHE A O 1
ATOM 1491 N N . GLU A 1 191 ? -4.137 -27.125 4.898 1 41.56 191 GLU A N 1
ATOM 1492 C CA . GLU A 1 191 ? -3.791 -27.609 6.227 1 41.56 191 GLU A CA 1
ATOM 1493 C C . GLU A 1 191 ? -4.605 -28.844 6.586 1 41.56 191 GLU A C 1
ATOM 1495 O O . GLU A 1 191 ? -4.113 -29.75 7.277 1 41.56 191 GLU A O 1
ATOM 1500 N N . THR A 1 192 ? -5.875 -28.859 6.277 1 38.28 192 THR A N 1
ATOM 1501 C CA . THR A 1 192 ? -6.637 -30.031 6.691 1 38.28 192 THR A CA 1
ATOM 1502 C C . THR A 1 192 ? -6.184 -31.266 5.918 1 38.28 192 THR A C 1
ATOM 1504 O O . THR A 1 192 ? -6.605 -32.375 6.223 1 38.28 192 THR A O 1
ATOM 1507 N N . SER A 1 193 ? -5.488 -31.125 4.789 1 35.41 193 SER A N 1
ATOM 1508 C CA . SER A 1 193 ? -5.102 -32.406 4.188 1 35.41 193 SER A CA 1
ATOM 1509 C C . SER A 1 193 ? -3.936 -33.031 4.938 1 35.41 193 SER A C 1
ATOM 1511 O O . SER A 1 193 ? -3.303 -33.969 4.438 1 35.41 193 SER A O 1
ATOM 1513 N N . ARG A 1 194 ? -3.318 -32.375 5.867 1 33.06 194 ARG A N 1
ATOM 1514 C CA . ARG A 1 194 ? -2.49 -33.25 6.699 1 33.06 194 ARG A CA 1
ATOM 1515 C C . ARG A 1 194 ? -3.346 -34.25 7.48 1 33.06 194 ARG A C 1
ATOM 1517 O O . ARG A 1 194 ? -4.387 -33.875 8.031 1 33.06 194 ARG A O 1
ATOM 1524 N N . PRO A 1 195 ? -3.195 -35.531 7.359 1 32.19 195 PRO A N 1
ATOM 1525 C CA . PRO A 1 195 ? -3.902 -36.594 8.078 1 32.19 195 PRO A CA 1
ATOM 1526 C C . PRO A 1 195 ? -4.02 -36.344 9.57 1 32.19 195 PRO A C 1
ATOM 1528 O O . PRO A 1 195 ? -3.004 -36.156 10.258 1 32.19 195 PRO A O 1
ATOM 1531 N N . SER A 1 196 ? -4.785 -35.469 10.109 1 31.23 196 SER A N 1
ATOM 1532 C CA . SER A 1 196 ? -5.043 -35.625 11.539 1 31.23 196 SER A CA 1
ATOM 1533 C C . SER A 1 196 ? -5.332 -37.094 11.875 1 31.23 196 SER A C 1
ATOM 1535 O O . SER A 1 196 ? -6.047 -37.781 11.141 1 31.23 196 SER A O 1
ATOM 1537 N N . LYS A 1 197 ? -4.52 -37.812 12.641 1 31.22 197 LYS A N 1
ATOM 1538 C CA . LYS A 1 197 ? -4.902 -39.031 13.367 1 31.22 197 LYS A CA 1
ATOM 1539 C C . LYS A 1 197 ? 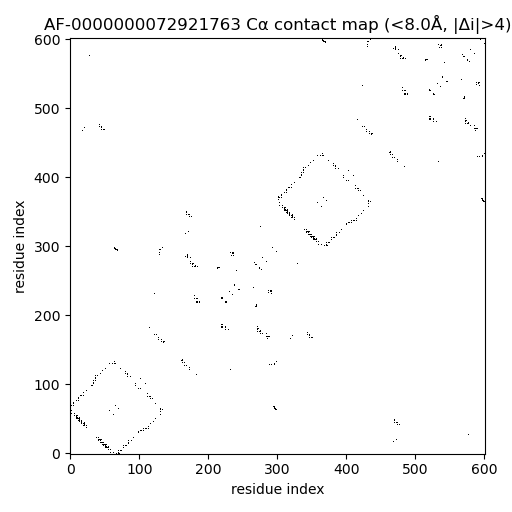-6.32 -38.938 13.914 1 31.22 197 LYS A C 1
ATOM 1541 O O . LYS A 1 197 ? -6.621 -38 14.688 1 31.22 197 LYS A O 1
ATOM 1546 N N . GLN A 1 198 ? -7.344 -39.281 13.242 1 28.73 198 GLN A N 1
ATOM 1547 C CA . GLN A 1 198 ? -8.719 -39.625 13.609 1 28.73 198 GLN A CA 1
ATOM 1548 C C . GLN A 1 198 ? -8.781 -40.25 14.992 1 28.73 198 GLN A C 1
ATOM 1550 O O . GLN A 1 198 ? -8.312 -41.375 15.188 1 28.73 198 GLN A O 1
ATOM 1555 N N . LEU A 1 199 ? -8.469 -39.531 16.078 1 25.78 199 LEU A N 1
ATOM 1556 C CA . LEU A 1 199 ? -8.977 -40.25 17.25 1 25.78 199 LEU A CA 1
ATOM 1557 C C . LEU A 1 199 ? -10.438 -40.625 17.062 1 25.78 199 LEU A C 1
ATOM 1559 O O . LEU A 1 199 ? -11.266 -39.781 16.703 1 25.78 199 LEU A O 1
ATOM 1563 N N . LYS A 1 200 ? -10.734 -41.875 16.859 1 28.05 200 LYS A N 1
ATOM 1564 C CA . LYS A 1 200 ? -11.93 -42.719 16.828 1 28.05 200 LYS A CA 1
ATOM 1565 C C . LYS A 1 200 ? -12.898 -42.344 17.938 1 28.05 200 LYS A C 1
ATOM 1567 O O . LYS A 1 200 ? -12.859 -42.906 19.031 1 28.05 200 LYS A O 1
ATOM 1572 N N . THR A 1 201 ? -12.984 -41 18.453 1 26.11 201 THR A N 1
ATOM 1573 C CA . THR A 1 201 ? -13.977 -41.062 19.516 1 26.11 201 THR A CA 1
ATOM 1574 C C . THR A 1 201 ? -15.352 -41.406 18.953 1 26.11 201 THR A C 1
ATOM 1576 O O . THR A 1 201 ? -15.742 -40.906 17.891 1 26.11 201 THR A O 1
ATOM 1579 N N . ASP A 1 202 ? -16.062 -42.469 19.328 1 27 202 ASP A N 1
ATOM 1580 C CA . ASP A 1 202 ? -17.328 -43.219 19.234 1 27 202 ASP A CA 1
ATOM 1581 C C . ASP A 1 202 ? -18.516 -42.281 19.438 1 27 202 ASP A C 1
ATOM 1583 O O . ASP A 1 202 ? -19.609 -42.75 19.766 1 27 202 ASP A O 1
ATOM 1587 N N . SER A 1 203 ? -18.359 -40.906 19.344 1 27.42 203 SER A N 1
ATOM 1588 C CA . SER A 1 203 ? -19.578 -40.344 19.922 1 27.42 203 SER A CA 1
ATOM 1589 C C . SER A 1 203 ? -20.781 -40.594 19.016 1 27.42 203 SER A C 1
ATOM 1591 O O . SER A 1 203 ? -20.719 -40.375 17.812 1 27.42 203 SER A O 1
ATOM 1593 N N . GLY A 1 204 ? -21.859 -41.375 19.328 1 24.12 204 GLY A N 1
ATOM 1594 C CA . GLY A 1 204 ? -23.156 -41.906 18.938 1 24.12 204 GLY A CA 1
ATOM 1595 C C . GLY A 1 204 ? -24.125 -40.812 18.516 1 24.12 204 GLY A C 1
ATOM 1596 O O . GLY A 1 204 ? -25.141 -41.094 17.875 1 24.12 204 GLY A O 1
ATOM 1597 N N . SER A 1 205 ? -24.359 -39.719 19.312 1 26.59 205 SER A N 1
ATOM 1598 C CA . SER A 1 205 ? -25.75 -39.312 19.297 1 26.59 205 SER A CA 1
ATOM 1599 C C . SER A 1 205 ? -26.078 -38.5 18.047 1 26.59 205 SER A C 1
ATOM 1601 O O . SER A 1 205 ? -25.312 -37.594 17.672 1 26.59 205 SER A O 1
ATOM 1603 N N . ASP A 1 206 ? -26.938 -38.875 17.078 1 26.98 206 ASP A N 1
ATOM 1604 C CA . ASP A 1 206 ? -27.5 -38.562 15.766 1 26.98 206 ASP A CA 1
ATOM 1605 C C . ASP A 1 206 ? -28.141 -37.188 15.75 1 26.98 206 ASP A C 1
ATOM 1607 O O . ASP A 1 206 ? -28.594 -36.719 14.703 1 26.98 206 ASP A O 1
ATOM 1611 N N . ASN A 1 207 ? -28.781 -36.719 16.797 1 26.56 207 ASN A N 1
ATOM 1612 C CA . ASN A 1 207 ? -29.906 -35.812 16.516 1 26.56 207 ASN A CA 1
ATOM 1613 C C . ASN A 1 207 ? -29.438 -34.406 16.141 1 26.56 207 ASN A C 1
ATOM 1615 O O . ASN A 1 207 ? -29.25 -33.562 17.016 1 26.56 207 ASN A O 1
ATOM 1619 N N . ASP A 1 208 ? -28.469 -34.281 15.258 1 27.23 208 ASP A N 1
ATOM 1620 C CA . ASP A 1 208 ? -27.875 -32.969 15.047 1 27.23 208 ASP A CA 1
ATOM 1621 C C . ASP A 1 208 ? -28.844 -32.031 14.328 1 27.23 208 ASP A C 1
ATOM 1623 O O . ASP A 1 208 ? -29.109 -32.219 13.133 1 27.23 208 ASP A O 1
ATOM 1627 N N . ASP A 1 209 ? -29.906 -31.703 15.016 1 30.14 209 ASP A N 1
ATOM 1628 C CA . ASP A 1 209 ? -30.797 -30.672 14.5 1 30.14 209 ASP A CA 1
ATOM 1629 C C . ASP A 1 209 ? -30.031 -29.422 14.102 1 30.14 209 ASP A C 1
ATOM 1631 O O . ASP A 1 209 ? -29.562 -28.672 14.961 1 30.14 209 ASP A O 1
ATOM 1635 N N . THR A 1 210 ? -29.312 -29.531 13.078 1 30.48 210 THR A N 1
ATOM 1636 C CA . THR A 1 210 ? -28.406 -28.562 12.469 1 30.48 210 THR A CA 1
ATOM 1637 C C . THR A 1 210 ? -29.172 -27.312 12.039 1 30.48 210 THR A C 1
ATOM 1639 O O . THR A 1 210 ? -29.781 -27.281 10.977 1 30.48 210 THR A O 1
ATOM 1642 N N . ARG A 1 211 ? -29.875 -26.75 12.977 1 24.56 211 ARG A N 1
ATOM 1643 C CA . ARG A 1 211 ? -30.531 -25.469 12.688 1 24.56 211 ARG A CA 1
ATOM 1644 C C . ARG A 1 211 ? -29.562 -24.516 11.992 1 24.56 211 ARG A C 1
ATOM 1646 O O . ARG A 1 211 ? -28.344 -24.656 12.117 1 24.56 211 ARG A O 1
ATOM 1653 N N . GLY A 1 212 ? -30.219 -23.562 11.172 1 28.42 212 GLY A N 1
ATOM 1654 C CA . GLY A 1 212 ? -29.844 -22.594 10.156 1 28.42 212 GLY A CA 1
ATOM 1655 C C . GLY A 1 212 ? -28.766 -21.641 10.602 1 28.42 212 GLY A C 1
ATOM 1656 O O . GLY A 1 212 ? -28.594 -20.562 10.023 1 28.42 212 GLY A O 1
ATOM 1657 N N . GLN A 1 213 ? -28.359 -21.812 11.82 1 28.81 213 GLN A N 1
ATOM 1658 C CA . GLN A 1 213 ? -27.344 -20.828 12.172 1 28.81 213 GLN A CA 1
ATOM 1659 C C . GLN A 1 213 ? -26.281 -20.734 11.086 1 28.81 213 GLN A C 1
ATOM 1661 O O . GLN A 1 213 ? -25.984 -21.719 10.406 1 28.81 213 GLN A O 1
ATOM 1666 N N . ILE A 1 214 ? -26.219 -19.516 10.586 1 33.75 214 ILE A N 1
ATOM 1667 C CA . ILE A 1 214 ? -25.094 -19.219 9.711 1 33.75 214 ILE A CA 1
ATOM 1668 C C . ILE A 1 214 ? -23.859 -19.984 10.172 1 33.75 214 ILE A C 1
ATOM 1670 O O . ILE A 1 214 ? -23.344 -19.75 11.273 1 33.75 214 ILE A O 1
ATOM 1674 N N . GLN A 1 215 ? -23.938 -21.234 10.219 1 31.81 215 GLN A N 1
ATOM 1675 C CA . GLN A 1 215 ? -22.688 -21.953 10.43 1 31.81 215 GLN A CA 1
ATOM 1676 C C . GLN A 1 215 ? -21.641 -21.547 9.391 1 31.81 215 GLN A C 1
ATOM 1678 O O . GLN A 1 215 ? -21.703 -21.984 8.234 1 31.81 215 GLN A O 1
ATOM 1683 N N . VAL A 1 216 ? -21.328 -20.219 9.195 1 36.78 216 VAL A N 1
ATOM 1684 C CA . VAL A 1 216 ? -20.062 -20.109 8.477 1 36.78 216 VAL A CA 1
ATOM 1685 C C . VAL A 1 216 ? -19.188 -21.312 8.82 1 36.78 216 VAL A C 1
ATOM 1687 O O . VAL A 1 216 ? -18.766 -21.469 9.969 1 36.78 216 VAL A O 1
ATOM 1690 N N . ARG A 1 217 ? -19.5 -22.438 8.445 1 36.66 217 ARG A N 1
ATOM 1691 C CA . ARG A 1 217 ? -18.516 -23.5 8.594 1 36.66 217 ARG A CA 1
ATOM 1692 C C . ARG A 1 217 ? -17.125 -22.938 8.844 1 36.66 217 ARG A C 1
ATOM 1694 O O . ARG A 1 217 ? -16.812 -21.812 8.43 1 36.66 217 ARG A O 1
ATOM 1701 N N . GLU A 1 218 ? -16.344 -23.391 9.781 1 38.19 218 GLU A N 1
ATOM 1702 C CA . GLU A 1 218 ? -14.969 -23.109 10.195 1 38.19 218 GLU A CA 1
ATOM 1703 C C . GLU A 1 218 ? -14.109 -22.672 9.008 1 38.19 218 GLU A C 1
ATOM 1705 O O . GLU A 1 218 ? -13.445 -23.5 8.383 1 38.19 218 GLU A O 1
ATOM 1710 N N . HIS A 1 219 ? -14.672 -22.031 8.078 1 41.09 219 HIS A N 1
ATOM 1711 C CA . HIS A 1 219 ? -13.961 -21.547 6.902 1 41.09 219 HIS A CA 1
ATOM 1712 C C . HIS A 1 219 ? -12.664 -20.844 7.293 1 41.09 219 HIS A C 1
ATOM 1714 O O . HIS A 1 219 ? -12.047 -20.172 6.469 1 41.09 219 HIS A O 1
ATOM 1720 N N . GLY A 1 220 ? -12.352 -20.703 8.57 1 44.84 220 GLY A N 1
ATOM 1721 C CA . GLY A 1 220 ? -11.195 -19.922 8.977 1 44.84 220 GLY A CA 1
ATOM 1722 C C . GLY A 1 220 ? -9.883 -20.656 8.789 1 44.84 220 GLY A C 1
ATOM 1723 O O . GLY A 1 220 ? -9.867 -21.891 8.648 1 44.84 220 GLY A O 1
ATOM 1724 N N . SER A 1 221 ? -8.992 -19.969 8.102 1 54.56 221 SER A N 1
ATOM 1725 C CA . SER A 1 221 ? -7.621 -20.438 8.25 1 54.56 221 SER A CA 1
ATOM 1726 C C . SER A 1 221 ? -7.359 -20.938 9.664 1 54.56 221 SER A C 1
ATOM 1728 O O . SER A 1 221 ? -8.016 -20.5 10.617 1 54.56 221 SER A O 1
ATOM 1730 N N . SER A 1 222 ? -6.859 -22.062 9.773 1 60.84 222 SER A N 1
ATOM 1731 C CA . SER A 1 222 ? -6.516 -22.672 11.055 1 60.84 222 SER A CA 1
ATOM 1732 C C . SER A 1 222 ? -6.121 -21.625 12.078 1 60.84 222 SER A C 1
ATOM 1734 O O . SER A 1 222 ? -6.312 -21.828 13.281 1 60.84 222 SER A O 1
ATOM 1736 N N . ASP A 1 223 ? -5.832 -20.359 11.539 1 71.44 223 ASP A N 1
ATOM 1737 C CA . ASP A 1 223 ? -5.359 -19.359 12.484 1 71.44 223 ASP A CA 1
ATOM 1738 C C . ASP A 1 223 ? -6.461 -18.359 12.82 1 71.44 223 ASP A C 1
ATOM 1740 O O . ASP A 1 223 ? -6.258 -17.453 13.641 1 71.44 223 ASP A O 1
ATOM 1744 N N . GLY A 1 224 ? -7.68 -18.469 12.195 1 88.12 224 GLY A N 1
ATOM 1745 C CA . GLY A 1 224 ? -8.82 -17.641 12.539 1 88.12 224 GLY A CA 1
ATOM 1746 C C . GLY A 1 224 ? -8.836 -16.312 11.789 1 88.12 224 GLY A C 1
ATOM 1747 O O . GLY A 1 224 ? -9.688 -15.469 12.047 1 88.12 224 GLY A O 1
ATOM 1748 N N . THR A 1 225 ? -7.898 -16.156 10.898 1 91.38 225 THR A N 1
ATOM 1749 C CA . THR A 1 225 ? -7.797 -14.883 10.18 1 91.38 225 THR A CA 1
ATOM 1750 C C . THR A 1 225 ? -9.008 -14.68 9.273 1 91.38 225 THR A C 1
ATOM 1752 O O . THR A 1 225 ? -9.5 -13.562 9.125 1 91.38 225 THR A O 1
ATOM 1755 N N . GLY A 1 226 ? -9.477 -15.758 8.633 1 92.06 226 GLY A N 1
ATOM 1756 C CA . GLY A 1 226 ? -10.656 -15.648 7.797 1 92.06 226 GLY A CA 1
ATOM 1757 C C . GLY A 1 226 ? -11.875 -15.148 8.555 1 92.06 226 GLY A C 1
ATOM 1758 O O . GLY A 1 226 ? -12.555 -14.227 8.094 1 92.06 226 GLY A O 1
ATOM 1759 N N . ARG A 1 227 ? -12.133 -15.695 9.688 1 90.75 227 ARG A N 1
ATOM 1760 C CA . ARG A 1 227 ? -13.258 -15.281 10.516 1 90.75 227 ARG A CA 1
ATOM 1761 C C . ARG A 1 227 ? -13.078 -13.844 11.008 1 90.75 227 ARG A C 1
ATOM 1763 O O . ARG A 1 227 ? -14.023 -13.055 11.008 1 90.75 227 ARG A O 1
ATOM 1770 N N . TRP A 1 228 ? -11.891 -13.578 11.398 1 93.69 228 TRP A N 1
ATOM 1771 C CA . TRP A 1 228 ? -11.578 -12.234 11.875 1 93.69 228 TRP A CA 1
ATOM 1772 C C . TRP A 1 228 ? -11.859 -11.203 10.789 1 93.69 228 TRP A C 1
ATOM 1774 O O . TRP A 1 228 ? -12.492 -10.172 11.055 1 93.69 228 TRP A O 1
ATOM 1784 N N . LEU A 1 229 ? -11.383 -11.484 9.594 1 95.25 229 LEU A N 1
ATOM 1785 C CA . LEU A 1 229 ? -11.578 -10.562 8.484 1 95.25 229 LEU A CA 1
ATOM 1786 C C . LEU A 1 229 ? -13.055 -10.422 8.141 1 95.25 229 LEU A C 1
ATOM 1788 O O . LEU A 1 229 ? -13.539 -9.32 7.871 1 95.25 229 LEU A O 1
ATOM 1792 N N . PHE A 1 230 ? -13.773 -11.5 8.188 1 93.19 230 PHE A N 1
ATOM 1793 C CA . PHE A 1 230 ? -15.203 -11.469 7.91 1 93.19 230 PHE A CA 1
ATOM 1794 C C . PHE A 1 230 ? -15.938 -10.633 8.953 1 93.19 230 PHE A C 1
ATOM 1796 O O . PHE A 1 230 ? -16.766 -9.781 8.602 1 93.19 230 PHE A O 1
ATOM 1803 N N . ASP A 1 231 ? -15.617 -10.859 10.188 1 92.62 231 ASP A N 1
ATOM 1804 C CA . ASP A 1 231 ? -16.234 -10.125 11.281 1 92.62 231 ASP A CA 1
ATOM 1805 C C . ASP A 1 231 ? -15.953 -8.633 11.172 1 92.62 231 ASP A C 1
ATOM 1807 O O . ASP A 1 231 ? -16.812 -7.801 11.492 1 92.62 231 ASP A O 1
ATOM 1811 N N . LEU A 1 232 ? -14.852 -8.336 10.742 1 94.75 232 LEU A N 1
ATOM 1812 C CA . LEU A 1 232 ? -14.398 -6.957 10.672 1 94.75 232 LEU A CA 1
ATOM 1813 C C . LEU A 1 232 ? -15.125 -6.199 9.562 1 94.75 232 LEU A C 1
ATOM 1815 O O . LEU A 1 232 ? -15.688 -5.129 9.805 1 94.75 232 LEU A O 1
ATOM 1819 N N . ALA A 1 233 ? -15.188 -6.77 8.422 1 94.19 233 ALA A N 1
ATOM 1820 C CA . ALA A 1 233 ? -15.539 -5.965 7.254 1 94.19 233 ALA A CA 1
ATOM 1821 C C . ALA A 1 233 ? -16.953 -6.277 6.777 1 94.19 233 ALA A C 1
ATOM 1823 O O . ALA A 1 233 ? -17.594 -5.449 6.121 1 94.19 233 ALA A O 1
ATOM 1824 N N . PHE A 1 234 ? -17.5 -7.441 7.109 1 92.25 234 PHE A N 1
ATOM 1825 C CA . PHE A 1 234 ? -18.656 -7.848 6.332 1 92.25 234 PHE A CA 1
ATOM 1826 C C . PHE A 1 234 ? -19.812 -8.242 7.246 1 92.25 234 PHE A C 1
ATOM 1828 O O . PHE A 1 234 ? -20.969 -8.227 6.84 1 92.25 234 PHE A O 1
ATOM 1835 N N . GLU A 1 235 ? -19.547 -8.656 8.422 1 87.44 235 GLU A N 1
ATOM 1836 C CA . GLU A 1 235 ? -20.547 -9.258 9.297 1 87.44 235 GLU A CA 1
ATOM 1837 C C . GLU A 1 235 ? -21.719 -8.305 9.531 1 87.44 235 GLU A C 1
ATOM 1839 O O . GLU A 1 235 ? -22.875 -8.695 9.375 1 87.44 235 GLU A O 1
ATOM 1844 N N . ASN A 1 236 ? -21.422 -7.094 9.883 1 86 236 ASN A N 1
ATOM 1845 C CA . ASN A 1 236 ? -22.484 -6.133 10.188 1 86 236 ASN A CA 1
ATOM 1846 C C . ASN A 1 236 ? -23.344 -5.84 8.969 1 86 236 ASN A C 1
ATOM 1848 O O . ASN A 1 236 ? -24.562 -5.699 9.086 1 86 236 ASN A O 1
ATOM 1852 N N . HIS A 1 237 ? -22.734 -5.676 7.855 1 85.12 237 HIS A N 1
ATOM 1853 C CA . HIS A 1 237 ? -23.469 -5.422 6.625 1 85.12 237 HIS A CA 1
ATOM 1854 C C . HIS A 1 237 ? -24.391 -6.586 6.281 1 85.12 237 HIS A C 1
ATOM 1856 O O . HIS A 1 237 ? -25.531 -6.375 5.867 1 85.12 237 HIS A O 1
ATOM 1862 N N . TRP A 1 238 ? -23.891 -7.656 6.492 1 80.19 238 TRP A N 1
ATOM 1863 C CA . TRP A 1 238 ? -24.688 -8.852 6.191 1 80.19 238 TRP A CA 1
ATOM 1864 C C . TRP A 1 238 ? -25.844 -9 7.164 1 80.19 238 TRP A C 1
ATOM 1866 O O . TRP A 1 238 ? -26.969 -9.328 6.758 1 80.19 238 TRP A O 1
ATOM 1876 N N . ASN A 1 239 ? -25.672 -8.82 8.383 1 76.12 239 ASN A N 1
ATOM 1877 C CA . ASN A 1 239 ? -26.734 -8.891 9.398 1 76.12 239 ASN A CA 1
ATOM 1878 C C . ASN A 1 239 ? -27.812 -7.855 9.148 1 76.12 239 ASN A C 1
ATOM 1880 O O . ASN A 1 239 ? -29 -8.141 9.344 1 76.12 239 ASN A O 1
ATOM 1884 N N . MET A 1 240 ? -27.453 -6.711 8.703 1 72.25 240 MET A N 1
ATOM 1885 C CA . MET A 1 240 ? -28.406 -5.645 8.422 1 72.25 240 MET A CA 1
ATOM 1886 C C . MET A 1 240 ? -29.25 -5.973 7.191 1 72.25 240 MET A C 1
ATOM 1888 O O . MET A 1 240 ? -30.438 -5.656 7.141 1 72.25 240 MET A O 1
ATOM 1892 N N . SER A 1 241 ? -28.656 -6.516 6.289 1 67.56 241 SER A N 1
ATOM 1893 C CA . SER A 1 241 ? -29.344 -6.832 5.043 1 67.56 241 SER A CA 1
ATOM 1894 C C . SER A 1 241 ? -30.344 -7.961 5.238 1 67.56 241 SER A C 1
ATOM 1896 O O . SER A 1 241 ? -31.344 -8.047 4.52 1 67.56 241 SER A O 1
ATOM 1898 N N . GLN A 1 242 ? -30.047 -8.828 6.16 1 63.72 242 GLN A N 1
ATOM 1899 C CA . GLN A 1 242 ? -30.953 -9.953 6.41 1 63.72 242 GLN A CA 1
ATOM 1900 C C . GLN A 1 242 ? -32.031 -9.57 7.414 1 63.72 242 GLN A C 1
ATOM 1902 O O . GLN A 1 242 ? -32.969 -10.344 7.652 1 63.72 242 GLN A O 1
ATOM 1907 N N . GLY A 1 243 ? -32.188 -8.289 7.746 1 54.66 243 GLY A N 1
ATOM 1908 C CA . GLY A 1 243 ? -33.125 -7.934 8.789 1 54.66 243 GLY A CA 1
ATOM 1909 C C . GLY A 1 243 ? -32.875 -8.648 10.102 1 54.66 243 GLY A C 1
ATOM 1910 O O . GLY A 1 243 ? -33.781 -8.812 10.922 1 54.66 243 GLY A O 1
ATOM 1911 N N . ILE A 1 244 ? -31.953 -9.453 10.219 1 46.47 244 ILE A N 1
ATOM 1912 C CA . ILE A 1 244 ? -31.609 -10.164 11.445 1 46.47 244 ILE A CA 1
ATOM 1913 C C . ILE A 1 244 ? -31.109 -9.18 12.492 1 46.47 244 ILE A C 1
ATOM 1915 O O . ILE A 1 244 ? -30.094 -8.516 12.289 1 46.47 244 ILE A O 1
ATOM 1919 N N . GLU A 1 245 ? -32.094 -8.492 13.242 1 42.94 245 GLU A N 1
ATOM 1920 C CA . GLU A 1 245 ? -31.656 -7.773 14.438 1 42.94 245 GLU A CA 1
ATOM 1921 C C . GLU A 1 245 ? -30.578 -8.547 15.188 1 42.94 245 GLU A C 1
ATOM 1923 O O . GLU A 1 245 ? -30.578 -9.781 15.203 1 42.94 245 GLU A O 1
ATOM 1928 N N . PRO A 1 246 ? -29.516 -7.898 15.477 1 37.94 246 PRO A N 1
ATOM 1929 C CA . PRO A 1 246 ? -28.656 -8.672 16.375 1 37.94 246 PRO A CA 1
ATOM 1930 C C . PRO A 1 246 ? -29.438 -9.359 17.484 1 37.94 246 PRO A C 1
ATOM 1932 O O . PRO A 1 246 ? -30.094 -8.695 18.297 1 37.94 246 PRO A O 1
ATOM 1935 N N . GLU A 1 247 ? -30.328 -10.219 17.422 1 33.5 247 GLU A N 1
ATOM 1936 C CA . GLU A 1 247 ? -30.984 -10.922 18.516 1 33.5 247 GLU A CA 1
ATOM 1937 C C . GLU A 1 247 ? -30.016 -11.109 19.688 1 33.5 247 GLU A C 1
ATOM 1939 O O . GLU A 1 247 ? -28.922 -11.648 19.516 1 33.5 247 GLU A O 1
ATOM 1944 N N . LEU A 1 248 ? -30.156 -10.133 20.703 1 30.52 248 LEU A N 1
ATOM 1945 C CA . LEU A 1 248 ? -30.094 -10.648 22.078 1 30.52 248 LEU A CA 1
ATOM 1946 C C . LEU A 1 248 ? -30.906 -11.938 22.203 1 30.52 248 LEU A C 1
ATOM 1948 O O . LEU A 1 248 ? -32.125 -11.906 22.25 1 30.52 248 LEU A O 1
ATOM 1952 N N . HIS A 1 249 ? -30.766 -12.875 21.469 1 29.12 249 HIS A N 1
ATOM 1953 C CA . HIS A 1 249 ? -31.391 -14.18 21.641 1 29.12 249 HIS A CA 1
ATOM 1954 C C . HIS A 1 249 ? -31.516 -14.523 23.125 1 29.12 249 HIS A C 1
ATOM 1956 O O . HIS A 1 249 ? -30.578 -15.047 23.719 1 29.12 249 HIS A O 1
ATOM 1962 N N . PHE A 1 250 ? -32.344 -13.562 23.922 1 25.22 250 PHE A N 1
ATOM 1963 C CA . PHE A 1 250 ? -33.094 -14.242 24.969 1 25.22 250 PHE A CA 1
ATOM 1964 C C . PHE A 1 250 ? -34.094 -15.219 24.375 1 25.22 250 PHE A C 1
ATOM 1966 O O . PHE A 1 250 ? -34.75 -14.898 23.375 1 25.22 250 PHE A O 1
ATOM 1973 N N . HIS A 1 251 ? -34.031 -16.5 24.562 1 28.33 251 HIS A N 1
ATOM 1974 C CA . HIS A 1 251 ? -34.812 -17.703 24.266 1 28.33 251 HIS A CA 1
ATOM 1975 C C . HIS A 1 251 ? -36.281 -17.516 24.578 1 28.33 251 HIS A C 1
ATOM 1977 O O . HIS A 1 251 ? -37 -18.484 24.797 1 28.33 251 HIS A O 1
ATOM 1983 N N . GLY A 1 252 ? -36.969 -16.312 24.562 1 26.14 252 GLY A N 1
ATOM 1984 C CA . GLY A 1 252 ? -38.344 -16.672 24.891 1 26.14 252 GLY A CA 1
ATOM 1985 C C . GLY A 1 252 ? -39.062 -17.359 23.734 1 26.14 252 GLY A C 1
ATOM 1986 O O . GLY A 1 252 ? -38.625 -17.297 22.594 1 26.14 252 GLY A O 1
ATOM 1987 N N . PRO A 1 253 ? -40.094 -18.328 23.953 1 28.34 253 PRO A N 1
ATOM 1988 C CA . PRO A 1 253 ? -40.906 -19.203 23.109 1 28.34 253 PRO A CA 1
ATOM 1989 C C . PRO A 1 253 ? -41.75 -18.422 22.094 1 28.34 253 PRO A C 1
ATOM 1991 O O . PRO A 1 253 ? -42.656 -17.672 22.484 1 28.34 253 PRO A O 1
ATOM 1994 N N . VAL A 1 254 ? -41.281 -17.531 21.25 1 30.05 254 VAL A N 1
ATOM 1995 C CA . VAL A 1 254 ? -42.312 -16.734 20.562 1 30.05 254 VAL A CA 1
ATOM 1996 C C . VAL A 1 254 ? -43.094 -17.609 19.609 1 30.05 254 VAL A C 1
ATOM 1998 O O . VAL A 1 254 ? -42.531 -18.266 18.734 1 30.05 254 VAL A O 1
ATOM 2001 N N . ASN A 1 255 ? -44.344 -18.125 19.844 1 27.36 255 ASN A N 1
ATOM 2002 C CA . ASN A 1 255 ? -45.406 -18.828 19.172 1 27.36 255 ASN A CA 1
ATOM 2003 C C . ASN A 1 255 ? -45.906 -18.062 17.938 1 27.36 255 ASN A C 1
ATOM 2005 O O . ASN A 1 255 ? -47 -18.328 17.422 1 27.36 255 ASN A O 1
ATOM 2009 N N . GLY A 1 256 ? -45.5 -16.844 17.641 1 28.72 256 GLY A N 1
ATOM 2010 C CA . GLY A 1 256 ? -46.469 -16.203 16.781 1 28.72 256 GLY A CA 1
ATOM 2011 C C . GLY A 1 256 ? -46.562 -16.844 15.406 1 28.72 256 GLY A C 1
ATOM 2012 O O . GLY A 1 256 ? -45.688 -17.594 15.008 1 28.72 256 GLY A O 1
ATOM 2013 N N . PRO A 1 257 ? -47.719 -16.766 14.688 1 31.42 257 PRO A N 1
ATOM 2014 C CA . PRO A 1 257 ? -48.188 -17.391 13.438 1 31.42 257 PRO A CA 1
ATOM 2015 C C . PRO A 1 257 ? -47.219 -17.141 12.273 1 31.42 257 PRO A C 1
ATOM 2017 O O . PRO A 1 257 ? -46.438 -16.188 12.289 1 31.42 257 PRO A O 1
ATOM 2020 N N . GLU A 1 258 ? -47 -18.188 11.391 1 31.53 258 GLU A N 1
ATOM 2021 C CA . GLU A 1 258 ? -46.219 -18.438 10.203 1 31.53 258 GLU A CA 1
ATOM 2022 C C . GLU A 1 258 ? -46.5 -17.406 9.117 1 31.53 258 GLU A C 1
ATOM 2024 O O . GLU A 1 258 ? -47.5 -17.5 8.414 1 31.53 258 GLU A O 1
ATOM 2029 N N . GLY A 1 259 ? -46.656 -16.125 9.273 1 30.17 259 GLY A N 1
ATOM 2030 C CA . GLY A 1 259 ? -47.031 -15.359 8.102 1 30.17 259 GLY A CA 1
ATOM 2031 C C . GLY A 1 259 ? -46.125 -15.617 6.906 1 30.17 259 GLY A C 1
ATOM 2032 O O . GLY A 1 259 ? -45.062 -16.25 7.035 1 30.17 259 GLY A O 1
ATOM 2033 N N . PRO A 1 260 ? -46.688 -15.383 5.57 1 31.58 260 PRO A N 1
ATOM 2034 C CA . PRO A 1 260 ? -46.031 -15.727 4.316 1 31.58 260 PRO A CA 1
ATOM 2035 C C . PRO A 1 260 ? -44.562 -15.25 4.273 1 31.58 260 PRO A C 1
ATOM 2037 O O . PRO A 1 260 ? -44.219 -14.273 4.938 1 31.58 260 PRO A O 1
ATOM 2040 N N . ALA A 1 261 ? -43.656 -16.234 4.082 1 29.5 261 ALA A N 1
ATOM 2041 C CA . ALA A 1 261 ? -42.219 -16.109 3.891 1 29.5 261 ALA A CA 1
ATOM 2042 C C . ALA A 1 261 ? -41.906 -15.047 2.842 1 29.5 261 ALA A C 1
ATOM 2044 O O . ALA A 1 261 ? -42.188 -15.234 1.655 1 29.5 261 ALA A O 1
ATOM 2045 N N . SER A 1 262 ? -42.281 -13.844 2.992 1 30.94 262 SER A N 1
ATOM 2046 C CA . SER A 1 262 ? -41.719 -12.914 2.014 1 30.94 262 SER A CA 1
ATOM 2047 C C . SER A 1 262 ? -40.281 -13.281 1.667 1 30.94 262 SER A C 1
ATOM 2049 O O . SER A 1 262 ? -39.469 -13.477 2.559 1 30.94 262 SER A O 1
ATOM 2051 N N . ASP A 1 263 ? -40.094 -13.969 0.53 1 31.34 263 ASP A N 1
ATOM 2052 C CA . ASP A 1 263 ? -38.875 -14.445 -0.13 1 31.34 263 ASP A CA 1
ATOM 2053 C C . ASP A 1 263 ? -37.781 -13.391 -0.082 1 31.34 263 ASP A C 1
ATOM 2055 O O . ASP A 1 263 ? -37.5 -12.719 -1.082 1 31.34 263 ASP A O 1
ATOM 2059 N N . ASN A 1 264 ? -37.906 -12.422 0.626 1 32.5 264 ASN A N 1
ATOM 2060 C CA . ASN A 1 264 ? -36.688 -11.641 0.705 1 32.5 264 ASN A CA 1
ATOM 2061 C C . ASN A 1 264 ? -35.469 -12.531 0.937 1 32.5 264 ASN A C 1
ATOM 2063 O O . ASN A 1 264 ? -35.281 -13.078 2.027 1 32.5 264 ASN A O 1
ATOM 2067 N N . GLN A 1 265 ? -35.062 -13.383 -0.095 1 33.72 265 GLN A N 1
ATOM 2068 C CA . GLN A 1 265 ? -33.906 -14.273 -0.215 1 33.72 265 GLN A CA 1
ATOM 2069 C C . GLN A 1 265 ? -32.688 -13.695 0.493 1 33.72 265 GLN A C 1
ATOM 2071 O O . GLN A 1 265 ? -32 -12.836 -0.053 1 33.72 265 GLN A O 1
ATOM 2076 N N . ALA A 1 266 ? -32.781 -13.422 1.725 1 38 266 ALA A N 1
ATOM 2077 C CA . ALA A 1 266 ? -31.609 -13.195 2.576 1 38 266 ALA A CA 1
ATOM 2078 C C . ALA A 1 266 ? -30.453 -14.078 2.146 1 38 266 ALA A C 1
ATOM 2080 O O . ALA A 1 266 ? -30.547 -15.305 2.164 1 38 266 ALA A O 1
ATOM 2081 N N . LEU A 1 267 ? -29.656 -13.625 1.126 1 41.12 267 LEU A N 1
ATOM 2082 C CA . LEU A 1 267 ? -28.453 -14.336 0.74 1 41.12 267 LEU A CA 1
ATOM 2083 C C . LEU A 1 267 ? -27.656 -14.758 1.97 1 41.12 267 LEU A C 1
ATOM 2085 O O . LEU A 1 267 ? -27.188 -13.906 2.734 1 41.12 267 LEU A O 1
ATOM 2089 N N . VAL A 1 268 ? -27.984 -15.797 2.586 1 46.19 268 VAL A N 1
ATOM 2090 C CA . VAL A 1 268 ? -27.141 -16.406 3.6 1 46.19 268 VAL A CA 1
ATOM 2091 C C . VAL A 1 268 ? -25.766 -16.703 3.016 1 46.19 268 VAL A C 1
ATOM 2093 O O . VAL A 1 268 ? -25.641 -17.438 2.033 1 46.19 268 VAL A O 1
ATOM 2096 N N . ILE A 1 269 ? -24.844 -15.758 3.227 1 51.5 269 ILE A N 1
ATOM 2097 C CA . ILE A 1 269 ? -23.469 -16 2.807 1 51.5 269 ILE A CA 1
ATOM 2098 C C . ILE A 1 269 ? -22.844 -17.094 3.678 1 51.5 269 ILE A C 1
ATOM 2100 O O . ILE A 1 269 ? -22.688 -16.906 4.891 1 51.5 269 ILE A O 1
ATOM 2104 N N . ARG A 1 270 ? -22.781 -18.297 3.16 1 56.91 270 ARG A N 1
ATOM 2105 C CA . ARG A 1 270 ? -22.219 -19.422 3.881 1 56.91 270 ARG A CA 1
ATOM 2106 C C . ARG A 1 270 ? -20.734 -19.594 3.566 1 56.91 270 ARG A C 1
ATOM 2108 O O . ARG A 1 270 ? -19.984 -20.125 4.383 1 56.91 270 ARG A O 1
ATOM 2115 N N . THR A 1 271 ? -20.391 -18.969 2.449 1 71.69 271 THR A N 1
ATOM 2116 C CA . THR A 1 271 ? -19.031 -19.188 1.989 1 71.69 271 THR A CA 1
ATOM 2117 C C . THR A 1 271 ? -18.438 -17.891 1.439 1 71.69 271 THR A C 1
ATOM 2119 O O . THR A 1 271 ? -19.172 -17 1.019 1 71.69 271 THR A O 1
ATOM 2122 N N . PRO A 1 272 ? -17.234 -17.781 1.563 1 77.88 272 PRO A N 1
ATOM 2123 C CA . PRO A 1 272 ? -16.594 -16.625 0.936 1 77.88 272 PRO A CA 1
ATOM 2124 C C . PRO A 1 272 ? -16.969 -16.453 -0.533 1 77.88 272 PRO A C 1
ATOM 2126 O O . PRO A 1 272 ? -17.062 -15.328 -1.025 1 77.88 272 PRO A O 1
ATOM 2129 N N . SER A 1 273 ? -17.328 -17.5 -1.146 1 77.5 273 SER A N 1
ATOM 2130 C CA . SER A 1 273 ? -17.719 -17.406 -2.549 1 77.5 273 SER A CA 1
ATOM 2131 C C . SER A 1 273 ? -19.078 -16.75 -2.707 1 77.5 273 SER A C 1
ATOM 2133 O O . SER A 1 273 ? -19.312 -15.992 -3.662 1 77.5 273 SER A O 1
ATOM 2135 N N . GLU A 1 274 ? -19.953 -17 -1.801 1 79.12 274 GLU A N 1
ATOM 2136 C CA . GLU A 1 274 ? -21.25 -16.359 -1.823 1 79.12 274 GLU A CA 1
ATOM 2137 C C . GLU A 1 274 ? -21.141 -14.859 -1.533 1 79.12 274 GLU A C 1
ATOM 2139 O O . GLU A 1 274 ? -21.844 -14.047 -2.121 1 79.12 274 GLU A O 1
ATOM 2144 N N . LEU A 1 275 ? -20.25 -14.586 -0.637 1 83.31 275 LEU A N 1
ATOM 2145 C CA . LEU A 1 275 ? -19.984 -13.188 -0.34 1 83.31 275 LEU A CA 1
ATOM 2146 C C . LEU A 1 275 ? -19.469 -12.453 -1.576 1 83.31 275 LEU A C 1
ATOM 2148 O O . LEU A 1 275 ? -19.844 -11.312 -1.828 1 83.31 275 LEU A O 1
ATOM 2152 N N . GLN A 1 276 ? -18.656 -13.164 -2.283 1 82.44 276 GLN A N 1
ATOM 2153 C CA . GLN A 1 276 ? -18.062 -12.594 -3.49 1 82.44 276 GLN A CA 1
ATOM 2154 C C . GLN A 1 276 ? -19.125 -12.258 -4.523 1 82.44 276 GLN A C 1
ATOM 2156 O O . GLN A 1 276 ? -19.031 -11.25 -5.223 1 82.44 276 GLN A O 1
ATOM 2161 N N . ILE A 1 277 ? -20.156 -13.031 -4.566 1 80.69 277 ILE A N 1
ATOM 2162 C CA . ILE A 1 277 ? -21.25 -12.773 -5.496 1 80.69 277 ILE A CA 1
ATOM 2163 C C . ILE A 1 277 ? -22.094 -11.602 -4.992 1 80.69 277 ILE A C 1
ATOM 2165 O O . ILE A 1 277 ? -22.438 -10.703 -5.758 1 80.69 277 ILE A O 1
ATOM 2169 N N . ALA A 1 278 ? -22.281 -11.547 -3.775 1 82.38 278 ALA A N 1
ATOM 2170 C CA . ALA A 1 278 ? -23.188 -10.578 -3.164 1 82.38 278 ALA A CA 1
ATOM 2171 C C . ALA A 1 278 ? -22.594 -9.172 -3.205 1 82.38 278 ALA A C 1
ATOM 2173 O O . ALA A 1 278 ? -23.312 -8.188 -3.402 1 82.38 278 ALA A O 1
ATOM 2174 N N . ILE A 1 279 ? -21.328 -9.07 -3.082 1 89.88 279 ILE A N 1
ATOM 2175 C CA . ILE A 1 279 ? -20.703 -7.758 -2.928 1 89.88 279 ILE A CA 1
ATOM 2176 C C . ILE A 1 279 ? -20.672 -7.043 -4.277 1 89.88 279 ILE A C 1
ATOM 2178 O O . ILE A 1 279 ? -20.469 -5.828 -4.336 1 89.88 279 ILE A O 1
ATOM 2182 N N . TYR A 1 280 ? -20.906 -7.777 -5.359 1 88.19 280 TYR A N 1
ATOM 2183 C CA . TYR A 1 280 ? -20.828 -7.168 -6.68 1 88.19 280 TYR A CA 1
ATOM 2184 C C . TYR A 1 280 ? -22.234 -6.801 -7.18 1 88.19 280 TYR A C 1
ATOM 2186 O O . TYR A 1 280 ? -22.375 -6.273 -8.281 1 88.19 280 TYR A O 1
ATOM 2194 N N . GLU A 1 281 ? -23.234 -7.105 -6.391 1 87.31 281 GLU A N 1
ATOM 2195 C CA . GLU A 1 281 ? -24.562 -6.586 -6.707 1 87.31 281 GLU A CA 1
ATOM 2196 C C . GLU A 1 281 ? -24.562 -5.059 -6.734 1 87.31 281 GLU A C 1
ATOM 2198 O O . GLU A 1 281 ? -23.75 -4.418 -6.074 1 87.31 281 GLU A O 1
ATOM 2203 N N . PRO A 1 282 ? -25.469 -4.547 -7.504 1 87.44 282 PRO A N 1
ATOM 2204 C CA . PRO A 1 282 ? -25.516 -3.088 -7.605 1 87.44 282 PRO A CA 1
ATOM 2205 C C . PRO A 1 282 ? -25.625 -2.404 -6.246 1 87.44 282 PRO A C 1
ATOM 2207 O O . PRO A 1 282 ? -26.438 -2.805 -5.414 1 87.44 282 PRO A O 1
ATOM 2210 N N . ARG A 1 283 ? -24.828 -1.557 -5.93 1 90.69 283 ARG A N 1
ATOM 2211 C CA . AR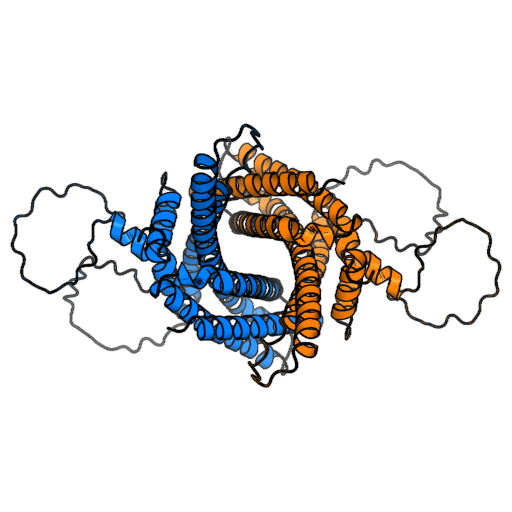G A 1 283 ? -24.797 -0.668 -4.773 1 90.69 283 ARG A CA 1
ATOM 2212 C C . ARG A 1 283 ? -24.359 -1.418 -3.52 1 90.69 283 ARG A C 1
ATOM 2214 O O . ARG A 1 283 ? -24.391 -0.866 -2.418 1 90.69 283 ARG A O 1
ATOM 2221 N N . ALA A 1 284 ? -24.016 -2.68 -3.689 1 91.75 284 ALA A N 1
ATOM 2222 C CA . ALA A 1 284 ? -23.625 -3.457 -2.516 1 91.75 284 ALA A CA 1
ATOM 2223 C C . ALA A 1 284 ? -22.344 -2.908 -1.898 1 91.75 284 ALA A C 1
ATOM 2225 O O . ALA A 1 284 ? -22.219 -2.811 -0.674 1 91.75 284 ALA A O 1
ATOM 2226 N N . GLY A 1 285 ? -21.406 -2.559 -2.781 1 93.31 285 GLY A N 1
ATOM 2227 C CA . GLY A 1 285 ? -20.156 -1.981 -2.289 1 93.31 285 GLY A CA 1
ATOM 2228 C C . GLY A 1 285 ? -20.359 -0.683 -1.532 1 93.31 285 GLY A C 1
ATOM 2229 O O . GLY A 1 285 ? -19.797 -0.492 -0.453 1 93.31 285 GLY A O 1
ATOM 2230 N N . ALA A 1 286 ? -21.172 0.112 -2.086 1 94.62 286 ALA A N 1
ATOM 2231 C CA . ALA A 1 286 ? -21.469 1.396 -1.457 1 94.62 286 ALA A CA 1
ATOM 2232 C C . ALA A 1 286 ? -22.188 1.202 -0.119 1 94.62 286 ALA A C 1
ATOM 2234 O O . ALA A 1 286 ? -21.875 1.888 0.859 1 94.62 286 ALA A O 1
ATOM 2235 N N . ALA A 1 287 ? -23.094 0.278 -0.083 1 94.62 287 ALA A N 1
ATOM 2236 C CA . ALA A 1 287 ? -23.844 -0.012 1.139 1 94.62 287 ALA A CA 1
ATOM 2237 C C . ALA A 1 287 ? -22.906 -0.538 2.232 1 94.62 287 ALA A C 1
ATOM 2239 O O . ALA A 1 287 ? -23.078 -0.198 3.408 1 94.62 287 ALA A O 1
ATOM 2240 N N . LEU A 1 288 ? -22.047 -1.326 1.818 1 95.88 288 LEU A N 1
ATOM 2241 C CA . LEU A 1 288 ? -21.078 -1.857 2.781 1 95.88 288 LEU A CA 1
ATOM 2242 C C . LEU A 1 288 ? -20.266 -0.735 3.402 1 95.88 288 LEU A C 1
ATOM 2244 O O . LEU A 1 288 ? -20.062 -0.706 4.621 1 95.88 288 LEU A O 1
ATOM 2248 N N . ILE A 1 289 ? -19.766 0.204 2.592 1 97.25 289 ILE A N 1
ATOM 2249 C CA . ILE A 1 289 ? -18.953 1.303 3.098 1 97.25 289 ILE A CA 1
ATOM 2250 C C . ILE A 1 289 ? -19.797 2.176 4.035 1 97.25 289 ILE A C 1
ATOM 2252 O O . ILE A 1 289 ? -19.297 2.643 5.062 1 97.25 289 ILE A O 1
ATOM 2256 N N . GLU A 1 290 ? -21.031 2.301 3.73 1 95.19 290 GLU A N 1
ATOM 2257 C CA . GLU A 1 290 ? -21.906 3.055 4.621 1 95.19 290 GLU A CA 1
ATOM 2258 C C . GLU A 1 290 ? -22.047 2.363 5.973 1 95.19 290 GLU A C 1
ATOM 2260 O O . GLU A 1 290 ? -22.047 3.021 7.016 1 95.19 290 GLU A O 1
ATOM 2265 N N . THR A 1 291 ? -22.172 1.138 5.914 1 95.19 291 THR A N 1
ATOM 2266 C CA . THR A 1 291 ? -22.281 0.361 7.145 1 95.19 291 THR A CA 1
ATOM 2267 C C . THR A 1 291 ? -21 0.487 7.965 1 95.19 291 THR A C 1
ATOM 2269 O O . THR A 1 291 ? -21.047 0.656 9.188 1 95.19 291 THR A O 1
ATOM 2272 N N . LEU A 1 292 ? -19.875 0.398 7.297 1 96.69 292 LEU A N 1
ATOM 2273 C CA . LEU A 1 292 ? -18.609 0.51 7.992 1 96.69 292 LEU A CA 1
ATOM 2274 C C . LEU A 1 292 ? -18.422 1.908 8.57 1 96.69 292 LEU A C 1
ATOM 2276 O O . LEU A 1 292 ? -17.922 2.061 9.688 1 96.69 292 LEU A O 1
ATOM 2280 N N . LEU A 1 293 ? -18.797 2.906 7.82 1 96.69 293 LEU A N 1
ATOM 2281 C CA . LEU A 1 293 ? -18.734 4.273 8.328 1 96.69 293 LEU A CA 1
ATOM 2282 C C . LEU A 1 293 ? -19.562 4.426 9.602 1 96.69 293 LEU A C 1
ATOM 2284 O O . LEU A 1 293 ? -19.094 4.996 10.586 1 96.69 293 LEU A O 1
ATOM 2288 N N . ALA A 1 294 ? -20.719 3.9 9.602 1 94.62 294 ALA A N 1
ATOM 2289 C CA . ALA A 1 294 ? -21.609 3.996 10.742 1 94.62 294 ALA A CA 1
ATOM 2290 C C . ALA A 1 294 ? -21.062 3.234 11.945 1 94.62 294 ALA A C 1
ATOM 2292 O O . ALA A 1 294 ? -21.203 3.676 13.086 1 94.62 294 ALA A O 1
ATOM 2293 N N . ASP A 1 295 ? -20.438 2.174 11.672 1 94.56 295 ASP A N 1
ATOM 2294 C CA . ASP A 1 295 ? -19.953 1.289 12.719 1 94.56 295 ASP A CA 1
ATOM 2295 C C . ASP A 1 295 ? -18.625 1.803 13.305 1 94.56 295 ASP A C 1
ATOM 2297 O O . ASP A 1 295 ? -18.375 1.669 14.5 1 94.56 295 ASP A O 1
ATOM 2301 N N . TRP A 1 296 ? -17.828 2.369 12.414 1 96.25 296 TRP A N 1
ATOM 2302 C CA . TRP A 1 296 ? -16.438 2.641 12.789 1 96.25 296 TRP A CA 1
ATOM 2303 C C . TRP A 1 296 ? -16.25 4.109 13.156 1 96.25 296 TRP A C 1
ATOM 2305 O O . TRP A 1 296 ? -15.242 4.48 13.758 1 96.25 296 TRP A O 1
ATOM 2315 N N . THR A 1 297 ? -17.203 4.953 12.828 1 94.94 297 THR A N 1
ATOM 2316 C CA . THR A 1 297 ? -17 6.375 13.07 1 94.94 297 THR A CA 1
ATOM 2317 C C . THR A 1 297 ? -18.203 6.988 13.766 1 94.94 297 THR A C 1
ATOM 2319 O O . THR A 1 297 ? -19.266 6.363 13.852 1 94.94 297 THR A O 1
ATOM 2322 N N . CYS A 1 298 ? -17.984 8.172 14.312 1 86 298 CYS A N 1
ATOM 2323 C CA . CYS A 1 298 ? -19.016 8.906 15.016 1 86 298 CYS A CA 1
ATOM 2324 C C . CYS A 1 298 ? -19.609 10 14.141 1 86 298 CYS A C 1
ATOM 2326 O O . CYS A 1 298 ? -20.188 10.969 14.641 1 86 298 CYS A O 1
ATOM 2328 N N . LEU A 1 299 ? -19.406 9.977 12.93 1 70.19 299 LEU A N 1
ATOM 2329 C CA . LEU A 1 299 ? -19.953 11.016 12.062 1 70.19 299 LEU A CA 1
ATOM 2330 C C . LEU A 1 299 ? -21.469 11.078 12.18 1 70.19 299 LEU A C 1
ATOM 2332 O O . LEU A 1 299 ? -22.062 12.156 12.07 1 70.19 299 LEU A O 1
ATOM 2336 N N . SER A 1 300 ? -22.234 9.922 12.141 1 53.47 300 SER A N 1
ATOM 2337 C CA . SER A 1 300 ? -23.688 10 12.211 1 53.47 300 SER A CA 1
ATOM 2338 C C . SER A 1 300 ? -24.156 10.32 13.617 1 53.47 300 SER A C 1
ATOM 2340 O O . SER A 1 300 ? -25.359 10.484 13.859 1 53.47 300 SER A O 1
ATOM 2342 N N . LYS A 1 301 ? -23.312 10.453 14.602 1 46.25 301 LYS A N 1
ATOM 2343 C CA . LYS A 1 301 ? -23.922 10.742 15.898 1 46.25 301 LYS A CA 1
ATOM 2344 C C . LYS A 1 301 ? -23.906 12.234 16.188 1 46.25 301 LYS A C 1
ATOM 2346 O O . LYS A 1 301 ? -23 12.953 15.773 1 46.25 301 LYS A O 1
ATOM 2351 N N . MET B 1 1 ? 7.152 24.953 -13.211 1 65 1 MET B N 1
ATOM 2352 C CA . MET B 1 1 ? 6.133 23.906 -13.164 1 65 1 MET B CA 1
ATOM 2353 C C . MET B 1 1 ? 5.215 24.078 -11.961 1 65 1 MET B C 1
ATOM 2355 O O . MET B 1 1 ? 5.684 24.344 -10.852 1 65 1 MET B O 1
ATOM 2359 N N . ASP B 1 2 ? 3.945 24.219 -12.258 1 82.25 2 ASP B N 1
ATOM 2360 C CA . ASP B 1 2 ? 2.941 24.609 -11.273 1 82.25 2 ASP B CA 1
ATOM 2361 C C . ASP B 1 2 ? 2.469 23.406 -10.453 1 82.25 2 ASP B C 1
ATOM 2363 O O . ASP B 1 2 ? 1.911 22.453 -11.008 1 82.25 2 ASP B O 1
ATOM 2367 N N . PRO B 1 3 ? 2.748 23.406 -9.211 1 85.88 3 PRO B N 1
ATOM 2368 C CA . PRO B 1 3 ? 2.344 22.312 -8.328 1 85.88 3 PRO B CA 1
ATOM 2369 C C . PRO B 1 3 ? 0.849 22 -8.414 1 85.88 3 PRO B C 1
ATOM 2371 O O . PRO B 1 3 ? 0.44 20.844 -8.273 1 85.88 3 PRO B O 1
ATOM 2374 N N . LEU B 1 4 ? 0.118 22.984 -8.766 1 88.44 4 LEU B N 1
ATOM 2375 C CA . LEU B 1 4 ? -1.325 22.781 -8.828 1 88.44 4 LEU B CA 1
ATOM 2376 C C . LEU B 1 4 ? -1.701 21.891 -10.008 1 88.44 4 LEU B C 1
ATOM 2378 O O . LEU B 1 4 ? -2.615 21.078 -9.906 1 88.44 4 LEU B O 1
ATOM 2382 N N . SER B 1 5 ? -0.983 22.094 -11.062 1 93.5 5 SER B N 1
ATOM 2383 C CA . SER B 1 5 ? -1.24 21.281 -12.242 1 93.5 5 SER B CA 1
ATOM 2384 C C . SER B 1 5 ? -0.867 19.812 -12 1 93.5 5 SER B C 1
ATOM 2386 O O . SER B 1 5 ? -1.55 18.906 -12.469 1 93.5 5 SER B O 1
ATOM 2388 N N . ILE B 1 6 ? 0.168 19.609 -11.273 1 95.81 6 ILE B N 1
ATOM 2389 C CA . ILE B 1 6 ? 0.617 18.25 -10.93 1 95.81 6 ILE B CA 1
ATOM 2390 C C . ILE B 1 6 ? -0.391 17.594 -9.992 1 95.81 6 ILE B C 1
ATOM 2392 O O . ILE B 1 6 ? -0.754 16.438 -10.18 1 95.81 6 ILE B O 1
ATOM 2396 N N . ILE B 1 7 ? -0.829 18.328 -9.086 1 95.94 7 ILE B N 1
ATOM 2397 C CA . ILE B 1 7 ? -1.816 17.828 -8.133 1 95.94 7 ILE B CA 1
ATOM 2398 C C . ILE B 1 7 ? -3.098 17.453 -8.867 1 95.94 7 ILE B C 1
ATOM 2400 O O . ILE B 1 7 ? -3.693 16.406 -8.586 1 95.94 7 ILE B O 1
ATOM 2404 N N . ALA B 1 8 ? -3.529 18.25 -9.828 1 95.19 8 ALA B N 1
ATOM 2405 C CA . ALA B 1 8 ? -4.703 17.938 -10.641 1 95.19 8 ALA B CA 1
ATOM 2406 C C . ALA B 1 8 ? -4.492 16.656 -11.438 1 95.19 8 ALA B C 1
ATOM 2408 O O . ALA B 1 8 ? -5.398 15.82 -11.539 1 95.19 8 ALA B O 1
ATOM 2409 N N . SER B 1 9 ? -3.322 16.531 -11.961 1 96.81 9 SER B N 1
ATOM 2410 C CA . SER B 1 9 ? -2.975 15.336 -12.719 1 96.81 9 SER B CA 1
ATOM 2411 C C . SER B 1 9 ? -3.018 14.094 -11.844 1 96.81 9 SER B C 1
ATOM 2413 O O . SER B 1 9 ? -3.527 13.055 -12.258 1 96.81 9 SER B O 1
ATOM 2415 N N . ILE B 1 10 ? -2.482 14.195 -10.664 1 98.25 10 ILE B N 1
ATOM 2416 C CA . ILE B 1 10 ? -2.498 13.094 -9.711 1 98.25 10 ILE B CA 1
ATOM 2417 C C . ILE B 1 10 ? -3.939 12.688 -9.406 1 98.25 10 ILE B C 1
ATOM 2419 O O . ILE B 1 10 ? -4.273 11.508 -9.406 1 98.25 10 ILE B O 1
ATOM 2423 N N . THR B 1 11 ? -4.773 13.68 -9.18 1 97.06 11 THR B N 1
ATOM 2424 C CA . THR B 1 11 ? -6.18 13.414 -8.891 1 97.06 11 THR B CA 1
ATOM 2425 C C . THR B 1 11 ? -6.844 12.68 -10.055 1 97.06 11 THR B C 1
ATOM 2427 O O . THR B 1 11 ? -7.594 11.727 -9.844 1 97.06 11 THR B O 1
ATOM 2430 N N . GLY B 1 12 ? -6.559 13.148 -11.234 1 97.81 12 GLY B N 1
ATOM 2431 C CA . GLY B 1 12 ? -7.105 12.5 -12.414 1 97.81 12 GLY B CA 1
ATOM 2432 C C . GLY B 1 12 ? -6.691 11.047 -12.539 1 97.81 12 GLY B C 1
ATOM 2433 O O . GLY B 1 12 ? -7.527 10.18 -12.789 1 97.81 12 GLY B O 1
ATOM 2434 N N . ILE B 1 13 ? -5.465 10.734 -12.32 1 98.62 13 ILE B N 1
ATOM 2435 C CA . ILE B 1 13 ? -4.934 9.383 -12.461 1 98.62 13 ILE B CA 1
ATOM 2436 C C . ILE B 1 13 ? -5.449 8.508 -11.32 1 98.62 13 ILE B C 1
ATOM 2438 O O . ILE B 1 13 ? -5.762 7.332 -11.531 1 98.62 13 ILE B O 1
ATOM 2442 N N . ALA B 1 14 ? -5.457 9.047 -10.094 1 98.62 14 ALA B N 1
ATOM 2443 C CA . ALA B 1 14 ? -6.004 8.305 -8.969 1 98.62 14 ALA B CA 1
ATOM 2444 C C . ALA B 1 14 ? -7.457 7.91 -9.227 1 98.62 14 ALA B C 1
ATOM 2446 O O . ALA B 1 14 ? -7.859 6.777 -8.961 1 98.62 14 ALA B O 1
ATOM 2447 N N . THR B 1 15 ? -8.242 8.812 -9.773 1 98.19 15 THR B N 1
ATOM 2448 C CA . THR B 1 15 ? -9.648 8.555 -10.07 1 98.19 15 THR B CA 1
ATOM 2449 C C . THR B 1 15 ? -9.781 7.5 -11.164 1 98.19 15 THR B C 1
ATOM 2451 O O . THR B 1 15 ? -10.562 6.555 -11.031 1 98.19 15 THR B O 1
ATOM 2454 N N . ALA B 1 16 ? -9.016 7.707 -12.18 1 98.25 16 ALA B N 1
ATOM 2455 C CA . ALA B 1 16 ? -9.031 6.73 -13.273 1 98.25 16 ALA B CA 1
ATOM 2456 C C . ALA B 1 16 ? -8.617 5.348 -12.773 1 98.25 16 ALA B C 1
ATOM 2458 O O . ALA B 1 16 ? -9.219 4.344 -13.156 1 98.25 16 ALA B O 1
ATOM 2459 N N . GLY B 1 17 ? -7.57 5.277 -12 1 98.56 17 GLY B N 1
ATOM 2460 C CA . GLY B 1 17 ? -7.129 4.008 -11.438 1 98.56 17 GLY B CA 1
ATOM 2461 C C . GLY B 1 17 ? -8.172 3.35 -10.562 1 98.56 17 GLY B C 1
ATOM 2462 O O . GLY B 1 17 ? -8.359 2.131 -10.609 1 98.56 17 GLY B O 1
ATOM 2463 N N . THR B 1 18 ? -8.805 4.125 -9.75 1 98.56 18 THR B N 1
ATOM 2464 C CA . THR B 1 18 ? -9.859 3.609 -8.891 1 98.56 18 THR B CA 1
ATOM 2465 C C . THR B 1 18 ? -10.992 3.014 -9.719 1 98.56 18 THR B C 1
ATOM 2467 O O . THR B 1 18 ? -11.484 1.924 -9.422 1 98.56 18 THR B O 1
ATOM 2470 N N . SER B 1 19 ? -11.367 3.695 -10.734 1 97.56 19 SER B N 1
ATOM 2471 C CA . SER B 1 19 ? -12.406 3.197 -11.633 1 97.56 19 SER B CA 1
ATOM 2472 C C . SER B 1 19 ? -11.961 1.923 -12.344 1 97.56 19 SER B C 1
ATOM 2474 O O . SER B 1 19 ? -12.742 0.985 -12.492 1 97.56 19 SER B O 1
ATOM 2476 N N . LEU B 1 20 ? -10.781 1.924 -12.773 1 97.06 20 LEU B N 1
ATOM 2477 C CA . LEU B 1 20 ? -10.242 0.76 -13.469 1 97.06 20 LEU B CA 1
ATOM 2478 C C . LEU B 1 20 ? -10.211 -0.455 -12.547 1 97.06 20 LEU B C 1
ATOM 2480 O O . LEU B 1 20 ? -10.586 -1.556 -12.953 1 97.06 20 LEU B O 1
ATOM 2484 N N . SER B 1 21 ? -9.695 -0.25 -11.336 1 97.06 21 SER B N 1
ATOM 2485 C CA . SER B 1 21 ? -9.68 -1.341 -10.367 1 97.06 21 SER B CA 1
ATOM 2486 C C . SER B 1 21 ? -11.07 -1.927 -10.172 1 97.06 21 SER B C 1
ATOM 2488 O O . SER B 1 21 ? -11.25 -3.146 -10.203 1 97.06 21 SER B O 1
ATOM 2490 N N . LYS B 1 22 ? -12.039 -1.086 -9.992 1 96 22 LYS B N 1
ATOM 2491 C CA . LYS B 1 22 ? -13.422 -1.531 -9.844 1 96 22 LYS B CA 1
ATOM 2492 C C . LYS B 1 22 ? -13.875 -2.342 -11.055 1 96 22 LYS B C 1
ATOM 2494 O O . LYS B 1 22 ? -14.477 -3.406 -10.906 1 96 22 LYS B O 1
ATOM 2499 N N . ALA B 1 23 ? -13.602 -1.825 -12.188 1 93.44 23 ALA B N 1
ATOM 2500 C CA . ALA B 1 23 ? -13.984 -2.504 -13.422 1 93.44 23 ALA B CA 1
ATOM 2501 C C . ALA B 1 23 ? -13.367 -3.898 -13.492 1 93.44 23 ALA B C 1
ATOM 2503 O O . ALA B 1 23 ? -14.023 -4.852 -13.93 1 93.44 23 ALA B O 1
ATOM 2504 N N . ILE B 1 24 ? -12.133 -4.039 -13.109 1 92.88 24 ILE B N 1
ATOM 2505 C CA . ILE B 1 24 ? -11.453 -5.332 -13.156 1 92.88 24 ILE B CA 1
ATOM 2506 C C . ILE B 1 24 ? -12.109 -6.293 -12.172 1 92.88 24 ILE B C 1
ATOM 2508 O O . ILE B 1 24 ? -12.352 -7.457 -12.5 1 92.88 24 ILE B O 1
ATOM 2512 N N . TYR B 1 25 ? -12.398 -5.805 -10.945 1 92.5 25 TYR B N 1
ATOM 2513 C CA . TYR B 1 25 ? -13.062 -6.656 -9.969 1 92.5 25 TYR B CA 1
ATOM 2514 C C . TYR B 1 25 ? -14.406 -7.152 -10.5 1 92.5 25 TYR B C 1
ATOM 2516 O O . TYR B 1 25 ? -14.734 -8.328 -10.352 1 92.5 25 TYR B O 1
ATOM 2524 N N . HIS B 1 26 ? -15.148 -6.293 -11.109 1 90.06 26 HIS B N 1
ATOM 2525 C CA . HIS B 1 26 ? -16.438 -6.688 -11.688 1 90.06 26 HIS B CA 1
ATOM 2526 C C . HIS B 1 26 ? -16.25 -7.672 -12.828 1 90.06 26 HIS B C 1
ATOM 2528 O O . HIS B 1 26 ? -17.016 -8.633 -12.961 1 90.06 26 HIS B O 1
ATOM 2534 N N . PHE B 1 27 ? -15.273 -7.414 -13.555 1 86.38 27 PHE B N 1
ATOM 2535 C CA . PHE B 1 27 ? -14.953 -8.32 -14.648 1 86.38 27 PHE B CA 1
ATOM 2536 C C . PHE B 1 27 ? -14.633 -9.719 -14.117 1 86.38 27 PHE B C 1
ATOM 2538 O O . PHE B 1 27 ? -15.117 -10.719 -14.648 1 86.38 27 PHE B O 1
ATOM 2545 N N . ILE B 1 28 ? -13.797 -9.789 -13.156 1 85.88 28 ILE B N 1
ATOM 2546 C CA . ILE B 1 28 ? -13.391 -11.047 -12.539 1 85.88 28 ILE B CA 1
ATOM 2547 C C . ILE B 1 28 ? -14.617 -11.773 -11.992 1 85.88 28 ILE B C 1
ATOM 2549 O O . ILE B 1 28 ? -14.734 -12.992 -12.141 1 85.88 28 ILE B O 1
ATOM 2553 N N . SER B 1 29 ? -15.516 -11.102 -11.414 1 84.19 29 SER B N 1
ATOM 2554 C CA . SER B 1 29 ? -16.688 -11.695 -10.797 1 84.19 29 SER B CA 1
ATOM 2555 C C . SER B 1 29 ? -17.641 -12.266 -11.852 1 84.19 29 SER B C 1
ATOM 2557 O O . SER B 1 29 ? -18.422 -13.18 -11.57 1 84.19 29 SER B O 1
ATOM 2559 N N . SER B 1 30 ? -17.578 -11.727 -12.984 1 79.38 30 SER B N 1
ATOM 2560 C CA . SER B 1 30 ? -18.5 -12.133 -14.039 1 79.38 30 SER B CA 1
ATOM 2561 C C . SER B 1 30 ? -17.859 -13.188 -14.945 1 79.38 30 SER B C 1
ATOM 2563 O O . SER B 1 30 ? -18.5 -13.68 -15.875 1 79.38 30 SER B O 1
ATOM 2565 N N . THR B 1 31 ? -16.578 -13.367 -14.719 1 74 31 THR B N 1
ATOM 2566 C CA . THR B 1 31 ? -15.859 -14.266 -15.609 1 74 31 THR B CA 1
ATOM 2567 C C . THR B 1 31 ? -15.383 -15.508 -14.859 1 74 31 THR B C 1
ATOM 2569 O O . THR B 1 31 ? -14.828 -15.398 -13.766 1 74 31 THR B O 1
ATOM 2572 N N . ARG B 1 32 ? -15.711 -16.625 -15.422 1 68.38 32 ARG B N 1
ATOM 2573 C CA . ARG B 1 32 ? -15.219 -17.859 -14.836 1 68.38 32 ARG B CA 1
ATOM 2574 C C . ARG B 1 32 ? -13.734 -18.062 -15.133 1 68.38 32 ARG B C 1
ATOM 2576 O O . ARG B 1 32 ? -13.273 -17.781 -16.25 1 68.38 32 ARG B O 1
ATOM 2583 N N . GLY B 1 33 ? -12.883 -18.375 -14.156 1 67.19 33 GLY B N 1
ATOM 2584 C CA . GLY B 1 33 ? -11.484 -18.734 -14.359 1 67.19 33 GLY B CA 1
ATOM 2585 C C . GLY B 1 33 ? -10.562 -17.531 -14.414 1 67.19 33 GLY B C 1
ATOM 2586 O O . GLY B 1 33 ? -9.57 -17.547 -15.148 1 67.19 33 GLY B O 1
ATOM 2587 N N . ALA B 1 34 ? -11.008 -16.469 -13.812 1 72.19 34 ALA B N 1
ATOM 2588 C CA . ALA B 1 34 ? -10.094 -15.328 -13.797 1 72.19 34 ALA B CA 1
ATOM 2589 C C . ALA B 1 34 ? -8.781 -15.688 -13.102 1 72.19 34 ALA B C 1
ATOM 2591 O O . ALA B 1 34 ? -8.781 -16.391 -12.086 1 72.19 34 ALA B O 1
ATOM 2592 N N . SER B 1 35 ? -7.715 -15.312 -13.797 1 76.5 35 SER B N 1
ATOM 2593 C CA . SER B 1 35 ? -6.395 -15.664 -13.289 1 76.5 35 SER B CA 1
ATOM 2594 C C . SER B 1 35 ? -6.078 -14.883 -12.008 1 76.5 35 SER B C 1
ATOM 2596 O O . SER B 1 35 ? -6.656 -13.828 -11.766 1 76.5 35 SER B O 1
ATOM 2598 N N . ARG B 1 36 ? -5.25 -15.352 -11.234 1 83.94 36 ARG B N 1
ATOM 2599 C CA . ARG B 1 36 ? -4.742 -14.719 -10.023 1 83.94 36 ARG B CA 1
ATOM 2600 C C . ARG B 1 36 ? -4.066 -13.391 -10.344 1 83.94 36 ARG B C 1
ATOM 2602 O O . ARG B 1 36 ? -4.145 -12.445 -9.555 1 83.94 36 ARG B O 1
ATOM 2609 N N . GLU B 1 37 ? -3.531 -13.297 -11.531 1 86.38 37 GLU B N 1
ATOM 2610 C CA . GLU B 1 37 ? -2.834 -12.094 -11.953 1 86.38 37 GLU B CA 1
ATOM 2611 C C . GLU B 1 37 ? -3.799 -10.914 -12.086 1 86.38 37 GLU B C 1
ATOM 2613 O O . GLU B 1 37 ? -3.443 -9.773 -11.773 1 86.38 37 GLU B O 1
ATOM 2618 N N . MET B 1 38 ? -4.988 -11.242 -12.461 1 87.75 38 MET B N 1
ATOM 2619 C CA . MET B 1 38 ? -5.961 -10.164 -12.633 1 87.75 38 MET B CA 1
ATOM 2620 C C . MET B 1 38 ? -6.371 -9.586 -11.281 1 87.75 38 MET B C 1
ATOM 2622 O O . MET B 1 38 ? -6.555 -8.375 -11.141 1 87.75 38 MET B O 1
ATOM 2626 N N . ILE B 1 39 ? -6.484 -10.445 -10.391 1 91 39 ILE B N 1
ATOM 2627 C CA . ILE B 1 39 ? -6.828 -10.008 -9.039 1 91 39 ILE B CA 1
ATOM 2628 C C . ILE B 1 39 ? -5.699 -9.148 -8.469 1 91 39 ILE B C 1
ATOM 2630 O O . ILE B 1 39 ? -5.945 -8.094 -7.883 1 91 39 ILE B O 1
ATOM 2634 N N . GLU B 1 40 ? -4.496 -9.594 -8.711 1 94.06 40 GLU B N 1
ATOM 2635 C CA . GLU B 1 40 ? -3.334 -8.852 -8.234 1 94.06 40 GLU B CA 1
ATOM 2636 C C . GLU B 1 40 ? -3.223 -7.496 -8.93 1 94.06 40 GLU B C 1
ATOM 2638 O O . GLU B 1 40 ? -2.824 -6.508 -8.312 1 94.06 40 GLU B O 1
ATOM 2643 N N . ILE B 1 41 ? -3.57 -7.484 -10.172 1 94.06 41 ILE B N 1
ATOM 2644 C CA . ILE B 1 41 ? -3.562 -6.223 -10.906 1 94.06 41 ILE B CA 1
ATOM 2645 C C . ILE B 1 41 ? -4.586 -5.266 -10.297 1 94.06 41 ILE B C 1
ATOM 2647 O O . ILE B 1 41 ? -4.273 -4.105 -10.023 1 94.06 41 ILE B O 1
ATOM 2651 N N . ALA B 1 42 ? -5.793 -5.754 -10.086 1 96.19 42 ALA B N 1
ATOM 2652 C CA . ALA B 1 42 ? -6.832 -4.922 -9.492 1 96.19 42 ALA B CA 1
ATOM 2653 C C . ALA B 1 42 ? -6.391 -4.387 -8.133 1 96.19 42 ALA B C 1
ATOM 2655 O O . ALA B 1 42 ? -6.543 -3.195 -7.848 1 96.19 42 ALA B O 1
ATOM 2656 N N . ARG B 1 43 ? -5.801 -5.191 -7.367 1 97.25 43 ARG B N 1
ATOM 2657 C CA . ARG B 1 43 ? -5.344 -4.832 -6.027 1 97.25 43 ARG B CA 1
ATOM 2658 C C . ARG B 1 43 ? -4.234 -3.791 -6.086 1 97.25 43 ARG B C 1
ATOM 2660 O O . ARG B 1 43 ? -4.266 -2.801 -5.352 1 97.25 43 ARG B O 1
ATOM 2667 N N . ASN B 1 44 ? -3.273 -4.023 -6.91 1 97.75 44 ASN B N 1
ATOM 2668 C CA . ASN B 1 44 ? -2.143 -3.109 -7.012 1 97.75 44 ASN B CA 1
ATOM 2669 C C . ASN B 1 44 ? -2.57 -1.745 -7.547 1 97.75 44 ASN B C 1
ATOM 2671 O O . ASN B 1 44 ? -2.043 -0.715 -7.121 1 97.75 44 ASN B O 1
ATOM 2675 N N . ILE B 1 45 ? -3.516 -1.779 -8.453 1 98.25 45 ILE B N 1
ATOM 2676 C CA . ILE B 1 45 ? -4.031 -0.511 -8.953 1 98.25 45 ILE B CA 1
ATOM 2677 C C . ILE B 1 45 ? -4.785 0.214 -7.836 1 98.25 45 ILE B C 1
ATOM 2679 O O . ILE B 1 45 ? -4.68 1.436 -7.699 1 98.25 45 ILE B O 1
ATOM 2683 N N . SER B 1 46 ? -5.52 -0.508 -7.098 1 98.5 46 SER B N 1
ATOM 2684 C CA . SER B 1 46 ? -6.219 0.067 -5.953 1 98.5 46 SER B CA 1
ATOM 2685 C C . SER B 1 46 ? -5.238 0.667 -4.949 1 98.5 46 SER B C 1
ATOM 2687 O O . SER B 1 46 ? -5.391 1.819 -4.543 1 98.5 46 SER B O 1
ATOM 2689 N N . ASP B 1 47 ? -4.227 -0.1 -4.598 1 98.44 47 ASP B N 1
ATOM 2690 C CA . ASP B 1 47 ? -3.191 0.387 -3.689 1 98.44 47 ASP B CA 1
ATOM 2691 C C . ASP B 1 47 ? -2.533 1.652 -4.234 1 98.44 47 ASP B C 1
ATOM 2693 O O . ASP B 1 47 ? -2.336 2.621 -3.5 1 98.44 47 ASP B O 1
ATOM 2697 N N . LEU B 1 48 ? -2.246 1.544 -5.492 1 98.69 48 LEU B N 1
ATOM 2698 C CA . LEU B 1 48 ? -1.584 2.672 -6.141 1 98.69 48 LEU B CA 1
ATOM 2699 C C . LEU B 1 48 ? -2.469 3.912 -6.105 1 98.69 48 LEU B C 1
ATOM 2701 O O . LEU B 1 48 ? -1.984 5.02 -5.863 1 98.69 48 LEU B O 1
ATOM 2705 N N . SER B 1 49 ? -3.74 3.783 -6.352 1 98.56 49 SER B N 1
ATOM 2706 C CA . SER B 1 49 ? -4.664 4.914 -6.309 1 98.56 49 SER B CA 1
ATOM 2707 C C . SER B 1 49 ? -4.691 5.547 -4.922 1 98.56 49 SER B C 1
ATOM 2709 O O . SER B 1 49 ? -4.766 6.773 -4.793 1 98.56 49 SER B O 1
ATOM 2711 N N . CYS B 1 50 ? -4.605 4.734 -3.902 1 98.31 50 CYS B N 1
ATOM 2712 C CA . CYS B 1 50 ? -4.547 5.246 -2.539 1 98.31 50 CYS B CA 1
ATOM 2713 C C . CYS B 1 50 ? -3.242 5.992 -2.291 1 98.31 50 CYS B C 1
ATOM 2715 O O . CYS B 1 50 ? -3.24 7.066 -1.685 1 98.31 50 CYS B O 1
ATOM 2717 N N . ILE B 1 51 ? -2.182 5.449 -2.76 1 98.75 51 ILE B N 1
ATOM 2718 C CA . ILE B 1 51 ? -0.871 6.074 -2.613 1 98.75 51 ILE B CA 1
ATOM 2719 C C . ILE B 1 51 ? -0.862 7.426 -3.322 1 98.75 51 ILE B C 1
ATOM 2721 O O . ILE B 1 51 ? -0.298 8.398 -2.814 1 98.75 51 ILE B O 1
ATOM 2725 N N . LEU B 1 52 ? -1.502 7.477 -4.488 1 98.75 52 LEU B N 1
ATOM 2726 C CA . LEU B 1 52 ? -1.598 8.727 -5.23 1 98.75 52 LEU B CA 1
ATOM 2727 C C . LEU B 1 52 ? -2.4 9.766 -4.445 1 98.75 52 LEU B C 1
ATOM 2729 O O . LEU B 1 52 ? -2.047 10.945 -4.426 1 98.75 52 LEU B O 1
ATOM 2733 N N . SER B 1 53 ? -3.449 9.352 -3.809 1 97.94 53 SER B N 1
ATOM 2734 C CA . SER B 1 53 ? -4.219 10.266 -2.973 1 97.94 53 SER B CA 1
ATOM 2735 C C . SER B 1 53 ? -3.375 10.805 -1.821 1 97.94 53 SER B C 1
ATOM 2737 O O . SER B 1 53 ? -3.467 11.984 -1.477 1 97.94 53 SER B O 1
ATOM 2739 N N . ASP B 1 54 ? -2.553 9.922 -1.288 1 97.56 54 ASP B N 1
ATOM 2740 C CA . ASP B 1 54 ? -1.638 10.359 -0.239 1 97.56 54 ASP B CA 1
ATOM 2741 C C . ASP B 1 54 ? -0.619 11.359 -0.78 1 97.56 54 ASP B C 1
ATOM 2743 O O . ASP B 1 54 ? -0.321 12.367 -0.129 1 97.56 54 ASP B O 1
ATOM 2747 N N . LEU B 1 55 ? -0.121 11.023 -1.931 1 98.12 55 LEU B N 1
ATOM 2748 C CA . LEU B 1 55 ? 0.847 11.914 -2.561 1 98.12 55 LEU B CA 1
ATOM 2749 C C . LEU B 1 55 ? 0.239 13.289 -2.809 1 98.12 55 LEU B C 1
ATOM 2751 O O . LEU B 1 55 ? 0.888 14.312 -2.574 1 98.12 55 LEU B O 1
ATOM 2755 N N . ARG B 1 56 ? -0.977 13.305 -3.285 1 97.25 56 ARG B N 1
ATOM 2756 C CA . ARG B 1 56 ? -1.693 14.562 -3.48 1 97.25 56 ARG B CA 1
ATOM 2757 C C . ARG B 1 56 ? -1.741 15.375 -2.191 1 97.25 56 ARG B C 1
ATOM 2759 O O . ARG B 1 56 ? -1.423 16.562 -2.188 1 97.25 56 ARG B O 1
ATOM 2766 N N . HIS B 1 57 ? -2.051 14.727 -1.105 1 95.31 57 HIS B N 1
ATOM 2767 C CA . HIS B 1 57 ? -2.166 15.398 0.184 1 95.31 57 HIS B CA 1
ATOM 2768 C C . HIS B 1 57 ? -0.817 15.938 0.648 1 95.31 57 HIS B C 1
ATOM 2770 O O . HIS B 1 57 ? -0.728 17.078 1.129 1 95.31 57 HIS B O 1
ATOM 2776 N N . VAL B 1 58 ? 0.157 15.148 0.512 1 96.75 58 VAL B N 1
ATOM 2777 C CA . VAL B 1 58 ? 1.486 15.539 0.97 1 96.75 58 VAL B CA 1
ATOM 2778 C C . VAL B 1 58 ? 2 16.703 0.134 1 96.75 58 VAL B C 1
ATOM 2780 O O . VAL B 1 58 ? 2.631 17.625 0.662 1 96.75 58 VAL B O 1
ATOM 2783 N N . LEU B 1 59 ? 1.698 16.719 -1.162 1 96.56 59 LEU B N 1
ATOM 2784 C CA . LEU B 1 59 ? 2.135 17.797 -2.037 1 96.56 59 LEU B CA 1
ATOM 2785 C C . LEU B 1 59 ? 1.39 19.094 -1.714 1 96.56 59 LEU B C 1
ATOM 2787 O O . LEU B 1 59 ? 1.945 20.188 -1.85 1 96.56 59 LEU B O 1
ATOM 2791 N N . GLN B 1 60 ? 0.171 18.969 -1.311 1 94.06 60 GLN B N 1
ATOM 2792 C CA . GLN B 1 60 ? -0.597 20.156 -0.921 1 94.06 60 GLN B CA 1
ATOM 2793 C C . GLN B 1 60 ? 0.009 20.812 0.309 1 94.06 60 GLN B C 1
ATOM 2795 O O . GLN B 1 60 ? -0.024 22.047 0.436 1 94.06 60 GLN B O 1
ATOM 2800 N N . GLU B 1 61 ? 0.625 20.047 1.157 1 92.81 61 GLU B N 1
ATOM 2801 C CA . GLU B 1 61 ? 1.14 20.547 2.426 1 92.81 61 GLU B CA 1
ATOM 2802 C C . GLU B 1 61 ? 2.619 20.906 2.314 1 92.81 61 GLU B C 1
ATOM 2804 O O . GLU B 1 61 ? 3.109 21.766 3.051 1 92.81 61 GLU B O 1
ATOM 2809 N N . SER B 1 62 ? 3.307 20.234 1.381 1 93.75 62 SER B N 1
ATOM 2810 C CA . SER B 1 62 ? 4.762 20.344 1.45 1 93.75 62 SER B CA 1
ATOM 2811 C C . SER B 1 62 ? 5.371 20.5 0.063 1 93.75 62 SER B C 1
ATOM 2813 O O . SER B 1 62 ? 6.461 19.984 -0.207 1 93.75 62 SER B O 1
ATOM 2815 N N . ALA B 1 63 ? 4.656 21.094 -0.801 1 92 63 ALA B N 1
ATOM 2816 C CA . ALA B 1 63 ? 5.164 21.281 -2.158 1 92 63 ALA B CA 1
ATOM 2817 C C . ALA B 1 63 ? 6.453 22.094 -2.154 1 92 63 ALA B C 1
ATOM 2819 O O . ALA B 1 63 ? 7.309 21.922 -3.027 1 92 63 ALA B O 1
ATOM 2820 N N . ASP B 1 64 ? 6.586 22.984 -1.207 1 92.38 64 ASP B N 1
ATOM 2821 C CA . ASP B 1 64 ? 7.746 23.859 -1.121 1 92.38 64 ASP B CA 1
ATOM 2822 C C . ASP B 1 64 ? 9.023 23.078 -0.846 1 92.38 64 ASP B C 1
ATOM 2824 O O . ASP B 1 64 ? 10.125 23.547 -1.121 1 92.38 64 ASP B O 1
ATOM 2828 N N . LEU B 1 65 ? 8.914 21.906 -0.325 1 95.06 65 LEU B N 1
ATOM 2829 C CA . LEU B 1 65 ? 10.062 21.062 -0.012 1 95.06 65 LEU B CA 1
ATOM 2830 C C . LEU B 1 65 ? 10.531 20.297 -1.245 1 95.06 65 LEU B C 1
ATOM 2832 O O . LEU B 1 65 ? 11.633 19.75 -1.257 1 95.06 65 LEU B O 1
ATOM 2836 N N . CYS B 1 66 ? 9.695 20.203 -2.232 1 96.06 66 CYS B N 1
ATOM 2837 C CA . CYS B 1 66 ? 9.977 19.344 -3.385 1 96.06 66 CYS B CA 1
ATOM 2838 C C . CYS B 1 66 ? 10.812 20.094 -4.418 1 96.06 66 CYS B C 1
ATOM 2840 O O . CYS B 1 66 ? 10.531 21.25 -4.742 1 96.06 66 CYS B O 1
ATOM 2842 N N . SER B 1 67 ? 11.852 19.469 -4.945 1 95.56 67 SER B N 1
ATOM 2843 C CA . SER B 1 67 ? 12.648 20.047 -6.027 1 95.56 67 SER B CA 1
ATOM 2844 C C . SER B 1 67 ? 11.875 20.047 -7.34 1 95.56 67 SER B C 1
ATOM 2846 O O . SER B 1 67 ? 10.914 19.297 -7.5 1 95.56 67 SER B O 1
ATOM 2848 N N . ARG B 1 68 ? 12.344 20.859 -8.219 1 94.31 68 ARG B N 1
ATOM 2849 C CA . ARG B 1 68 ? 11.758 20.875 -9.555 1 94.31 68 ARG B CA 1
ATOM 2850 C C . ARG B 1 68 ? 11.938 19.531 -10.25 1 94.31 68 ARG B C 1
ATOM 2852 O O . ARG B 1 68 ? 11.062 19.094 -10.992 1 94.31 68 ARG B O 1
ATOM 2859 N N . LYS B 1 69 ? 13.047 18.938 -10 1 94.19 69 LYS B N 1
ATOM 2860 C CA . LYS B 1 69 ? 13.352 17.625 -10.578 1 94.19 69 LYS B CA 1
ATOM 2861 C C . LYS B 1 69 ? 12.336 16.578 -10.125 1 94.19 69 LYS B C 1
ATOM 2863 O O . LYS B 1 69 ? 11.828 15.805 -10.938 1 94.19 69 LYS B O 1
ATOM 2868 N N . LEU B 1 70 ? 12.07 16.609 -8.867 1 96.56 70 LEU B N 1
ATOM 2869 C CA . LEU B 1 70 ? 11.102 15.648 -8.344 1 96.56 70 LEU B CA 1
ATOM 2870 C C . LEU B 1 70 ? 9.719 15.875 -8.953 1 96.56 70 LEU B C 1
ATOM 2872 O O . LEU B 1 70 ? 9.039 14.922 -9.336 1 96.56 70 LEU B O 1
ATOM 2876 N N . LEU B 1 71 ? 9.312 17.094 -9.047 1 97 71 LEU B N 1
ATOM 2877 C CA . LEU B 1 71 ? 8 17.422 -9.609 1 97 71 LEU B CA 1
ATOM 2878 C C . LEU B 1 71 ? 7.898 16.953 -11.055 1 97 71 LEU B C 1
ATOM 2880 O O . LEU B 1 71 ? 6.855 16.453 -11.477 1 97 71 LEU B O 1
ATOM 2884 N N . ARG B 1 72 ? 8.945 17.078 -11.766 1 95.69 72 ARG B N 1
ATOM 2885 C CA . ARG B 1 72 ? 8.984 16.594 -13.148 1 95.69 72 ARG B CA 1
ATOM 2886 C C . ARG B 1 72 ? 8.859 15.078 -13.195 1 95.69 72 ARG B C 1
ATOM 2888 O O . ARG B 1 72 ? 8.18 14.539 -14.07 1 95.69 72 ARG B O 1
ATOM 2895 N N . ARG B 1 73 ? 9.523 14.453 -12.336 1 96.44 73 ARG B N 1
ATOM 2896 C CA . ARG B 1 73 ? 9.469 13 -12.281 1 96.44 73 ARG B CA 1
ATOM 2897 C C . ARG B 1 73 ? 8.062 12.508 -11.945 1 96.44 73 ARG B C 1
ATOM 2899 O O . ARG B 1 73 ? 7.605 11.5 -12.484 1 96.44 73 ARG B O 1
ATOM 2906 N N . ILE B 1 74 ? 7.402 13.188 -11.047 1 98.06 74 ILE B N 1
ATOM 2907 C CA . ILE B 1 74 ? 6.027 12.836 -10.711 1 98.06 74 ILE B CA 1
ATOM 2908 C C . ILE B 1 74 ? 5.133 13.008 -11.938 1 98.06 74 ILE B C 1
ATOM 2910 O O . ILE B 1 74 ? 4.305 12.141 -12.234 1 98.06 74 ILE B O 1
ATOM 2914 N N . LYS B 1 75 ? 5.32 14.086 -12.609 1 96.94 75 LYS B N 1
ATOM 2915 C CA . LYS B 1 75 ? 4.555 14.312 -13.836 1 96.94 75 LYS B CA 1
ATOM 2916 C C . LYS B 1 75 ? 4.781 13.188 -14.844 1 96.94 75 LYS B C 1
ATOM 2918 O O . LYS B 1 75 ? 3.834 12.703 -15.461 1 96.94 75 LYS B O 1
ATOM 2923 N N . SER B 1 76 ? 6.008 12.836 -14.992 1 96.06 76 SER B N 1
ATOM 2924 C CA . SER B 1 76 ? 6.355 11.734 -15.875 1 96.06 76 SER B CA 1
ATOM 2925 C C . SER B 1 76 ? 5.684 10.438 -15.445 1 96.06 76 SER B C 1
ATOM 2927 O O . SER B 1 76 ? 5.176 9.68 -16.281 1 96.06 76 SER B O 1
ATOM 2929 N N . ALA B 1 77 ? 5.715 10.188 -14.211 1 97.81 77 ALA B N 1
ATOM 2930 C CA . ALA B 1 77 ? 5.07 8.984 -13.68 1 97.81 77 ALA B CA 1
ATOM 2931 C C . ALA B 1 77 ? 3.578 8.984 -13.984 1 97.81 77 ALA B C 1
ATOM 2933 O O . ALA B 1 77 ? 3.006 7.941 -14.312 1 97.81 77 ALA B O 1
ATOM 2934 N N . MET B 1 78 ? 2.91 10.125 -13.883 1 98.31 78 MET B N 1
ATOM 2935 C CA . MET B 1 78 ? 1.481 10.219 -14.172 1 98.31 78 MET B CA 1
ATOM 2936 C C . MET B 1 78 ? 1.195 9.883 -15.633 1 98.31 78 MET B C 1
ATOM 2938 O O . MET B 1 78 ? 0.229 9.18 -15.93 1 98.31 78 MET B O 1
ATOM 2942 N N . ARG B 1 79 ? 2.027 10.328 -16.453 1 96.94 79 ARG B N 1
ATOM 2943 C CA . ARG B 1 79 ? 1.865 10.031 -17.875 1 96.94 79 ARG B CA 1
ATOM 2944 C C . ARG B 1 79 ? 2 8.531 -18.141 1 96.94 79 ARG B C 1
ATOM 2946 O O . ARG B 1 79 ? 1.212 7.957 -18.891 1 96.94 79 ARG B O 1
ATOM 2953 N N . ARG B 1 80 ? 2.939 7.984 -17.562 1 96.44 80 ARG B N 1
ATOM 2954 C CA . ARG B 1 80 ? 3.172 6.555 -17.75 1 96.44 80 ARG B CA 1
ATOM 2955 C C . ARG B 1 80 ? 2.006 5.738 -17.203 1 96.44 80 ARG B C 1
ATOM 2957 O O . ARG B 1 80 ? 1.587 4.758 -17.828 1 96.44 80 ARG B O 1
ATOM 2964 N N . LEU B 1 81 ? 1.519 6.148 -16.078 1 97.94 81 LEU B N 1
ATOM 2965 C CA . LEU B 1 81 ? 0.384 5.441 -15.484 1 97.94 81 LEU B CA 1
ATOM 2966 C C . LEU B 1 81 ? -0.85 5.566 -16.375 1 97.94 81 LEU B C 1
ATOM 2968 O O . LEU B 1 81 ? -1.614 4.609 -16.516 1 97.94 81 LEU B O 1
ATOM 2972 N N . SER B 1 82 ? -1.049 6.727 -16.922 1 97.69 82 SER B N 1
ATOM 2973 C CA . SER B 1 82 ? -2.158 6.914 -17.859 1 97.69 82 SER B CA 1
ATOM 2974 C C . SER B 1 82 ? -2.082 5.926 -19.016 1 97.69 82 SER B C 1
ATOM 2976 O O . SER B 1 82 ? -3.086 5.312 -19.375 1 97.69 82 SER B O 1
ATOM 2978 N N . ALA B 1 83 ? -0.906 5.746 -19.5 1 96.06 83 ALA B N 1
ATOM 2979 C CA . ALA B 1 83 ? -0.706 4.82 -20.609 1 96.06 83 ALA B CA 1
ATOM 2980 C C . ALA B 1 83 ? -0.968 3.381 -20.188 1 96.06 83 ALA B C 1
ATOM 2982 O O . ALA B 1 83 ? -1.584 2.609 -20.922 1 96.06 83 ALA B O 1
ATOM 2983 N N . ILE B 1 84 ? -0.528 3.014 -19.078 1 94.81 84 ILE B N 1
ATOM 2984 C CA . ILE B 1 84 ? -0.723 1.661 -18.562 1 94.81 84 ILE B CA 1
ATOM 2985 C C . ILE B 1 84 ? -2.213 1.397 -18.359 1 94.81 84 ILE B C 1
ATOM 2987 O O . ILE B 1 84 ? -2.711 0.32 -18.688 1 94.81 84 ILE B O 1
ATOM 2991 N N . HIS B 1 85 ? -2.934 2.367 -17.75 1 96.12 85 HIS B N 1
ATOM 2992 C CA . HIS B 1 85 ? -4.375 2.227 -17.578 1 96.12 85 HIS B CA 1
ATOM 2993 C C . HIS B 1 85 ? -5.07 1.987 -18.922 1 96.12 85 HIS B C 1
ATOM 2995 O O . HIS B 1 85 ? -5.906 1.09 -19.031 1 96.12 85 HIS B O 1
ATOM 3001 N N . ASP B 1 86 ? -4.676 2.746 -19.906 1 93.38 86 ASP B N 1
ATOM 3002 C CA . ASP B 1 86 ? -5.258 2.6 -21.234 1 93.38 86 ASP B CA 1
ATOM 3003 C C . ASP B 1 86 ? -5.004 1.2 -21.797 1 93.38 86 ASP B C 1
ATOM 3005 O O . ASP B 1 86 ? -5.898 0.591 -22.375 1 93.38 86 ASP B O 1
ATOM 3009 N N . ASP B 1 87 ? -3.83 0.711 -21.594 1 89.62 87 ASP B N 1
ATOM 3010 C CA . ASP B 1 87 ? -3.471 -0.623 -22.062 1 89.62 87 ASP B CA 1
ATOM 3011 C C . ASP B 1 87 ? -4.336 -1.69 -21.391 1 89.62 87 ASP B C 1
ATOM 3013 O O . ASP B 1 87 ? -4.738 -2.662 -22.031 1 89.62 87 ASP B O 1
ATOM 3017 N N . ILE B 1 88 ? -4.555 -1.544 -20.156 1 89.31 88 ILE B N 1
ATOM 3018 C CA . ILE B 1 88 ? -5.324 -2.533 -19.422 1 89.31 88 ILE B CA 1
ATOM 3019 C C . ILE B 1 88 ? -6.789 -2.482 -19.844 1 89.31 88 ILE B C 1
ATOM 3021 O O . ILE B 1 88 ? -7.43 -3.523 -20.016 1 89.31 88 ILE B O 1
ATOM 3025 N N . TYR B 1 89 ? -7.348 -1.278 -20.047 1 87.38 89 TYR B N 1
ATOM 3026 C CA . TYR B 1 89 ? -8.703 -1.151 -20.562 1 87.38 89 TYR B CA 1
ATOM 3027 C C . TYR B 1 89 ? -8.836 -1.844 -21.922 1 87.38 89 TYR B C 1
ATOM 3029 O O . TYR B 1 89 ? -9.828 -2.535 -22.172 1 87.38 89 TYR B O 1
ATOM 3037 N N . ALA B 1 90 ? -7.855 -1.613 -22.719 1 83.56 90 ALA B N 1
ATOM 3038 C CA . ALA B 1 90 ? -7.867 -2.227 -24.047 1 83.56 90 ALA B CA 1
ATOM 3039 C C . ALA B 1 90 ? -7.855 -3.75 -23.938 1 83.56 90 ALA B C 1
ATOM 3041 O O . ALA B 1 90 ? -8.523 -4.438 -24.719 1 83.56 90 ALA B O 1
ATOM 3042 N N . LEU B 1 91 ? -7.102 -4.215 -23 1 78 91 LEU B N 1
ATOM 3043 C CA . LEU B 1 91 ? -7.035 -5.652 -22.781 1 78 91 LEU B CA 1
ATOM 3044 C C . LEU B 1 91 ? -8.383 -6.195 -22.312 1 78 91 LEU B C 1
ATOM 3046 O O . LEU B 1 91 ? -8.789 -7.289 -22.719 1 78 91 LEU B O 1
ATOM 3050 N N . MET B 1 92 ? -9.141 -5.473 -21.5 1 79.38 92 MET B N 1
ATOM 3051 C CA . MET B 1 92 ? -10.438 -5.895 -20.984 1 79.38 92 MET B CA 1
ATOM 3052 C C . MET B 1 92 ? -11.516 -5.82 -22.062 1 79.38 92 MET B C 1
ATOM 3054 O O . MET B 1 92 ? -12.398 -6.676 -22.125 1 79.38 92 MET B O 1
ATOM 3058 N N . ASP B 1 93 ? -11.594 -4.766 -22.906 1 74.94 93 ASP B N 1
ATOM 3059 C CA . ASP B 1 93 ? -12.578 -4.57 -23.969 1 74.94 93 ASP B CA 1
ATOM 3060 C C . ASP B 1 93 ? -12.445 -5.648 -25.031 1 74.94 93 ASP B C 1
ATOM 3062 O O . ASP B 1 93 ? -13.453 -6.109 -25.578 1 74.94 93 ASP B O 1
ATOM 3066 N N . SER B 1 94 ? -11.305 -5.82 -25.438 1 64.69 94 SER B N 1
ATOM 3067 C CA . SER B 1 94 ? -11.094 -6.859 -26.453 1 64.69 94 SER B CA 1
ATOM 3068 C C . SER B 1 94 ? -11.633 -8.203 -25.969 1 64.69 94 SER B C 1
ATOM 3070 O O . SER B 1 94 ? -11.922 -9.086 -26.781 1 64.69 94 SER B O 1
ATOM 3072 N N . SER B 1 95 ? -11.906 -8.281 -24.719 1 55.12 95 SER B N 1
ATOM 3073 C CA . SER B 1 95 ? -12.367 -9.539 -24.125 1 55.12 95 SER B CA 1
ATOM 3074 C C . SER B 1 95 ? -13.891 -9.625 -24.141 1 55.12 95 SER B C 1
ATOM 3076 O O . SER B 1 95 ? -14.453 -10.703 -23.938 1 55.12 95 SER B O 1
ATOM 3078 N N . LYS B 1 96 ? -14.781 -8.531 -24.094 1 57.06 96 LYS B N 1
ATOM 3079 C CA . LYS B 1 96 ? -16.234 -8.539 -24.094 1 57.06 96 LYS B CA 1
ATOM 3080 C C . LYS B 1 96 ? -16.781 -9.312 -25.281 1 57.06 96 LYS B C 1
ATOM 3082 O O . LYS B 1 96 ? -17.891 -9.852 -25.219 1 57.06 96 LYS B O 1
ATOM 3087 N N . GLY B 1 97 ? -16.219 -9.18 -26.531 1 47.09 97 GLY B N 1
ATOM 3088 C CA . GLY B 1 97 ? -16.766 -10.078 -27.531 1 47.09 97 GLY B CA 1
ATOM 3089 C C . GLY B 1 97 ? -16.594 -11.539 -27.188 1 47.09 97 GLY B C 1
ATOM 3090 O O . GLY B 1 97 ? -17.5 -12.164 -26.641 1 47.09 97 GLY B O 1
ATOM 3091 N N . PHE B 1 98 ? -15.758 -12.234 -28.094 1 45.09 98 PHE B N 1
ATOM 3092 C CA . PHE B 1 98 ? -15.516 -13.648 -27.844 1 45.09 98 PHE B CA 1
ATOM 3093 C C . PHE B 1 98 ? -15.062 -13.875 -26.406 1 45.09 98 PHE B C 1
ATOM 3095 O O . PHE B 1 98 ? -14.391 -13.023 -25.828 1 45.09 98 PHE B O 1
ATOM 3102 N N . GLN B 1 99 ? -15.203 -15.156 -25.797 1 41.97 99 GLN B N 1
ATOM 3103 C CA . GLN B 1 99 ? -15.172 -15.797 -24.484 1 41.97 99 GLN B CA 1
ATOM 3104 C C . GLN B 1 99 ? -14.07 -15.203 -23.609 1 41.97 99 GLN B C 1
ATOM 3106 O O . GLN B 1 99 ? -13.156 -14.547 -24.109 1 41.97 99 GLN B O 1
ATOM 3111 N N . THR B 1 100 ? -13.906 -15.828 -22.219 1 45.19 100 THR B N 1
ATOM 3112 C CA . THR B 1 100 ? -13.266 -16.172 -20.953 1 45.19 100 THR B CA 1
ATOM 3113 C C . THR B 1 100 ? -11.75 -16.188 -21.094 1 45.19 100 THR B C 1
ATOM 3115 O O . THR B 1 100 ? -11.023 -16.203 -20.094 1 45.19 100 THR B O 1
ATOM 3118 N N . PHE B 1 101 ? -11.328 -16.859 -22.219 1 42.91 101 PHE B N 1
ATOM 3119 C CA . PHE B 1 101 ? -10.148 -17.703 -22.391 1 42.91 101 PHE B CA 1
ATOM 3120 C C . PHE B 1 101 ? -8.875 -16.875 -22.375 1 42.91 101 PHE B C 1
ATOM 3122 O O . PHE B 1 101 ? -7.809 -17.359 -22.016 1 42.91 101 PHE B O 1
ATOM 3129 N N . ARG B 1 102 ? -8.938 -15.859 -23.297 1 48.88 102 ARG B N 1
ATOM 3130 C CA . ARG B 1 102 ? -7.613 -15.43 -23.719 1 48.88 102 ARG B CA 1
ATOM 3131 C C . ARG B 1 102 ? -6.844 -14.797 -22.562 1 48.88 102 ARG B C 1
ATOM 3133 O O . ARG B 1 102 ? -5.73 -14.305 -22.75 1 48.88 102 ARG B O 1
ATOM 3140 N N . TRP B 1 103 ? -7.602 -14.297 -21.625 1 49.72 103 TRP B N 1
ATOM 3141 C CA . TRP B 1 103 ? -6.672 -13.867 -20.594 1 49.72 103 TRP B CA 1
ATOM 3142 C C . TRP B 1 103 ? -5.781 -15.023 -20.141 1 49.72 103 TRP B C 1
ATOM 3144 O O . TRP B 1 103 ? -4.727 -14.805 -19.547 1 49.72 103 TRP B O 1
ATOM 3154 N N . SER B 1 104 ? -6.328 -16.406 -20.312 1 50.06 104 SER B N 1
ATOM 3155 C CA . SER B 1 104 ? -5.422 -17.516 -20.062 1 50.06 104 SER B CA 1
ATOM 3156 C C . SER B 1 104 ? -4.176 -17.422 -20.938 1 50.06 104 SER B C 1
ATOM 3158 O O . SER B 1 104 ? -3.084 -17.828 -20.516 1 50.06 104 SER B O 1
ATOM 3160 N N . LEU B 1 105 ? -4.348 -17.297 -22.281 1 48.44 105 LEU B N 1
ATOM 3161 C CA . LEU B 1 105 ? -3.246 -17.172 -23.219 1 48.44 105 LEU B CA 1
ATOM 3162 C C . LEU B 1 105 ? -2.363 -15.977 -22.875 1 48.44 105 LEU B C 1
ATOM 3164 O O . LEU B 1 105 ? -1.184 -15.945 -23.234 1 48.44 105 LEU B O 1
ATOM 3168 N N . LYS B 1 106 ? -2.887 -15.141 -21.781 1 61.09 106 LYS B N 1
ATOM 3169 C CA . LYS B 1 106 ? -2.406 -13.781 -21.578 1 61.09 106 LYS B CA 1
ATOM 3170 C C . LYS B 1 106 ? -1.833 -13.609 -20.172 1 61.09 106 LYS B C 1
ATOM 3172 O O . LYS B 1 106 ? -1.562 -12.492 -19.734 1 61.09 106 LYS B O 1
ATOM 3177 N N . ARG B 1 107 ? -1.462 -14.805 -19.891 1 71.69 107 ARG B N 1
ATOM 3178 C CA . ARG B 1 107 ? -0.879 -14.773 -18.562 1 71.69 107 ARG B CA 1
ATOM 3179 C C . ARG B 1 107 ? 0.431 -13.992 -18.547 1 71.69 107 ARG B C 1
ATOM 3181 O O . ARG B 1 107 ? 0.687 -13.203 -17.641 1 71.69 107 ARG B O 1
ATOM 3188 N N . SER B 1 108 ? 1.214 -14.312 -19.578 1 77 108 SER B N 1
ATOM 3189 C CA . SER B 1 108 ? 2.484 -13.602 -19.656 1 77 108 SER B CA 1
ATOM 3190 C C . SER B 1 108 ? 2.27 -12.102 -19.797 1 77 108 SER B C 1
ATOM 3192 O O . SER B 1 108 ? 3.016 -11.312 -19.219 1 77 108 SER B O 1
ATOM 3194 N N . GLU B 1 109 ? 1.287 -11.836 -20.531 1 80.62 109 GLU B N 1
ATOM 3195 C CA . GLU B 1 109 ? 0.978 -10.414 -20.672 1 80.62 109 GLU B CA 1
ATOM 3196 C C . GLU B 1 109 ? 0.463 -9.82 -19.375 1 80.62 109 GLU B C 1
ATOM 3198 O O . GLU B 1 109 ? 0.848 -8.711 -19 1 80.62 109 GLU B O 1
ATOM 3203 N N . ALA B 1 110 ? -0.383 -10.594 -18.766 1 83.12 110 ALA B N 1
ATOM 3204 C CA . ALA B 1 110 ? -0.909 -10.164 -17.484 1 83.12 110 ALA B CA 1
ATOM 3205 C C . ALA B 1 110 ? 0.21 -10.016 -16.453 1 83.12 110 ALA B C 1
ATOM 3207 O O . ALA B 1 110 ? 0.228 -9.062 -15.672 1 83.12 110 ALA B O 1
ATOM 3208 N N . GLN B 1 111 ? 1.111 -10.922 -16.547 1 86.44 111 GLN B N 1
ATOM 3209 C CA . GLN B 1 111 ? 2.25 -10.883 -15.641 1 86.44 111 GLN B CA 1
ATOM 3210 C C . GLN B 1 111 ? 3.129 -9.664 -15.914 1 86.44 111 GLN B C 1
ATOM 3212 O O . GLN B 1 111 ? 3.643 -9.039 -14.984 1 86.44 111 GLN B O 1
ATOM 3217 N N . PHE B 1 112 ? 3.229 -9.406 -17.156 1 88.56 112 PHE B N 1
ATOM 3218 C CA . PHE B 1 112 ? 4.031 -8.234 -17.516 1 88.56 112 PHE B CA 1
ATOM 3219 C C . PHE B 1 112 ? 3.355 -6.957 -17.031 1 88.56 112 PHE B C 1
ATOM 3221 O O . PHE B 1 112 ? 4.008 -6.082 -16.469 1 88.56 112 PHE B O 1
ATOM 3228 N N . LYS B 1 113 ? 2.059 -6.832 -17.234 1 89.75 113 LYS B N 1
ATOM 3229 C CA . LYS B 1 113 ? 1.317 -5.66 -16.781 1 89.75 113 LYS B CA 1
ATOM 3230 C C . LYS B 1 113 ? 1.384 -5.531 -15.258 1 89.75 113 LYS B C 1
ATOM 3232 O O . LYS B 1 113 ? 1.511 -4.426 -14.727 1 89.75 113 LYS B O 1
ATOM 3237 N N . LEU B 1 114 ? 1.334 -6.629 -14.641 1 93.38 114 LEU B N 1
ATOM 3238 C CA . LEU B 1 114 ? 1.443 -6.633 -13.188 1 93.38 114 LEU B CA 1
ATOM 3239 C C . LEU B 1 114 ? 2.793 -6.082 -12.742 1 93.38 114 LEU B C 1
ATOM 3241 O O . LEU B 1 114 ? 2.857 -5.246 -11.836 1 93.38 114 LEU B O 1
ATOM 3245 N N . THR B 1 115 ? 3.832 -6.484 -13.406 1 93.56 115 THR B N 1
ATOM 3246 C CA . THR B 1 115 ? 5.176 -6.016 -13.086 1 93.56 115 THR B CA 1
ATOM 3247 C C . THR B 1 115 ? 5.297 -4.512 -13.32 1 93.56 115 THR B C 1
ATOM 3249 O O . THR B 1 115 ? 5.922 -3.801 -12.531 1 93.56 115 THR B O 1
ATOM 3252 N N . LEU B 1 116 ? 4.664 -4.07 -14.352 1 94.62 116 LEU B N 1
ATOM 3253 C CA . LEU B 1 116 ? 4.676 -2.645 -14.664 1 94.62 116 LEU B CA 1
ATOM 3254 C C . LEU B 1 116 ? 3.988 -1.842 -13.562 1 94.62 116 LEU B C 1
ATOM 3256 O O . LEU B 1 116 ? 4.543 -0.856 -13.07 1 94.62 116 LEU B O 1
ATOM 3260 N N . ILE B 1 117 ? 2.865 -2.275 -13.156 1 96.56 117 ILE B N 1
ATOM 3261 C CA . ILE B 1 117 ? 2.082 -1.573 -12.148 1 96.56 117 ILE B CA 1
ATOM 3262 C C . ILE B 1 117 ? 2.822 -1.599 -10.812 1 96.56 117 ILE B C 1
ATOM 3264 O O . ILE B 1 117 ? 2.92 -0.575 -10.133 1 96.56 117 ILE B O 1
ATOM 3268 N N . GLU B 1 118 ? 3.357 -2.697 -10.5 1 96.94 118 GLU B N 1
ATOM 3269 C CA . GLU B 1 118 ? 4.102 -2.834 -9.258 1 96.94 118 GLU B CA 1
ATOM 3270 C C . GLU B 1 118 ? 5.316 -1.909 -9.234 1 96.94 118 GLU B C 1
ATOM 3272 O O . GLU B 1 118 ? 5.625 -1.307 -8.203 1 96.94 1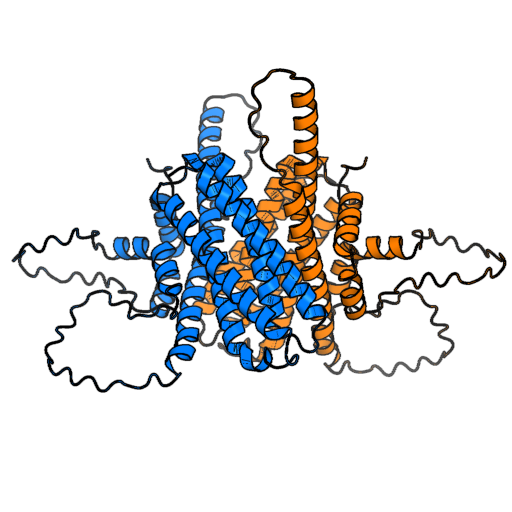18 GLU B O 1
ATOM 3277 N N . SER B 1 119 ? 5.965 -1.828 -10.328 1 97 119 SER B N 1
ATOM 3278 C CA . SER B 1 119 ? 7.152 -0.984 -10.43 1 97 119 SER B CA 1
ATOM 3279 C C . SER B 1 119 ? 6.801 0.487 -10.227 1 97 119 SER B C 1
ATOM 3281 O O . SER B 1 119 ? 7.48 1.195 -9.477 1 97 119 SER B O 1
ATOM 3283 N N . HIS B 1 120 ? 5.758 0.89 -10.828 1 98.19 120 HIS B N 1
ATOM 3284 C CA . HIS B 1 120 ? 5.336 2.279 -10.68 1 98.19 120 HIS B CA 1
ATOM 3285 C C . HIS B 1 120 ? 4.797 2.545 -9.281 1 98.19 120 HIS B C 1
ATOM 3287 O O . HIS B 1 120 ? 5.035 3.613 -8.711 1 98.19 120 HIS B O 1
ATOM 3293 N N . LYS B 1 121 ? 4.043 1.585 -8.781 1 98.56 121 LYS B N 1
ATOM 3294 C CA . LYS B 1 121 ? 3.553 1.7 -7.414 1 98.56 121 LYS B CA 1
ATOM 3295 C C . LYS B 1 121 ? 4.703 1.9 -6.434 1 98.56 121 LYS B C 1
ATOM 3297 O O . LYS B 1 121 ? 4.664 2.809 -5.602 1 98.56 121 LYS B O 1
ATOM 3302 N N . THR B 1 122 ? 5.688 1.08 -6.578 1 98.38 122 THR B N 1
ATOM 3303 C CA . THR B 1 122 ? 6.848 1.125 -5.691 1 98.38 122 THR B CA 1
ATOM 3304 C C . THR B 1 122 ? 7.602 2.441 -5.855 1 98.38 122 THR B C 1
ATOM 3306 O O . THR B 1 122 ? 7.996 3.062 -4.867 1 98.38 122 THR B O 1
ATOM 3309 N N . ALA B 1 123 ? 7.766 2.869 -7.059 1 98.31 123 ALA B N 1
ATOM 3310 C CA . ALA B 1 123 ? 8.484 4.109 -7.344 1 98.31 123 ALA B CA 1
ATOM 3311 C C . ALA B 1 123 ? 7.766 5.312 -6.734 1 98.31 123 ALA B C 1
ATOM 3313 O O . ALA B 1 123 ? 8.391 6.152 -6.086 1 98.31 123 ALA B O 1
ATOM 3314 N N . ILE B 1 124 ? 6.508 5.398 -6.918 1 98.81 124 ILE B N 1
ATOM 3315 C CA . ILE B 1 124 ? 5.723 6.527 -6.422 1 98.81 124 ILE B CA 1
ATOM 3316 C C . ILE B 1 124 ? 5.676 6.492 -4.898 1 98.81 124 ILE B C 1
ATOM 3318 O O . ILE B 1 124 ? 5.734 7.535 -4.242 1 98.81 124 ILE B O 1
ATOM 3322 N N . HIS B 1 125 ? 5.547 5.285 -4.402 1 98.81 125 HIS B N 1
ATOM 3323 C CA . HIS B 1 125 ? 5.582 5.133 -2.951 1 98.81 125 HIS B CA 1
ATOM 3324 C C . HIS B 1 125 ? 6.91 5.617 -2.377 1 98.81 125 HIS B C 1
ATOM 3326 O O . HIS B 1 125 ? 6.938 6.246 -1.318 1 98.81 125 HIS B O 1
ATOM 3332 N N . LEU B 1 126 ? 7.996 5.301 -3.035 1 98.62 126 LEU B N 1
ATOM 3333 C CA . LEU B 1 126 ? 9.312 5.77 -2.617 1 98.62 126 LEU B CA 1
ATOM 3334 C C . LEU B 1 126 ? 9.383 7.293 -2.637 1 98.62 126 LEU B C 1
ATOM 3336 O O . LEU B 1 126 ? 9.852 7.906 -1.679 1 98.62 126 LEU B O 1
ATOM 3340 N N . MET B 1 127 ? 8.891 7.934 -3.689 1 98.38 127 MET B N 1
ATOM 3341 C CA . MET B 1 127 ? 8.852 9.391 -3.773 1 98.38 127 MET B CA 1
ATOM 3342 C C . MET B 1 127 ? 8.047 9.977 -2.619 1 98.38 127 MET B C 1
ATOM 3344 O O . MET B 1 127 ? 8.5 10.922 -1.962 1 98.38 127 MET B O 1
ATOM 3348 N N . LEU B 1 128 ? 6.906 9.352 -2.424 1 98.69 128 LEU B N 1
ATOM 3349 C CA . LEU B 1 128 ? 6.031 9.812 -1.349 1 98.69 128 LEU B CA 1
ATOM 3350 C C . LEU B 1 128 ? 6.746 9.75 -0.002 1 98.69 128 LEU B C 1
ATOM 3352 O O . LEU B 1 128 ? 6.75 10.727 0.751 1 98.69 128 LEU B O 1
ATOM 3356 N N . ASN B 1 129 ? 7.363 8.633 0.287 1 98.44 129 ASN B N 1
ATOM 3357 C CA . ASN B 1 129 ? 8.008 8.43 1.58 1 98.44 129 ASN B CA 1
ATOM 3358 C C . ASN B 1 129 ? 9.188 9.383 1.773 1 98.44 129 ASN B C 1
ATOM 3360 O O . ASN B 1 129 ? 9.438 9.844 2.889 1 98.44 129 ASN B O 1
ATOM 3364 N N . VAL B 1 130 ? 9.867 9.672 0.748 1 98 130 VAL B N 1
ATOM 3365 C CA . VAL B 1 130 ? 11.008 10.578 0.839 1 98 130 VAL B CA 1
ATOM 3366 C C . VAL B 1 130 ? 10.516 11.992 1.152 1 98 130 VAL B C 1
ATOM 3368 O O . VAL B 1 130 ? 11.125 12.703 1.947 1 98 130 VAL B O 1
ATOM 3371 N N . ILE B 1 131 ? 9.461 12.43 0.54 1 97.81 131 ILE B N 1
ATOM 3372 C CA . ILE B 1 131 ? 8.898 13.742 0.845 1 97.81 131 ILE B CA 1
ATOM 3373 C C . ILE B 1 131 ? 8.445 13.781 2.303 1 97.81 131 ILE B C 1
ATOM 3375 O O . ILE B 1 131 ? 8.711 14.758 3.014 1 97.81 131 ILE B O 1
ATOM 3379 N N . ILE B 1 132 ? 7.773 12.719 2.725 1 97.88 132 ILE B N 1
ATOM 3380 C CA . ILE B 1 132 ? 7.305 12.648 4.105 1 97.88 132 ILE B CA 1
ATOM 3381 C C . ILE B 1 132 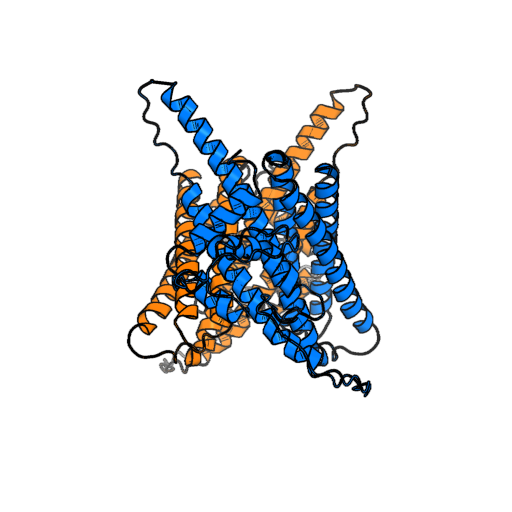? 8.492 12.703 5.059 1 97.88 132 ILE B C 1
ATOM 3383 O O . ILE B 1 132 ? 8.445 13.383 6.086 1 97.88 132 ILE B O 1
ATOM 3387 N N . LEU B 1 133 ? 9.492 11.938 4.707 1 97.44 133 LEU B N 1
ATOM 3388 C CA . LEU B 1 133 ? 10.711 11.938 5.508 1 97.44 133 LEU B CA 1
ATOM 3389 C C . LEU B 1 133 ? 11.281 13.352 5.625 1 97.44 133 LEU B C 1
ATOM 3391 O O . LEU B 1 133 ? 11.625 13.797 6.723 1 97.44 133 LEU B O 1
ATOM 3395 N N . ALA B 1 134 ? 11.352 14.07 4.562 1 97.19 134 ALA B N 1
ATOM 3396 C CA . ALA B 1 134 ? 11.859 15.438 4.555 1 97.19 134 ALA B CA 1
ATOM 3397 C C . ALA B 1 134 ? 10.984 16.359 5.402 1 97.19 134 ALA B C 1
ATOM 3399 O O . ALA B 1 134 ? 11.492 17.125 6.215 1 97.19 134 ALA B O 1
ATOM 3400 N N . ALA B 1 135 ? 9.742 16.281 5.203 1 96.44 135 ALA B N 1
ATOM 3401 C CA . ALA B 1 135 ? 8.805 17.125 5.934 1 96.44 135 ALA B CA 1
ATOM 3402 C C . ALA B 1 135 ? 8.883 16.859 7.434 1 96.44 135 ALA B C 1
ATOM 3404 O O . ALA B 1 135 ? 8.859 17.797 8.234 1 96.44 135 ALA B O 1
ATOM 3405 N N . THR B 1 136 ? 8.953 15.617 7.789 1 95.56 136 THR B N 1
ATOM 3406 C CA . THR B 1 136 ? 9.023 15.242 9.195 1 95.56 136 THR B CA 1
ATOM 3407 C C . THR B 1 136 ? 10.336 15.719 9.812 1 95.56 136 THR B C 1
ATOM 3409 O O . THR B 1 136 ? 10.359 16.188 10.953 1 95.56 136 THR B O 1
ATOM 3412 N N . THR B 1 137 ? 11.398 15.562 9.094 1 94.62 137 THR B N 1
ATOM 3413 C CA . THR B 1 137 ? 12.695 16.016 9.562 1 94.62 137 THR B CA 1
ATOM 3414 C C . THR B 1 137 ? 12.672 17.531 9.828 1 94.62 137 THR B C 1
ATOM 3416 O O . THR B 1 137 ? 13.164 17.984 10.859 1 94.62 137 THR B O 1
ATOM 3419 N N . ARG B 1 138 ? 12.109 18.25 8.969 1 93.81 138 ARG B N 1
ATOM 3420 C CA . ARG B 1 138 ? 11.992 19.703 9.125 1 93.81 138 ARG B CA 1
ATOM 3421 C C . ARG B 1 138 ? 11.133 20.047 10.344 1 93.81 138 ARG B C 1
ATOM 3423 O O . ARG B 1 138 ? 11.492 20.922 11.133 1 93.81 138 ARG B O 1
ATOM 3430 N N . LYS B 1 139 ? 10.039 19.406 10.445 1 92.56 139 LYS B N 1
ATOM 3431 C CA . LYS B 1 139 ? 9.125 19.656 11.555 1 92.56 139 LYS B CA 1
ATOM 3432 C C . LYS B 1 139 ? 9.805 19.375 12.891 1 92.56 139 LYS B C 1
ATOM 3434 O O . LYS B 1 139 ? 9.648 20.156 13.844 1 92.56 139 LYS B O 1
ATOM 3439 N N . GLU B 1 140 ? 10.469 18.297 13 1 91.81 140 GLU B N 1
ATOM 3440 C CA . GLU B 1 140 ? 11.125 17.922 14.25 1 91.81 140 GLU B CA 1
ATOM 3441 C C . GLU B 1 140 ? 12.281 18.875 14.555 1 91.81 140 GLU B C 1
ATOM 3443 O O . GLU B 1 140 ? 12.539 19.188 15.727 1 91.81 140 GLU B O 1
ATOM 3448 N N . ALA B 1 141 ? 13.008 19.328 13.547 1 88.94 141 ALA B N 1
ATOM 3449 C CA . ALA B 1 141 ? 14.086 20.297 13.758 1 88.94 141 ALA B CA 1
ATOM 3450 C C . ALA B 1 141 ? 13.539 21.625 14.273 1 88.94 141 ALA B C 1
ATOM 3452 O O . ALA B 1 141 ? 14.141 22.25 15.148 1 88.94 141 ALA B O 1
ATOM 3453 N N . GLN B 1 142 ? 12.438 22.047 13.828 1 87.19 142 GLN B N 1
ATOM 3454 C CA . GLN B 1 142 ? 11.812 23.297 14.25 1 87.19 142 GLN B CA 1
ATOM 3455 C C . GLN B 1 142 ? 11.281 23.203 15.672 1 87.19 142 GLN B C 1
ATOM 3457 O O . GLN B 1 142 ? 11.328 24.172 16.438 1 87.19 142 GLN B O 1
ATOM 3462 N N . SER B 1 143 ? 10.727 22.109 16.016 1 85 143 SER B N 1
ATOM 3463 C CA . SER B 1 143 ? 10.195 21.906 17.359 1 85 143 SER B CA 1
ATOM 3464 C C . SER B 1 143 ? 11.312 21.906 18.391 1 85 143 SER B C 1
ATOM 3466 O O . SER B 1 143 ? 11.109 22.312 19.531 1 85 143 SER B O 1
ATOM 3468 N N . GLN B 1 144 ? 12.406 21.359 18.109 1 80.38 144 GLN B N 1
ATOM 3469 C CA . GLN B 1 144 ? 13.555 21.312 19.016 1 80.38 144 GLN B CA 1
ATOM 3470 C C . GLN B 1 144 ? 14.109 22.719 19.25 1 80.38 144 GLN B C 1
ATOM 3472 O O . GLN B 1 144 ? 14.523 23.047 20.375 1 80.38 144 GLN B O 1
ATOM 3477 N N . VAL B 1 145 ? 14.094 23.516 18.281 1 76.5 145 VAL B N 1
ATOM 3478 C CA . VAL B 1 145 ? 14.594 24.875 18.422 1 76.5 145 VAL B CA 1
ATOM 3479 C C . VAL B 1 145 ? 13.656 25.672 19.312 1 76.5 145 VAL B C 1
ATOM 3481 O O . VAL B 1 145 ? 14.117 26.438 20.172 1 76.5 145 VAL B O 1
ATOM 3484 N N . THR B 1 146 ? 12.406 25.438 19.203 1 73.38 146 THR B N 1
ATOM 3485 C CA . THR B 1 146 ? 11.438 26.172 20.016 1 73.38 146 THR B CA 1
ATOM 3486 C C . THR B 1 146 ? 11.461 25.688 21.453 1 73.38 146 THR B C 1
ATOM 3488 O O . THR B 1 146 ? 11.273 26.484 22.391 1 73.38 146 THR B O 1
ATOM 3491 N N . GLN B 1 147 ? 11.68 24.422 21.656 1 68.12 147 GLN B N 1
ATOM 3492 C CA . GLN B 1 147 ? 11.711 23.891 23.016 1 68.12 147 GLN B CA 1
ATOM 3493 C C . GLN B 1 147 ? 12.977 24.344 23.75 1 68.12 147 GLN B C 1
ATOM 3495 O O . GLN B 1 147 ? 12.953 24.562 24.969 1 68.12 147 GLN B O 1
ATOM 3500 N N . THR B 1 148 ? 14.125 24.281 23.031 1 63.66 148 THR B N 1
ATOM 3501 C CA . THR B 1 148 ? 15.336 24.75 23.688 1 63.66 148 THR B CA 1
ATOM 3502 C C . THR B 1 148 ? 15.172 26.203 24.156 1 63.66 148 THR B C 1
ATOM 3504 O O . THR B 1 148 ? 15.75 26.609 25.156 1 63.66 148 THR B O 1
ATOM 3507 N N . THR B 1 149 ? 14.422 26.984 23.391 1 59.53 149 THR B N 1
ATOM 3508 C CA . THR B 1 149 ? 14.234 28.359 23.844 1 59.53 149 THR B CA 1
ATOM 3509 C C . THR B 1 149 ? 13.258 28.422 25.016 1 59.53 149 THR B C 1
ATOM 3511 O O . THR B 1 149 ? 13.242 29.391 25.766 1 59.53 149 THR B O 1
ATOM 3514 N N . SER B 1 150 ? 12.281 27.516 24.953 1 56.16 150 SER B N 1
ATOM 3515 C CA . SER B 1 150 ? 11.367 27.547 26.094 1 56.16 150 SER B CA 1
ATOM 3516 C C . SER B 1 150 ? 11.891 26.734 27.266 1 56.16 150 SER B C 1
ATOM 3518 O O . SER B 1 150 ? 12.07 25.516 27.141 1 56.16 150 SER B O 1
ATOM 3520 N N . THR B 1 151 ? 12.828 27.266 28.047 1 47.38 151 THR B N 1
ATOM 3521 C CA . THR B 1 151 ? 13.539 26.797 29.234 1 47.38 151 THR B CA 1
ATOM 3522 C C . THR B 1 151 ? 12.625 25.953 30.109 1 47.38 151 THR B C 1
ATOM 3524 O O . THR B 1 151 ? 13.031 25.484 31.188 1 47.38 151 THR B O 1
ATOM 3527 N N . ASN B 1 152 ? 11.281 26.297 30.297 1 46.22 152 ASN B N 1
ATOM 3528 C CA . ASN B 1 152 ? 10.672 25.812 31.531 1 46.22 152 ASN B CA 1
ATOM 3529 C C . ASN B 1 152 ? 10.695 24.297 31.625 1 46.22 152 ASN B C 1
ATOM 3531 O O . ASN B 1 152 ? 10.789 23.609 30.594 1 46.22 152 ASN B O 1
ATOM 3535 N N . GLU B 1 153 ? 10.547 23.641 32.938 1 47.12 153 GLU B N 1
ATOM 3536 C CA . GLU B 1 153 ? 10.609 22.422 33.75 1 47.12 153 GLU B CA 1
ATOM 3537 C C . GLU B 1 153 ? 9.828 21.281 33.125 1 47.12 153 GLU B C 1
ATOM 3539 O O . GLU B 1 153 ? 9.82 20.156 33.625 1 47.12 153 GLU B O 1
ATOM 3544 N N . ASP B 1 154 ? 8.641 21.531 32.531 1 47.47 154 ASP B N 1
ATOM 3545 C CA . ASP B 1 154 ? 7.758 20.375 32.406 1 47.47 154 ASP B CA 1
ATOM 3546 C C . ASP B 1 154 ? 8.289 19.391 31.344 1 47.47 154 ASP B C 1
ATOM 3548 O O . ASP B 1 154 ? 8.328 19.703 30.156 1 47.47 154 ASP B O 1
ATOM 3552 N N . LYS B 1 155 ? 9.305 18.625 31.594 1 47.09 155 LYS B N 1
ATOM 3553 C CA . LYS B 1 155 ? 9.883 17.438 30.969 1 47.09 155 LYS B CA 1
ATOM 3554 C C . LYS B 1 155 ? 8.828 16.672 30.172 1 47.09 155 LYS B C 1
ATOM 3556 O O . LYS B 1 155 ? 8.281 15.68 30.641 1 47.09 155 LYS B O 1
ATOM 3561 N N . GLN B 1 156 ? 7.793 17.188 29.594 1 49.34 156 GLN B N 1
ATOM 3562 C CA . GLN B 1 156 ? 6.883 16.359 28.812 1 49.34 156 GLN B CA 1
ATOM 3563 C C . GLN B 1 156 ? 7.648 15.484 27.812 1 49.34 156 GLN B C 1
ATOM 3565 O O . GLN B 1 156 ? 8.547 15.969 27.125 1 49.34 156 GLN B O 1
ATOM 3570 N N . LYS B 1 157 ? 7.836 14.273 28.109 1 51.16 157 LYS B N 1
ATOM 3571 C CA . LYS B 1 157 ? 8.438 13.203 27.328 1 51.16 157 LYS B CA 1
ATOM 3572 C C . LYS B 1 157 ? 8.32 13.477 25.828 1 51.16 157 LYS B C 1
ATOM 3574 O O . LYS B 1 157 ? 7.211 13.547 25.297 1 51.16 157 LYS B O 1
ATOM 3579 N N . GLU B 1 158 ? 9.195 14.156 25.203 1 57.34 158 GLU B N 1
ATOM 3580 C CA . GLU B 1 158 ? 9.273 14.445 23.781 1 57.34 158 GLU B CA 1
ATOM 3581 C C . GLU B 1 158 ? 8.906 13.211 22.953 1 57.34 158 GLU B C 1
ATOM 3583 O O . GLU B 1 158 ? 9.375 12.109 23.234 1 57.34 158 GLU B O 1
ATOM 3588 N N . PRO B 1 159 ? 7.828 13.281 22.156 1 66.5 159 PRO B N 1
ATOM 3589 C CA . PRO B 1 159 ? 7.449 12.133 21.344 1 66.5 159 PRO B CA 1
ATOM 3590 C C . PRO B 1 159 ? 8.617 11.562 20.531 1 66.5 159 PRO B C 1
ATOM 3592 O O . PRO B 1 159 ? 9.508 12.312 20.125 1 66.5 159 PRO B O 1
ATOM 3595 N N . GLU B 1 160 ? 8.938 10.305 20.656 1 81.19 160 GLU B N 1
ATOM 3596 C CA . GLU B 1 160 ? 9.992 9.602 19.938 1 81.19 160 GLU B CA 1
ATOM 3597 C C . GLU B 1 160 ? 10 9.977 18.469 1 81.19 160 GLU B C 1
ATOM 3599 O O . GLU B 1 160 ? 8.938 10.109 17.844 1 81.19 160 GLU B O 1
ATOM 3604 N N . SER B 1 161 ? 11.195 10.367 17.938 1 91.69 161 SER B N 1
ATOM 3605 C CA . SER B 1 161 ? 11.391 10.781 16.562 1 91.69 161 SER B CA 1
ATOM 3606 C C . SER B 1 161 ? 10.883 9.719 15.586 1 91.69 161 SER B C 1
ATOM 3608 O O . SER B 1 161 ? 11.102 8.523 15.805 1 91.69 161 SER B O 1
ATOM 3610 N N . GLU B 1 162 ? 10.188 10.125 14.609 1 95.06 162 GLU B N 1
ATOM 3611 C CA . GLU B 1 162 ? 9.68 9.242 13.57 1 95.06 162 GLU B CA 1
ATOM 3612 C C . GLU B 1 162 ? 10.688 9.086 12.438 1 95.06 162 GLU B C 1
ATOM 3614 O O . GLU B 1 162 ? 10.539 8.211 11.578 1 95.06 162 GLU B O 1
ATOM 3619 N N . VAL B 1 163 ? 11.711 9.828 12.453 1 96.31 163 VAL B N 1
ATOM 3620 C CA . VAL B 1 163 ? 12.633 9.961 11.328 1 96.31 163 VAL B CA 1
ATOM 3621 C C . VAL B 1 163 ? 13.359 8.641 11.086 1 96.31 163 VAL B C 1
ATOM 3623 O O . VAL B 1 163 ? 13.445 8.172 9.953 1 96.31 163 VAL B O 1
ATOM 3626 N N . PRO B 1 164 ? 13.867 7.977 12.125 1 96.69 164 PRO B N 1
ATOM 3627 C CA . PRO B 1 164 ? 14.562 6.711 11.875 1 96.69 164 PRO B CA 1
ATOM 3628 C C . PRO B 1 164 ? 13.664 5.66 11.227 1 96.69 164 PRO B C 1
ATOM 3630 O O . PRO B 1 164 ? 14.102 4.934 10.336 1 96.69 164 PRO B O 1
ATOM 3633 N N . LEU B 1 165 ? 12.438 5.57 11.664 1 97.75 165 LEU B N 1
ATOM 3634 C CA . LEU B 1 165 ? 11.492 4.625 11.078 1 97.75 165 LEU B CA 1
ATOM 3635 C C . LEU B 1 165 ? 11.234 4.953 9.617 1 97.75 165 LEU B C 1
ATOM 3637 O O . LEU B 1 165 ? 11.281 4.066 8.758 1 97.75 165 LEU B O 1
ATOM 3641 N N . LEU B 1 166 ? 10.953 6.207 9.312 1 98 166 LEU B N 1
ATOM 3642 C CA . LEU B 1 166 ? 10.672 6.645 7.945 1 98 166 LEU B CA 1
ATOM 3643 C C . LEU B 1 166 ? 11.859 6.379 7.031 1 98 166 LEU B C 1
ATOM 3645 O O . LEU B 1 166 ? 11.688 5.98 5.879 1 98 166 LEU B O 1
ATOM 3649 N N . ARG B 1 167 ? 13.039 6.59 7.555 1 97.62 167 ARG B N 1
ATOM 3650 C CA . ARG B 1 167 ? 14.242 6.336 6.777 1 97.62 167 ARG B CA 1
ATOM 3651 C C . ARG B 1 167 ? 14.367 4.855 6.422 1 97.62 167 ARG B C 1
ATOM 3653 O O . ARG B 1 167 ? 14.633 4.512 5.27 1 97.62 167 ARG B O 1
ATOM 3660 N N . GLN B 1 168 ? 14.18 4.098 7.395 1 97.88 168 GLN B N 1
ATOM 3661 C CA . GLN B 1 168 ? 14.273 2.664 7.148 1 97.88 168 GLN B CA 1
ATOM 3662 C C . GLN B 1 168 ? 13.172 2.193 6.203 1 97.88 168 GLN B C 1
ATOM 3664 O O . GLN B 1 168 ? 13.398 1.308 5.375 1 97.88 168 GLN B O 1
ATOM 3669 N N . GLN B 1 169 ? 11.984 2.701 6.367 1 98.56 169 GLN B N 1
ATOM 3670 C CA . GLN B 1 169 ? 10.898 2.381 5.445 1 98.56 169 GLN B CA 1
ATOM 3671 C C . GLN B 1 169 ? 11.266 2.756 4.012 1 98.56 169 GLN B C 1
ATOM 3673 O O . GLN B 1 169 ? 10.992 2.004 3.074 1 98.56 169 GLN B O 1
ATOM 3678 N N . SER B 1 170 ? 11.867 3.918 3.871 1 98.56 170 SER B N 1
ATOM 3679 C CA . SER B 1 170 ? 12.312 4.348 2.551 1 98.56 170 SER B CA 1
ATOM 3680 C C . SER B 1 170 ? 13.367 3.402 1.987 1 98.56 170 SER B C 1
ATOM 3682 O O . SER B 1 170 ? 13.359 3.092 0.794 1 98.56 170 SER B O 1
ATOM 3684 N N . GLU B 1 171 ? 14.25 2.934 2.826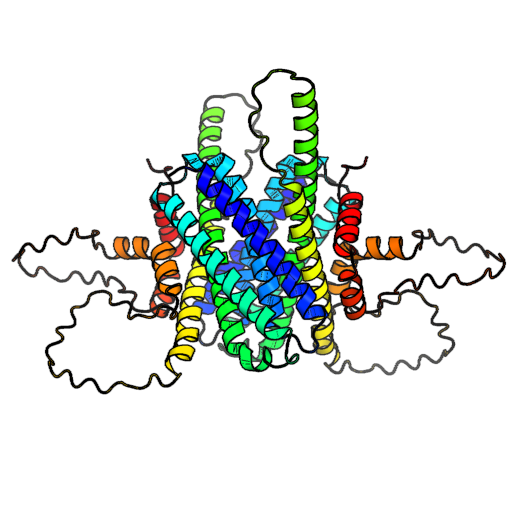 1 98.19 171 GLU B N 1
ATOM 3685 C CA . GLU B 1 171 ? 15.25 1.966 2.391 1 98.19 171 GLU B CA 1
ATOM 3686 C C . GLU B 1 171 ? 14.594 0.686 1.88 1 98.19 171 GLU B C 1
ATOM 3688 O O . GLU B 1 171 ? 14.992 0.151 0.842 1 98.19 171 GLU B O 1
ATOM 3693 N N . ASN B 1 172 ? 13.656 0.224 2.617 1 98.25 172 ASN B N 1
ATOM 3694 C CA . ASN B 1 172 ? 12.945 -0.986 2.205 1 98.25 172 ASN B CA 1
ATOM 3695 C C . ASN B 1 172 ? 12.273 -0.807 0.849 1 98.25 172 ASN B C 1
ATOM 3697 O O . ASN B 1 172 ? 12.25 -1.731 0.035 1 98.25 172 ASN B O 1
ATOM 3701 N N . LEU B 1 173 ? 11.688 0.36 0.661 1 98.5 173 LEU B N 1
ATOM 3702 C CA . LEU B 1 173 ? 11.078 0.642 -0.634 1 98.5 173 LEU B CA 1
ATOM 3703 C C . LEU B 1 173 ? 12.125 0.646 -1.74 1 98.5 173 LEU B C 1
ATOM 3705 O O . LEU B 1 173 ? 11.844 0.243 -2.871 1 98.5 173 LEU B O 1
ATOM 3709 N N . ALA B 1 174 ? 13.312 1.111 -1.424 1 97.38 174 ALA B N 1
ATOM 3710 C CA . ALA B 1 174 ? 14.398 1.075 -2.395 1 97.38 174 ALA B CA 1
ATOM 3711 C C . ALA B 1 174 ? 14.781 -0.362 -2.734 1 97.38 174 ALA B C 1
ATOM 3713 O O . ALA B 1 174 ? 15.047 -0.683 -3.895 1 97.38 174 ALA B O 1
ATOM 3714 N N . TYR B 1 175 ? 14.82 -1.203 -1.727 1 96.56 175 TYR B N 1
ATOM 3715 C CA . TYR B 1 175 ? 15.078 -2.615 -1.991 1 96.56 175 TYR B CA 1
ATOM 3716 C C . TYR B 1 175 ? 14.016 -3.197 -2.914 1 96.56 175 TYR B C 1
ATOM 3718 O O . TYR B 1 175 ? 14.328 -3.941 -3.846 1 96.56 175 TYR B O 1
ATOM 3726 N N . ALA B 1 176 ? 12.773 -2.848 -2.623 1 97.12 176 ALA B N 1
ATOM 3727 C CA . ALA B 1 176 ? 11.68 -3.312 -3.471 1 97.12 176 ALA B CA 1
ATOM 3728 C C . ALA B 1 176 ? 11.852 -2.832 -4.906 1 97.12 176 ALA B C 1
ATOM 3730 O O . ALA B 1 176 ? 11.594 -3.578 -5.855 1 97.12 176 ALA B O 1
ATOM 3731 N N . ALA B 1 177 ? 12.25 -1.586 -5.035 1 96.81 177 ALA B N 1
ATOM 3732 C CA . ALA B 1 177 ? 12.469 -1.024 -6.367 1 96.81 177 ALA B CA 1
ATOM 3733 C C . ALA B 1 177 ? 13.547 -1.794 -7.121 1 96.81 177 ALA B C 1
ATOM 3735 O O . ALA B 1 177 ? 13.43 -2.021 -8.328 1 96.81 177 ALA B O 1
ATOM 3736 N N . CYS B 1 178 ? 14.562 -2.188 -6.453 1 94.44 178 CYS B N 1
ATOM 3737 C CA . CYS B 1 178 ? 15.625 -2.979 -7.059 1 94.44 178 CYS B CA 1
ATOM 3738 C C . CYS B 1 178 ? 15.094 -4.312 -7.57 1 94.44 178 CYS B C 1
ATOM 3740 O O . CYS B 1 178 ? 15.43 -4.738 -8.68 1 94.44 178 CYS B O 1
ATOM 3742 N N . HIS B 1 179 ? 14.258 -4.914 -6.812 1 93.31 179 HIS B N 1
ATOM 3743 C CA . HIS B 1 179 ? 13.68 -6.184 -7.23 1 93.31 179 HIS B CA 1
ATOM 3744 C C . HIS B 1 179 ? 12.742 -5.996 -8.422 1 93.31 179 HIS B C 1
ATOM 3746 O O . HIS B 1 179 ? 12.641 -6.875 -9.281 1 93.31 179 HIS B O 1
ATOM 3752 N N . CYS B 1 180 ? 12.031 -4.859 -8.445 1 94.38 180 CYS B N 1
ATOM 3753 C CA . CYS B 1 180 ? 11.211 -4.559 -9.617 1 94.38 180 CYS B CA 1
ATOM 3754 C C . CYS B 1 180 ? 12.062 -4.477 -10.875 1 94.38 180 CYS B C 1
ATOM 3756 O O . CYS B 1 180 ? 11.648 -4.941 -11.938 1 94.38 180 CYS B O 1
ATOM 3758 N N . LEU B 1 181 ? 13.25 -3.918 -10.711 1 92.81 181 LEU B N 1
ATOM 3759 C CA . LEU B 1 181 ? 14.172 -3.824 -11.836 1 92.81 181 LEU B CA 1
ATOM 3760 C C . LEU B 1 181 ? 14.562 -5.211 -12.336 1 92.81 181 LEU B C 1
ATOM 3762 O O . LEU B 1 181 ? 14.594 -5.453 -13.547 1 92.81 181 LEU B O 1
ATOM 3766 N N . VAL B 1 182 ? 14.797 -6.039 -11.461 1 89.75 182 VAL B N 1
ATOM 3767 C CA . VAL B 1 182 ? 15.172 -7.406 -11.805 1 89.75 182 VAL B CA 1
ATOM 3768 C C . VAL B 1 182 ? 14.008 -8.102 -12.508 1 89.75 182 VAL B C 1
ATOM 3770 O O . VAL B 1 182 ? 14.188 -8.734 -13.547 1 89.75 182 VAL B O 1
ATOM 3773 N N . ASP B 1 183 ? 12.836 -7.957 -11.969 1 89.56 183 ASP B N 1
ATOM 3774 C CA . ASP B 1 183 ? 11.648 -8.562 -12.562 1 89.56 183 ASP B CA 1
ATOM 3775 C C . ASP B 1 183 ? 11.422 -8.047 -13.984 1 89.56 183 ASP B C 1
ATOM 3777 O O . ASP B 1 183 ? 11.047 -8.805 -14.875 1 89.56 183 ASP B O 1
ATOM 3781 N N . LEU B 1 184 ? 11.586 -6.762 -14.133 1 89.94 184 LEU B N 1
ATOM 3782 C CA . LEU B 1 184 ? 11.406 -6.152 -15.438 1 89.94 184 LEU B CA 1
ATOM 3783 C C . LEU B 1 184 ? 12.406 -6.703 -16.453 1 89.94 184 LEU B C 1
ATOM 3785 O O . LEU B 1 184 ? 12.078 -6.898 -17.625 1 89.94 184 LEU B O 1
ATOM 3789 N N . SER B 1 185 ? 13.602 -6.98 -16.016 1 86 185 SER B N 1
ATOM 3790 C CA . SER B 1 185 ? 14.648 -7.508 -16.891 1 86 185 SER B CA 1
ATOM 3791 C C . SER B 1 185 ? 14.359 -8.953 -17.266 1 86 185 SER B C 1
ATOM 3793 O O . SER B 1 185 ? 14.711 -9.391 -18.375 1 86 185 SER B O 1
ATOM 3795 N N . GLU B 1 186 ? 13.734 -9.664 -16.359 1 80.81 186 GLU B N 1
ATOM 3796 C CA . GLU B 1 186 ? 13.422 -11.07 -16.625 1 80.81 186 GLU B CA 1
ATOM 3797 C C . GLU B 1 186 ? 12.211 -11.203 -17.547 1 80.81 186 GLU B C 1
ATOM 3799 O O . GLU B 1 186 ? 12.078 -12.195 -18.266 1 80.81 186 GLU B O 1
ATOM 3804 N N . ASN B 1 187 ? 11.273 -10.289 -17.391 1 71.5 187 ASN B N 1
ATOM 3805 C CA . ASN B 1 187 ? 10.102 -10.328 -18.25 1 71.5 187 ASN B CA 1
ATOM 3806 C C . ASN B 1 187 ? 10.445 -9.906 -19.688 1 71.5 187 ASN B C 1
ATOM 3808 O O . ASN B 1 187 ? 9.734 -10.266 -20.625 1 71.5 187 ASN B O 1
ATOM 3812 N N . GLN B 1 188 ? 11.383 -9.016 -20.031 1 58.09 188 GLN B N 1
ATOM 3813 C CA . GLN B 1 188 ? 11.828 -8.633 -21.359 1 58.09 188 GLN B CA 1
ATOM 3814 C C . GLN B 1 188 ? 12.367 -9.836 -22.125 1 58.09 188 GLN B C 1
ATOM 3816 O O . GLN B 1 188 ? 12.203 -9.922 -23.344 1 58.09 188 GLN B O 1
ATOM 3821 N N . GLN B 1 189 ? 13.109 -10.625 -21.547 1 49.97 189 GLN B N 1
ATOM 3822 C CA . GLN B 1 189 ? 13.547 -11.797 -22.281 1 49.97 189 GLN B CA 1
ATOM 3823 C C . GLN B 1 189 ? 12.359 -12.562 -22.859 1 49.97 189 GLN B C 1
ATOM 3825 O O . GLN B 1 189 ? 12.477 -13.227 -23.891 1 49.97 189 GLN B O 1
ATOM 3830 N N . PHE B 1 190 ? 11.219 -12.273 -22.406 1 42.94 190 PHE B N 1
ATOM 3831 C CA . PHE B 1 190 ? 10.016 -12.867 -22.969 1 42.94 190 PHE B CA 1
ATOM 3832 C C . PHE B 1 190 ? 9.617 -12.164 -24.266 1 42.94 190 PHE B C 1
ATOM 3834 O O . PHE B 1 190 ? 9.156 -12.797 -25.203 1 42.94 190 PHE B O 1
ATOM 3841 N N . GLU B 1 191 ? 9.727 -10.844 -24.297 1 42.53 191 GLU B N 1
ATOM 3842 C CA . GLU B 1 191 ? 9.344 -10.156 -25.516 1 42.53 191 GLU B CA 1
ATOM 3843 C C . GLU B 1 191 ? 10.359 -10.398 -26.625 1 42.53 191 GLU B C 1
ATOM 3845 O O . GLU B 1 191 ? 10 -10.484 -27.797 1 42.53 191 GLU B O 1
ATOM 3850 N N . THR B 1 192 ? 11.648 -10.375 -26.312 1 38.53 192 THR B N 1
ATOM 3851 C CA . THR B 1 192 ? 12.594 -10.57 -27.406 1 38.53 192 THR B CA 1
ATOM 3852 C C . THR B 1 192 ? 12.5 -11.992 -27.938 1 38.53 192 THR B C 1
ATOM 3854 O O . THR B 1 192 ? 13.086 -12.305 -28.984 1 38.53 192 THR B O 1
ATOM 3857 N N . SER B 1 193 ? 11.938 -12.945 -27.219 1 35.34 193 SER B N 1
ATOM 3858 C CA . SER B 1 193 ? 11.875 -14.25 -27.859 1 35.34 193 SER B CA 1
ATOM 3859 C C . SER B 1 193 ? 10.766 -14.297 -28.906 1 35.34 193 SER B C 1
ATOM 3861 O O . SER B 1 193 ? 10.422 -15.375 -29.406 1 35.34 193 SER B O 1
ATOM 3863 N N . ARG B 1 194 ? 9.914 -13.336 -29.031 1 33.59 194 ARG B N 1
ATOM 3864 C CA . ARG B 1 194 ? 9.164 -13.375 -30.281 1 33.59 194 ARG B CA 1
ATOM 3865 C C . ARG B 1 194 ? 10.086 -13.141 -31.484 1 33.59 194 ARG B C 1
ATOM 3867 O O . ARG B 1 194 ? 10.953 -12.266 -31.438 1 33.59 194 ARG B O 1
ATOM 3874 N N . PRO B 1 195 ? 10.195 -14 -32.469 1 32.47 195 PRO B N 1
ATOM 3875 C CA . PRO B 1 195 ? 11.008 -13.906 -33.688 1 32.47 195 PRO B CA 1
ATOM 3876 C C . PRO B 1 195 ? 10.906 -12.539 -34.344 1 32.47 195 PRO B C 1
ATOM 3878 O O . PRO B 1 195 ? 9.805 -12.094 -34.688 1 32.47 195 PRO B O 1
ATOM 3881 N N . SER B 1 196 ? 11.477 -11.469 -33.906 1 31.33 196 SER B N 1
ATOM 3882 C CA . SER B 1 196 ? 11.617 -10.391 -34.875 1 31.33 196 SER B CA 1
ATOM 3883 C C . SER B 1 196 ? 12.062 -10.922 -36.25 1 31.33 196 SER B C 1
ATOM 3885 O O . SER B 1 196 ? 12.953 -11.773 -36.312 1 31.33 196 SER B O 1
ATOM 3887 N N . LYS B 1 197 ? 11.289 -10.883 -37.312 1 30.95 197 LYS B N 1
ATOM 3888 C CA . LYS B 1 197 ? 11.781 -10.945 -38.688 1 30.95 197 LYS B CA 1
ATOM 3889 C C . LYS B 1 197 ? 13.086 -10.172 -38.812 1 30.95 197 LYS B C 1
ATOM 3891 O O . LYS B 1 197 ? 13.125 -8.961 -38.594 1 30.95 197 LYS B O 1
ATOM 3896 N N . GLN B 1 198 ? 14.227 -10.695 -38.562 1 28.69 198 GLN B N 1
ATOM 3897 C CA . GLN B 1 198 ? 15.586 -10.32 -38.938 1 28.69 198 GLN B CA 1
ATOM 3898 C C . GLN B 1 198 ? 15.617 -9.68 -40.344 1 28.69 198 GLN B C 1
ATOM 3900 O O . GLN B 1 198 ? 15.367 -10.352 -41.344 1 28.69 198 GLN B O 1
ATOM 3905 N N . LEU B 1 199 ? 15.055 -8.469 -40.5 1 25.86 199 LEU B N 1
ATOM 3906 C CA . LEU B 1 199 ? 15.578 -7.906 -41.75 1 25.86 199 LEU B CA 1
ATOM 3907 C C . LEU B 1 199 ? 17.109 -7.984 -41.781 1 25.86 199 LEU B C 1
ATOM 3909 O O . LEU B 1 199 ? 17.766 -7.555 -40.844 1 25.86 199 LEU B O 1
ATOM 3913 N N . LYS B 1 200 ? 17.672 -8.852 -42.562 1 28.48 200 LYS B N 1
ATOM 3914 C CA . LYS B 1 200 ? 19 -9.148 -43.062 1 28.48 200 LYS B CA 1
ATOM 3915 C C . LYS B 1 200 ? 19.766 -7.875 -43.406 1 28.48 200 LYS B C 1
ATOM 3917 O O . LYS B 1 200 ? 19.797 -7.461 -44.562 1 28.48 200 LYS B O 1
ATOM 3922 N N . THR B 1 201 ? 19.5 -6.652 -42.719 1 25.58 201 THR B N 1
ATOM 3923 C CA . THR B 1 201 ? 20.375 -5.688 -43.375 1 25.58 201 THR B CA 1
ATOM 3924 C C . THR B 1 201 ? 21.844 -6.016 -43.125 1 25.58 201 THR B C 1
ATOM 3926 O O . THR B 1 201 ? 22.203 -6.391 -42 1 25.58 201 THR B O 1
ATOM 3929 N N . ASP B 1 202 ? 22.766 -6.207 -44.062 1 26.56 202 ASP B N 1
ATOM 3930 C CA . ASP B 1 202 ? 24.141 -6.5 -44.438 1 26.56 202 ASP B CA 1
ATOM 3931 C C . ASP B 1 202 ? 25.109 -5.535 -43.75 1 26.56 202 ASP B C 1
ATOM 3933 O O . ASP B 1 202 ? 26.266 -5.406 -44.188 1 26.56 202 ASP B O 1
ATOM 3937 N N . SER B 1 203 ? 24.688 -4.68 -42.75 1 26.89 203 SER B N 1
ATOM 3938 C CA . SER B 1 203 ? 25.75 -3.67 -42.656 1 26.89 203 SER B CA 1
ATOM 3939 C C . SER B 1 203 ? 27 -4.242 -42.031 1 26.89 203 SER B C 1
ATOM 3941 O O . SER B 1 203 ? 26.938 -4.984 -41.031 1 26.89 203 SER B O 1
ATOM 3943 N N . GLY B 1 204 ? 28.25 -4.316 -42.594 1 23.95 204 GLY B N 1
ATOM 3944 C CA . GLY B 1 204 ? 29.641 -4.707 -42.562 1 23.95 204 GLY B CA 1
ATOM 3945 C C . GLY B 1 204 ? 30.375 -4.16 -41.344 1 23.95 204 GLY B C 1
ATOM 3946 O O . GLY B 1 204 ? 31.453 -4.645 -41 1 23.95 204 GLY B O 1
ATOM 3947 N N . SER B 1 205 ? 30.281 -2.822 -40.969 1 26.62 205 SER B N 1
ATOM 3948 C CA . SER B 1 205 ? 31.562 -2.311 -40.5 1 26.62 205 SER B CA 1
ATOM 3949 C C . SER B 1 205 ? 31.812 -2.699 -39.031 1 26.62 205 SER B C 1
ATOM 3951 O O . SER B 1 205 ? 30.922 -2.574 -38.188 1 26.62 205 SER B O 1
ATOM 3953 N N . ASP B 1 206 ? 32.812 -3.502 -38.625 1 26.55 206 ASP B N 1
ATOM 3954 C CA . ASP B 1 206 ? 33.406 -4.223 -37.5 1 26.55 206 ASP B CA 1
ATOM 3955 C C . ASP B 1 206 ? 33.781 -3.266 -36.375 1 26.55 206 ASP B C 1
ATOM 3957 O O . ASP B 1 206 ? 34.219 -3.697 -35.281 1 26.55 206 ASP B O 1
ATOM 3961 N N . ASN B 1 207 ? 34.219 -2.059 -36.594 1 26.2 207 ASN B N 1
ATOM 3962 C CA . ASN B 1 207 ? 35.156 -1.52 -35.656 1 26.2 207 ASN B CA 1
ATOM 3963 C C . ASN B 1 207 ? 34.5 -1.021 -34.375 1 26.2 207 ASN B C 1
ATOM 3965 O O . ASN B 1 207 ? 34.125 0.154 -34.281 1 26.2 207 ASN B O 1
ATOM 3969 N N . ASP B 1 208 ? 33.531 -1.741 -33.812 1 26.97 208 ASP B N 1
ATOM 3970 C CA . ASP B 1 208 ? 32.719 -1.13 -32.75 1 26.97 208 ASP B CA 1
ATOM 3971 C C . ASP B 1 208 ? 33.531 -0.985 -31.469 1 26.97 208 ASP B C 1
ATOM 3973 O O . ASP B 1 208 ? 33.875 -1.981 -30.828 1 26.97 208 ASP B O 1
ATOM 3977 N N . ASP B 1 209 ? 34.469 -0.074 -31.469 1 30.27 209 ASP B N 1
ATOM 3978 C CA . ASP B 1 209 ? 35.156 0.305 -30.25 1 30.27 209 ASP B CA 1
ATOM 3979 C C . ASP B 1 209 ? 34.188 0.608 -29.125 1 30.27 209 ASP B C 1
ATOM 3981 O O . ASP B 1 209 ? 33.562 1.663 -29.109 1 30.27 209 ASP B O 1
ATOM 3985 N N . THR B 1 210 ? 33.594 -0.377 -28.641 1 29.88 210 THR B N 1
ATOM 3986 C CA . THR B 1 210 ? 32.562 -0.409 -27.625 1 29.88 210 THR B CA 1
ATOM 3987 C C . THR B 1 210 ? 33.062 0.129 -26.297 1 29.88 210 THR B C 1
ATOM 3989 O O . THR B 1 210 ? 33.781 -0.57 -25.578 1 29.88 210 THR B O 1
ATOM 3992 N N . ARG B 1 211 ? 33.469 1.355 -26.344 1 24.64 211 ARG B N 1
ATOM 3993 C CA . ARG B 1 211 ? 33.844 2.035 -25.094 1 24.64 211 ARG B CA 1
ATOM 3994 C C . ARG B 1 211 ? 32.812 1.766 -24 1 24.64 211 ARG B C 1
ATOM 3996 O O . ARG B 1 211 ? 31.641 1.53 -24.297 1 24.64 211 ARG B O 1
ATOM 4003 N N . GLY B 1 212 ? 33.344 1.606 -22.734 1 28.66 212 GLY B N 1
ATOM 4004 C CA . GLY B 1 212 ? 32.906 1.205 -21.406 1 28.66 212 GLY B CA 1
ATOM 4005 C C . GLY B 1 212 ? 31.656 1.949 -20.953 1 28.66 212 GLY B C 1
ATOM 4006 O O . GLY B 1 212 ? 31.375 2.021 -19.75 1 28.66 212 GLY B O 1
ATOM 4007 N N . GLN B 1 213 ? 31.188 2.842 -21.797 1 29.11 213 GLN B N 1
ATOM 4008 C CA . GLN B 1 213 ? 30 3.494 -21.281 1 29.11 213 GLN B CA 1
ATOM 4009 C C . GLN B 1 213 ? 29.016 2.475 -20.703 1 29.11 213 GLN B C 1
ATOM 4011 O O . GLN B 1 213 ? 28.969 1.328 -21.141 1 29.11 213 GLN B O 1
ATOM 4016 N N . ILE B 1 214 ? 28.766 2.742 -19.453 1 33.56 214 ILE B N 1
ATOM 4017 C CA . ILE B 1 214 ? 27.672 1.987 -18.844 1 33.56 214 ILE B CA 1
ATOM 4018 C C . ILE B 1 214 ? 26.594 1.696 -19.875 1 33.56 214 ILE B C 1
ATOM 4020 O O . ILE B 1 214 ? 25.953 2.615 -20.375 1 33.56 214 ILE B O 1
ATOM 4024 N N . GLN B 1 215 ? 26.922 1.058 -20.891 1 31.47 215 GLN B N 1
ATOM 4025 C CA . GLN B 1 215 ? 25.812 0.574 -21.719 1 31.47 215 GLN B CA 1
ATOM 4026 C C . GLN B 1 215 ? 24.844 -0.26 -20.906 1 31.47 215 GLN B C 1
ATOM 4028 O O . GLN B 1 215 ? 25.109 -1.418 -20.578 1 31.47 215 GLN B O 1
ATOM 4033 N N . VAL B 1 216 ? 24.266 0.264 -19.75 1 36.38 216 VAL B N 1
ATOM 4034 C CA . VAL B 1 216 ? 23.094 -0.534 -19.406 1 36.38 216 VAL B CA 1
ATOM 4035 C C . VAL B 1 216 ? 22.484 -1.139 -20.656 1 36.38 216 VAL B C 1
ATOM 4037 O O . VAL B 1 216 ? 22 -0.413 -21.531 1 36.38 216 VAL B O 1
ATOM 4040 N N . ARG B 1 217 ? 23.078 -1.997 -21.281 1 36 217 ARG B N 1
ATOM 4041 C CA . ARG B 1 217 ? 22.359 -2.697 -22.328 1 36 217 ARG B CA 1
ATOM 4042 C C . ARG B 1 217 ? 20.859 -2.488 -22.188 1 36 217 ARG B C 1
ATOM 4044 O O . ARG B 1 217 ? 20.344 -2.285 -21.094 1 36 217 ARG B O 1
ATOM 4051 N N . GLU B 1 218 ? 20.109 -2.088 -23.188 1 37.53 218 GLU B N 1
ATOM 4052 C CA . GLU B 1 218 ? 18.672 -1.903 -23.375 1 37.53 218 GLU B CA 1
ATOM 4053 C C . GLU B 1 218 ? 17.875 -2.842 -22.469 1 37.53 218 GLU B C 1
ATOM 4055 O O . GLU B 1 218 ? 17.484 -3.928 -22.891 1 37.53 218 GLU B O 1
ATOM 4060 N N . HIS B 1 219 ? 18.391 -3.176 -21.375 1 39.75 219 HIS B N 1
ATOM 4061 C CA . HIS B 1 219 ? 17.688 -4.043 -20.438 1 39.75 219 HIS B CA 1
ATOM 4062 C C . HIS B 1 219 ? 16.266 -3.562 -20.203 1 39.75 219 HIS B C 1
ATOM 4064 O O . HIS B 1 219 ? 15.602 -4.004 -19.266 1 39.75 219 HIS B O 1
ATOM 4070 N N . GLY B 1 220 ? 15.828 -2.459 -20.766 1 43.75 220 GLY B N 1
ATOM 4071 C CA . GLY B 1 220 ? 14.508 -1.928 -20.484 1 43.75 220 GLY B CA 1
ATOM 4072 C C . GLY B 1 220 ? 13.391 -2.756 -21.078 1 43.75 220 GLY B C 1
ATOM 4073 O O . GLY B 1 220 ? 13.625 -3.559 -21.984 1 43.75 220 GLY B O 1
ATOM 4074 N N . SER B 1 221 ? 12.461 -3.088 -20.219 1 53.94 221 SER B N 1
ATOM 4075 C CA . SER B 1 221 ? 11.195 -3.52 -20.828 1 53.94 221 SER B CA 1
ATOM 4076 C C . SER B 1 221 ? 10.891 -2.734 -22.094 1 53.94 221 SER B C 1
ATOM 4078 O O . SER B 1 221 ? 11.336 -1.598 -22.25 1 53.94 221 SER B O 1
ATOM 4080 N N . SER B 1 222 ? 10.633 -3.396 -23.125 1 60.38 222 SER B N 1
ATOM 4081 C CA . SER B 1 222 ? 10.281 -2.803 -24.406 1 60.38 222 SER B CA 1
ATOM 4082 C C . SER B 1 222 ? 9.562 -1.47 -24.219 1 60.38 222 SER B C 1
ATOM 4084 O O . SER B 1 222 ? 9.641 -0.592 -25.078 1 60.38 222 SER B O 1
ATOM 4086 N N . ASP B 1 223 ? 9.125 -1.222 -22.891 1 71.31 223 ASP B N 1
ATOM 4087 C CA . ASP B 1 223 ? 8.352 0.004 -22.703 1 71.31 223 ASP B CA 1
ATOM 4088 C C . ASP B 1 223 ? 9.172 1.077 -22 1 71.31 223 ASP B C 1
ATOM 4090 O O . ASP B 1 223 ? 8.695 2.193 -21.781 1 71.31 223 ASP B O 1
ATOM 4094 N N . GLY B 1 224 ? 10.461 0.777 -21.609 1 88 224 GLY B N 1
ATOM 4095 C CA . GLY B 1 224 ? 11.352 1.772 -21.047 1 88 224 GLY B CA 1
ATOM 4096 C C . GLY B 1 224 ? 11.164 1.952 -19.547 1 88 224 GLY B C 1
ATOM 4097 O O . GLY B 1 224 ? 11.773 2.836 -18.938 1 88 224 GLY B O 1
ATOM 4098 N N . THR B 1 225 ? 10.312 1.14 -18.969 1 91.12 225 THR B N 1
ATOM 4099 C CA . THR B 1 225 ? 10.016 1.291 -17.547 1 91.12 225 THR B CA 1
ATOM 4100 C C . THR B 1 225 ? 11.242 0.957 -16.688 1 91.12 225 THR B C 1
ATOM 4102 O O . THR B 1 225 ? 11.492 1.602 -15.672 1 91.12 225 THR B O 1
ATOM 4105 N N . GLY B 1 226 ? 11.992 -0.066 -17.094 1 92 226 GLY B N 1
ATOM 4106 C CA . GLY B 1 226 ? 13.211 -0.405 -16.375 1 92 226 GLY B CA 1
ATOM 4107 C C . GLY B 1 226 ? 14.203 0.737 -16.312 1 92 226 GLY B C 1
ATOM 4108 O O . GLY B 1 226 ? 14.719 1.062 -15.242 1 92 226 GLY B O 1
ATOM 4109 N N . ARG B 1 227 ? 14.445 1.366 -17.406 1 90.69 227 ARG B N 1
ATOM 4110 C CA . ARG B 1 227 ? 15.367 2.502 -17.469 1 90.69 227 ARG B CA 1
ATOM 4111 C C . ARG B 1 227 ? 14.828 3.68 -16.656 1 90.69 227 ARG B C 1
ATOM 4113 O O . ARG B 1 227 ? 15.578 4.336 -15.945 1 90.69 227 ARG B O 1
ATOM 4120 N N . TRP B 1 228 ? 13.578 3.898 -16.828 1 93.62 228 TRP B N 1
ATOM 4121 C CA . TRP B 1 228 ? 12.938 4.984 -16.094 1 93.62 228 TRP B CA 1
ATOM 4122 C C . TRP B 1 228 ? 13.102 4.793 -14.586 1 93.62 228 TRP B C 1
ATOM 4124 O O . TRP B 1 228 ? 13.469 5.73 -13.875 1 93.62 228 TRP B O 1
ATOM 4134 N N . LEU B 1 229 ? 12.836 3.594 -14.133 1 95.12 229 LEU B N 1
ATOM 4135 C CA . LEU B 1 229 ? 12.945 3.293 -12.711 1 95.12 229 LEU B CA 1
ATOM 4136 C C . LEU B 1 229 ? 14.391 3.424 -12.242 1 95.12 229 LEU B C 1
ATOM 4138 O O . LEU B 1 229 ? 14.648 3.951 -11.156 1 95.12 229 LEU B O 1
ATOM 4142 N N . PHE B 1 230 ? 15.305 2.977 -13.039 1 93.25 230 PHE B N 1
ATOM 4143 C CA . PHE B 1 230 ? 16.719 3.086 -12.695 1 93.25 230 PHE B CA 1
ATOM 4144 C C . PHE B 1 230 ? 17.141 4.547 -12.594 1 93.25 230 PHE B C 1
ATOM 4146 O O . PHE B 1 230 ? 17.797 4.945 -11.625 1 93.25 230 PHE B O 1
ATOM 4153 N N . ASP B 1 231 ? 16.75 5.328 -13.555 1 92.5 231 ASP B N 1
ATOM 4154 C CA . ASP B 1 231 ? 17.078 6.75 -13.586 1 92.5 231 ASP B CA 1
ATOM 4155 C C . ASP B 1 231 ? 16.484 7.473 -12.375 1 92.5 231 ASP B C 1
ATOM 4157 O O . ASP B 1 231 ? 17.109 8.391 -11.828 1 92.5 231 ASP B O 1
ATOM 4161 N N . LEU B 1 232 ? 15.406 7.051 -11.984 1 94.69 232 LEU B N 1
ATOM 4162 C CA . LEU B 1 232 ? 14.672 7.703 -10.906 1 94.69 232 LEU B CA 1
ATOM 4163 C C . LEU B 1 232 ? 15.336 7.43 -9.562 1 94.69 232 LEU B C 1
ATOM 4165 O O . LEU B 1 232 ? 15.625 8.359 -8.805 1 94.69 232 LEU B O 1
ATOM 4169 N N . ALA B 1 233 ? 15.633 6.207 -9.305 1 94.12 233 ALA B N 1
ATOM 4170 C CA . ALA B 1 233 ? 15.922 5.836 -7.926 1 94.12 233 ALA B CA 1
ATOM 4171 C C . ALA B 1 233 ? 17.422 5.59 -7.73 1 94.12 233 ALA B C 1
ATOM 4173 O O . ALA B 1 233 ? 17.922 5.695 -6.613 1 94.12 233 ALA B O 1
ATOM 4174 N N . PHE B 1 234 ? 18.156 5.289 -8.797 1 92.31 234 PHE B N 1
ATOM 4175 C CA . PHE B 1 234 ? 19.453 4.695 -8.516 1 92.31 234 PHE B CA 1
ATOM 4176 C C . PHE B 1 234 ? 20.562 5.434 -9.266 1 92.31 234 PHE B C 1
ATOM 4178 O O . PHE B 1 234 ? 21.734 5.371 -8.875 1 92.31 234 PHE B O 1
ATOM 4185 N N . GLU B 1 235 ? 20.25 6.062 -10.32 1 87.25 235 GLU B N 1
ATOM 4186 C CA . GLU B 1 235 ? 21.266 6.609 -11.219 1 87.25 235 GLU B CA 1
ATOM 4187 C C . GLU B 1 235 ? 22.172 7.594 -10.492 1 87.25 235 GLU B C 1
ATOM 4189 O O . GLU B 1 235 ? 23.406 7.496 -10.586 1 87.25 235 GLU B O 1
ATOM 4194 N N . ASN B 1 236 ? 21.609 8.516 -9.797 1 85.88 236 ASN B N 1
ATOM 4195 C CA . ASN B 1 236 ? 22.391 9.547 -9.117 1 85.88 236 ASN B CA 1
ATOM 4196 C C . ASN B 1 236 ? 23.297 8.945 -8.055 1 85.88 236 ASN B C 1
ATOM 4198 O O . ASN B 1 236 ? 24.438 9.383 -7.883 1 85.88 236 ASN B O 1
ATOM 4202 N N . HIS B 1 237 ? 22.781 8.031 -7.312 1 85.19 237 HIS B N 1
ATOM 4203 C CA . HIS B 1 237 ? 23.562 7.371 -6.277 1 85.19 237 HIS B CA 1
ATOM 4204 C C . HIS B 1 237 ? 24.75 6.625 -6.883 1 85.19 237 HIS B C 1
ATOM 4206 O O . HIS B 1 237 ? 25.859 6.672 -6.34 1 85.19 237 HIS B O 1
ATOM 4212 N N . TRP B 1 238 ? 24.484 6.078 -7.891 1 80.06 238 TRP B N 1
ATOM 4213 C CA . TRP B 1 238 ? 25.547 5.312 -8.555 1 80.06 238 TRP B CA 1
ATOM 4214 C C . TRP B 1 238 ? 26.594 6.238 -9.156 1 80.06 238 TRP B C 1
ATOM 4216 O O . TRP B 1 238 ? 27.797 5.969 -9.055 1 80.06 238 TRP B O 1
ATOM 4226 N N . ASN B 1 239 ? 26.25 7.258 -9.773 1 76.25 239 ASN B N 1
ATOM 4227 C CA . ASN B 1 239 ? 27.188 8.234 -10.344 1 76.25 239 ASN B CA 1
ATOM 4228 C C . ASN B 1 239 ? 28.047 8.883 -9.266 1 76.25 239 ASN B C 1
ATOM 4230 O O . ASN B 1 239 ? 29.234 9.125 -9.477 1 76.25 239 ASN B O 1
ATOM 4234 N N . MET B 1 240 ? 27.484 9.117 -8.141 1 72.25 240 MET B N 1
ATOM 4235 C CA . MET B 1 240 ? 28.219 9.727 -7.027 1 72.25 240 MET B CA 1
ATOM 4236 C C . MET B 1 240 ? 29.234 8.75 -6.445 1 72.25 240 MET B C 1
ATOM 4238 O O . MET B 1 240 ? 30.328 9.156 -6.039 1 72.25 240 MET B O 1
ATOM 4242 N N . SER B 1 241 ? 28.875 7.598 -6.375 1 67.56 241 SER B N 1
ATOM 4243 C CA . SER B 1 241 ? 29.75 6.582 -5.793 1 67.56 241 SER B CA 1
ATOM 4244 C C . SER B 1 241 ? 30.953 6.309 -6.691 1 67.56 241 SER B C 1
ATOM 4246 O O . SER B 1 241 ? 32.031 5.91 -6.211 1 67.56 241 SER B O 1
ATOM 4248 N N . GLN B 1 242 ? 30.734 6.441 -7.957 1 63.47 242 GLN B N 1
ATOM 4249 C CA . GLN B 1 242 ? 31.828 6.188 -8.891 1 63.47 242 GLN B CA 1
ATOM 4250 C C . GLN B 1 242 ? 32.688 7.438 -9.094 1 63.47 242 GLN B C 1
ATOM 4252 O O . GLN B 1 242 ? 33.75 7.379 -9.734 1 63.47 242 GLN B O 1
ATOM 4257 N N . GLY B 1 243 ? 32.5 8.484 -8.273 1 54.69 243 GLY B N 1
ATOM 4258 C CA . GLY B 1 243 ? 33.219 9.727 -8.531 1 54.69 243 GLY B CA 1
ATOM 4259 C C . GLY B 1 243 ? 33 10.281 -9.922 1 54.69 243 GLY B C 1
ATOM 4260 O O . GLY B 1 243 ? 33.812 11.039 -10.438 1 54.69 243 GLY B O 1
ATOM 4261 N N . ILE B 1 244 ? 32.25 9.703 -10.727 1 46.34 244 ILE B N 1
ATOM 4262 C CA . ILE B 1 244 ? 31.953 10.18 -12.07 1 46.34 244 ILE B CA 1
ATOM 4263 C C . ILE B 1 244 ? 31.125 11.461 -11.984 1 46.34 244 ILE B C 1
ATOM 4265 O O . ILE B 1 244 ? 30.016 11.453 -11.469 1 46.34 244 ILE B O 1
ATOM 4269 N N . GLU B 1 245 ? 31.844 12.664 -11.766 1 42.91 245 GLU B N 1
ATOM 4270 C CA . GLU B 1 245 ? 31.141 13.922 -11.977 1 42.91 245 GLU B CA 1
ATOM 4271 C C . GLU B 1 245 ? 30.203 13.828 -13.188 1 42.91 245 GLU B C 1
ATOM 4273 O O . GLU B 1 245 ? 30.5 13.133 -14.156 1 42.91 245 GLU B O 1
ATOM 4278 N N . PRO B 1 246 ? 28.984 14.203 -12.992 1 37.81 246 PRO B N 1
ATOM 4279 C CA . PRO B 1 246 ? 28.25 14.266 -14.258 1 37.81 246 PRO B CA 1
ATOM 4280 C C . PRO B 1 246 ? 29.062 14.906 -15.375 1 37.81 246 PRO B C 1
ATOM 4282 O O . PRO B 1 246 ? 29.484 16.062 -15.258 1 37.81 246 PRO B O 1
ATOM 4285 N N . GLU B 1 247 ? 30.109 14.547 -15.93 1 33.66 247 GLU B N 1
ATOM 4286 C CA . GLU B 1 247 ? 30.781 15.133 -17.078 1 33.66 247 GLU B CA 1
ATOM 4287 C C . GLU B 1 247 ? 29.781 15.773 -18.047 1 33.66 247 GLU B C 1
ATOM 4289 O O . GLU B 1 2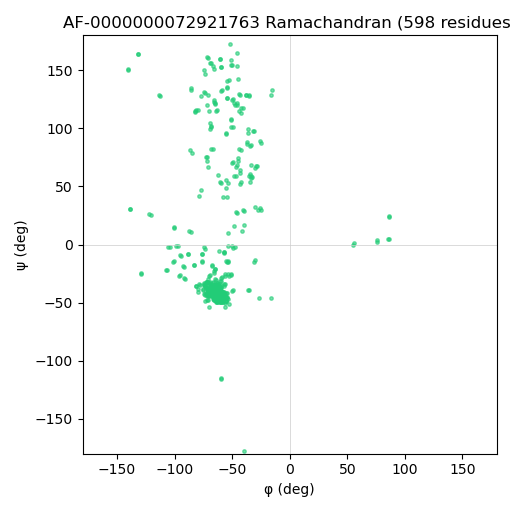47 ? 28.828 15.125 -18.484 1 33.66 247 GLU B O 1
ATOM 4294 N N . LEU B 1 248 ? 29.656 17.188 -17.875 1 30.27 248 LEU B N 1
ATOM 4295 C CA . LEU B 1 248 ? 29.594 17.953 -19.109 1 30.27 248 LEU B CA 1
ATOM 4296 C C . LEU B 1 248 ? 30.609 17.438 -20.125 1 30.27 248 LEU B C 1
ATOM 4298 O O . LEU B 1 248 ? 31.812 17.703 -19.984 1 30.27 248 LEU B O 1
ATOM 4302 N N . HIS B 1 249 ? 30.672 16.297 -20.469 1 29.28 249 HIS B N 1
ATOM 4303 C CA . HIS B 1 249 ? 31.531 15.805 -21.547 1 29.28 249 HIS B CA 1
ATOM 4304 C C . HIS B 1 249 ? 31.625 16.828 -22.672 1 29.28 249 HIS B C 1
ATOM 4306 O O . HIS B 1 249 ? 30.781 16.875 -23.562 1 29.28 249 HIS B O 1
ATOM 4312 N N . PHE B 1 250 ? 32.156 18.172 -22.281 1 24.8 250 PHE B N 1
ATOM 4313 C CA . PHE B 1 250 ? 32.938 18.766 -23.359 1 24.8 250 PHE B CA 1
ATOM 4314 C C . PHE B 1 250 ? 34.188 17.922 -23.641 1 24.8 250 PHE B C 1
ATOM 4316 O O . PHE B 1 250 ? 34.844 17.453 -22.703 1 24.8 250 PHE B O 1
ATOM 4323 N N . HIS B 1 251 ? 34.344 17.312 -24.766 1 28.02 251 HIS B N 1
ATOM 4324 C CA . HIS B 1 251 ? 35.375 16.516 -25.438 1 28.02 251 HIS B CA 1
ATOM 4325 C C . HIS B 1 251 ? 36.75 17.188 -25.328 1 28.02 251 HIS B C 1
ATOM 4327 O O . HIS B 1 251 ? 37.625 16.969 -26.172 1 28.02 251 HIS B O 1
ATOM 4333 N N . GLY B 1 252 ? 37.156 18.031 -24.312 1 25.75 252 GLY B N 1
ATOM 4334 C CA . GLY B 1 252 ? 38.531 18.359 -24.656 1 25.75 252 GLY B CA 1
ATOM 4335 C C . GLY B 1 252 ? 39.5 17.219 -24.406 1 25.75 252 GLY B C 1
ATOM 4336 O O . GLY B 1 252 ? 39.188 16.266 -23.688 1 25.75 252 GLY B O 1
ATOM 4337 N N . PRO B 1 253 ? 40.625 17 -25.219 1 28.12 253 PRO B N 1
ATOM 4338 C CA . PRO B 1 253 ? 41.719 16.016 -25.297 1 28.12 253 PRO B CA 1
ATOM 4339 C C . PRO B 1 253 ? 42.5 15.891 -23.984 1 28.12 253 PRO B C 1
ATOM 4341 O O . PRO B 1 253 ? 43.188 16.828 -23.594 1 28.12 253 PRO B O 1
ATOM 4344 N N . VAL B 1 254 ? 41.969 15.742 -22.781 1 29.83 254 VAL B N 1
ATOM 4345 C CA . VAL B 1 254 ? 42.906 15.93 -21.688 1 29.83 254 VAL B CA 1
ATOM 4346 C C . VAL B 1 254 ? 43.906 14.781 -21.672 1 29.83 254 VAL B C 1
ATOM 4348 O O . VAL B 1 254 ? 43.531 13.609 -21.656 1 29.83 254 VAL B O 1
ATOM 4351 N N . ASN B 1 255 ? 45.219 14.875 -22.109 1 27.25 255 ASN B N 1
ATOM 4352 C CA . ASN B 1 255 ? 46.438 14.109 -22.125 1 27.25 255 ASN B CA 1
ATOM 4353 C C . ASN B 1 255 ? 46.875 13.719 -20.719 1 27.25 255 ASN B C 1
ATOM 4355 O O . ASN B 1 255 ? 48.062 13.359 -20.516 1 27.25 255 ASN B O 1
ATOM 4359 N N . GLY B 1 256 ? 46.281 14.148 -19.641 1 28.84 256 GLY B N 1
ATOM 4360 C CA . GLY B 1 256 ? 47.188 14.039 -18.516 1 28.84 256 GLY B CA 1
ATOM 4361 C C . GLY B 1 256 ? 47.531 12.602 -18.172 1 28.84 256 GLY B C 1
ATOM 4362 O O . GLY B 1 256 ? 46.875 11.672 -18.609 1 28.84 256 GLY B O 1
ATOM 4363 N N . PRO B 1 257 ? 48.75 12.328 -17.594 1 31.72 257 PRO B N 1
ATOM 4364 C CA . PRO B 1 257 ? 49.469 11.078 -17.281 1 31.72 257 PRO B CA 1
ATOM 4365 C C . PRO B 1 257 ? 48.594 10.109 -16.469 1 31.72 257 PRO B C 1
ATOM 4367 O O . PRO B 1 257 ? 47.656 10.531 -15.781 1 31.72 257 PRO B O 1
ATOM 4370 N N . GLU B 1 258 ? 48.719 8.781 -16.781 1 31.94 258 GLU B N 1
ATOM 4371 C CA . GLU B 1 258 ? 48.094 7.535 -16.328 1 31.94 258 GLU B CA 1
ATOM 4372 C C . GLU B 1 258 ? 48.281 7.332 -14.828 1 31.94 258 GLU B C 1
ATOM 4374 O O . GLU B 1 258 ? 49.375 6.941 -14.383 1 31.94 258 GLU B O 1
ATOM 4379 N N . GLY B 1 259 ? 48.188 8.273 -13.914 1 30.61 259 GLY B N 1
ATOM 4380 C CA . GLY B 1 259 ? 48.531 7.863 -12.555 1 30.61 259 GLY B CA 1
ATOM 4381 C C . GLY B 1 259 ? 47.812 6.594 -12.125 1 30.61 259 GLY B C 1
ATOM 4382 O O . GLY B 1 259 ? 46.906 6.141 -12.789 1 30.61 259 GLY B O 1
ATOM 4383 N N . PRO B 1 260 ? 48.5 5.805 -11.078 1 31.58 260 PRO B N 1
ATOM 4384 C CA . PRO B 1 260 ? 48.031 4.48 -10.656 1 31.58 260 PRO B CA 1
ATOM 4385 C C . PRO B 1 260 ? 46.531 4.434 -10.422 1 31.58 260 PRO B C 1
ATOM 4387 O O . PRO B 1 260 ? 45.906 5.449 -10.07 1 31.58 260 PRO B O 1
ATOM 4390 N N . ALA B 1 261 ? 45.875 3.572 -11.188 1 29.78 261 ALA B N 1
ATOM 4391 C CA . ALA B 1 261 ? 44.469 3.215 -11.125 1 29.78 261 ALA B CA 1
ATOM 4392 C C . ALA B 1 261 ? 44.031 2.926 -9.688 1 29.78 261 ALA B C 1
ATOM 4394 O O . ALA B 1 261 ? 44.469 1.92 -9.102 1 29.78 261 ALA B O 1
ATOM 4395 N N . SER B 1 262 ? 44.156 3.822 -8.789 1 31.08 262 SER B N 1
ATOM 4396 C CA . SER B 1 262 ? 43.5 3.492 -7.523 1 31.08 262 SER B CA 1
ATOM 4397 C C . SER B 1 262 ? 42.188 2.736 -7.746 1 31.08 262 SER B C 1
ATOM 4399 O O . SER B 1 262 ? 41.344 3.176 -8.523 1 31.08 262 SER B O 1
ATOM 4401 N N . ASP B 1 263 ? 42.281 1.391 -7.668 1 31.73 263 ASP B N 1
ATOM 4402 C CA . ASP B 1 263 ? 41.25 0.366 -7.77 1 31.73 263 ASP B CA 1
ATOM 4403 C C . ASP B 1 263 ? 39.969 0.806 -7.062 1 31.73 263 ASP B C 1
ATOM 4405 O O . ASP B 1 263 ? 39.688 0.383 -5.938 1 31.73 263 ASP B O 1
ATOM 4409 N N . ASN B 1 264 ? 39.781 1.957 -6.781 1 32.06 264 ASN B N 1
ATOM 4410 C CA . ASN B 1 264 ? 38.438 2.248 -6.34 1 32.06 264 ASN B CA 1
ATOM 4411 C C . ASN B 1 264 ? 37.406 1.614 -7.27 1 32.06 264 ASN B C 1
ATOM 4413 O O . ASN B 1 264 ? 37.219 2.068 -8.398 1 32.06 264 ASN B O 1
ATOM 4417 N N . GLN B 1 265 ? 37.312 0.207 -7.316 1 33.31 265 GLN B N 1
ATOM 4418 C CA . GLN B 1 265 ? 36.375 -0.68 -8.008 1 33.31 265 GLN B CA 1
ATOM 4419 C C . GLN B 1 265 ? 34.969 -0.072 -8.078 1 33.31 265 GLN B C 1
ATOM 4421 O O . GLN B 1 265 ? 34.188 -0.194 -7.133 1 33.31 265 GLN B O 1
ATOM 4426 N N . ALA B 1 266 ? 34.812 1.062 -8.547 1 38.06 266 ALA B N 1
ATOM 4427 C CA . ALA B 1 266 ? 33.531 1.589 -8.969 1 38.06 266 ALA B CA 1
ATOM 4428 C C . ALA B 1 266 ? 32.656 0.486 -9.547 1 38.06 266 ALA B C 1
ATOM 4430 O O . ALA B 1 266 ? 33.031 -0.163 -10.531 1 38.06 266 ALA B O 1
ATOM 4431 N N . LEU B 1 267 ? 31.906 -0.26 -8.68 1 41.44 267 LEU B N 1
ATOM 4432 C CA . LEU B 1 267 ? 30.938 -1.258 -9.125 1 41.44 267 LEU B CA 1
ATOM 4433 C C . LEU B 1 267 ? 30.125 -0.739 -10.305 1 41.44 267 LEU B C 1
ATOM 4435 O O . LEU B 1 267 ? 29.391 0.244 -10.172 1 41.44 267 LEU B O 1
ATOM 4439 N N . VAL B 1 268 ? 30.609 -0.799 -11.453 1 47.19 268 VAL B N 1
ATOM 4440 C CA . VAL B 1 268 ? 29.812 -0.564 -12.656 1 47.19 268 VAL B CA 1
ATOM 4441 C C . VAL B 1 268 ? 28.609 -1.496 -12.664 1 47.19 268 VAL B C 1
ATOM 4443 O O . VAL B 1 268 ? 28.75 -2.719 -12.641 1 47.19 268 VAL B O 1
ATOM 4446 N N . ILE B 1 269 ? 27.469 -0.979 -12.18 1 52.75 269 ILE B N 1
ATOM 4447 C CA . ILE B 1 269 ? 26.234 -1.749 -12.25 1 52.75 269 ILE B CA 1
ATOM 4448 C C . ILE B 1 269 ? 25.781 -1.857 -13.703 1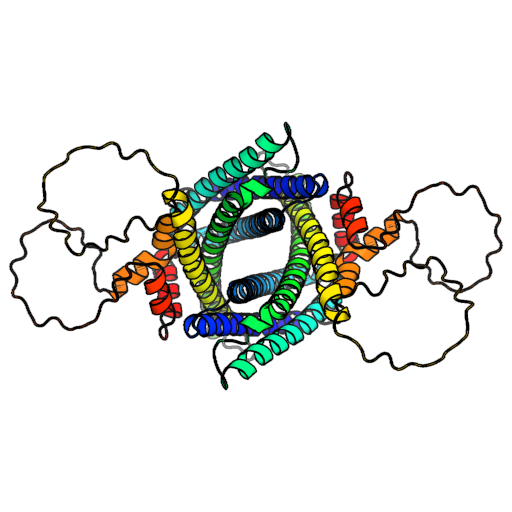 52.75 269 ILE B C 1
ATOM 4450 O O . ILE B 1 269 ? 25.453 -0.85 -14.336 1 52.75 269 ILE B O 1
ATOM 4454 N N . ARG B 1 270 ? 26.062 -2.975 -14.32 1 57.84 270 ARG B N 1
ATOM 4455 C CA . ARG B 1 270 ? 25.688 -3.207 -15.711 1 57.84 270 ARG B CA 1
ATOM 4456 C C . ARG B 1 270 ? 24.312 -3.879 -15.805 1 57.84 270 ARG B C 1
ATOM 4458 O O . ARG B 1 270 ? 23.609 -3.723 -16.797 1 57.84 270 ARG B O 1
ATOM 4465 N N . THR B 1 271 ? 23.969 -4.457 -14.672 1 71.94 271 THR B N 1
ATOM 4466 C CA . THR B 1 271 ? 22.734 -5.234 -14.703 1 71.94 271 THR B CA 1
ATOM 4467 C C . THR B 1 271 ? 21.938 -5.039 -13.414 1 71.94 271 THR B C 1
ATOM 4469 O O . THR B 1 271 ? 22.516 -4.688 -12.375 1 71.94 271 THR B O 1
ATOM 4472 N N . PRO B 1 272 ? 20.734 -5.152 -13.539 1 78.38 272 PRO B N 1
ATOM 4473 C CA . PRO B 1 272 ? 19.906 -5.113 -12.32 1 78.38 272 PRO B CA 1
ATOM 4474 C C . PRO B 1 272 ? 20.406 -6.09 -11.25 1 78.38 272 PRO B C 1
ATOM 4476 O O . PRO B 1 272 ? 20.312 -5.797 -10.055 1 78.38 272 PRO B O 1
ATOM 4479 N N . SER B 1 273 ? 21.047 -7.09 -11.641 1 77.75 273 SER B N 1
ATOM 4480 C CA . SER B 1 273 ? 21.562 -8.062 -10.68 1 77.75 273 SER B CA 1
ATOM 4481 C C . SER B 1 273 ? 22.75 -7.496 -9.914 1 77.75 273 SER B C 1
ATOM 4483 O O . SER B 1 273 ? 22.922 -7.762 -8.719 1 77.75 273 SER B O 1
ATOM 4485 N N . GLU B 1 274 ? 23.562 -6.75 -10.594 1 79.44 274 GLU B N 1
ATOM 4486 C CA . GLU B 1 274 ? 24.688 -6.105 -9.93 1 79.44 274 GLU B CA 1
ATOM 4487 C C . GLU B 1 274 ? 24.219 -5.035 -8.953 1 79.44 274 GLU B C 1
ATOM 4489 O O . GLU B 1 274 ? 24.797 -4.867 -7.879 1 79.44 274 GLU B O 1
ATOM 4494 N N . LEU B 1 275 ? 23.188 -4.371 -9.375 1 83.5 275 LEU B N 1
ATOM 4495 C CA . LEU B 1 275 ? 22.594 -3.383 -8.484 1 83.5 275 LEU B CA 1
ATOM 4496 C C . LEU B 1 275 ? 22.062 -4.039 -7.211 1 83.5 275 LEU B C 1
ATOM 4498 O O . LEU B 1 275 ? 22.203 -3.486 -6.121 1 83.5 275 LEU B O 1
ATOM 4502 N N . GLN B 1 276 ? 21.516 -5.18 -7.418 1 82.81 276 GLN B N 1
ATOM 4503 C CA . GLN B 1 276 ? 20.953 -5.926 -6.297 1 82.81 276 GLN B CA 1
ATOM 4504 C C . GLN B 1 276 ? 22.031 -6.305 -5.289 1 82.81 276 GLN B C 1
ATOM 4506 O O . GLN B 1 276 ? 21.797 -6.289 -4.078 1 82.81 276 GLN B O 1
ATOM 4511 N N . ILE B 1 277 ? 23.203 -6.555 -5.762 1 80.94 277 ILE B N 1
ATOM 4512 C CA . ILE B 1 277 ? 24.312 -6.895 -4.871 1 80.94 277 ILE B CA 1
ATOM 4513 C C . ILE B 1 277 ? 24.812 -5.633 -4.172 1 80.94 277 ILE B C 1
ATOM 4515 O O . ILE B 1 277 ? 25.031 -5.637 -2.961 1 80.94 277 ILE B O 1
ATOM 4519 N N . ALA B 1 278 ? 24.859 -4.605 -4.852 1 82.62 278 ALA B N 1
ATOM 4520 C CA . ALA B 1 278 ? 25.453 -3.365 -4.371 1 82.62 278 ALA B CA 1
ATOM 4521 C C . ALA B 1 278 ? 24.578 -2.707 -3.309 1 82.62 278 ALA B C 1
ATOM 4523 O O . ALA B 1 278 ? 25.094 -2.135 -2.342 1 82.62 278 ALA B O 1
ATOM 4524 N N . ILE B 1 279 ? 23.312 -2.83 -3.447 1 90.12 279 ILE B N 1
ATOM 4525 C CA . ILE B 1 279 ? 22.422 -2.082 -2.582 1 90.12 279 ILE B CA 1
ATOM 4526 C C . ILE B 1 279 ? 22.375 -2.729 -1.198 1 90.12 279 ILE B C 1
ATOM 4528 O O . ILE B 1 279 ? 21.922 -2.109 -0.23 1 90.12 279 ILE B O 1
ATOM 4532 N N . TYR B 1 280 ? 22.859 -3.955 -1.092 1 88.31 280 TYR B N 1
ATOM 4533 C CA . TYR B 1 280 ? 22.812 -4.652 0.188 1 88.31 280 TYR B CA 1
ATOM 4534 C C . TYR B 1 280 ? 24.141 -4.531 0.932 1 88.31 280 TYR B C 1
ATOM 4536 O O . TYR B 1 280 ? 24.281 -5.066 2.033 1 88.31 280 TYR B O 1
ATOM 4544 N N . GLU B 1 281 ? 25.094 -3.867 0.319 1 87.44 281 GLU B N 1
ATOM 4545 C CA . GLU B 1 281 ? 26.297 -3.533 1.062 1 87.44 281 GLU B CA 1
ATOM 4546 C C . GLU B 1 281 ? 25.984 -2.668 2.279 1 87.44 281 GLU B C 1
ATOM 4548 O O . GLU B 1 281 ? 24.984 -1.955 2.293 1 87.44 281 GLU B O 1
ATOM 4553 N N . PRO B 1 282 ? 26.828 -2.773 3.25 1 87.69 282 PRO B N 1
ATOM 4554 C CA . PRO B 1 282 ? 26.578 -1.993 4.465 1 87.69 282 PRO B CA 1
ATOM 4555 C C . PRO B 1 282 ? 26.406 -0.504 4.184 1 87.69 282 PRO B C 1
ATOM 4557 O O . PRO B 1 282 ? 27.188 0.091 3.449 1 87.69 282 PRO B O 1
ATOM 4560 N N . ARG B 1 283 ? 25.406 0.079 4.578 1 90.88 283 ARG B N 1
ATOM 4561 C CA . ARG B 1 283 ? 25.062 1.498 4.566 1 90.88 283 ARG B CA 1
ATOM 4562 C C . ARG B 1 283 ? 24.656 1.951 3.166 1 90.88 283 ARG B C 1
ATOM 4564 O O . ARG B 1 283 ? 24.453 3.143 2.932 1 90.88 283 ARG B O 1
ATOM 4571 N N . ALA B 1 284 ? 24.641 1.005 2.23 1 91.81 284 ALA B N 1
ATOM 4572 C CA . ALA B 1 284 ? 24.297 1.39 0.864 1 91.81 284 ALA B CA 1
ATOM 4573 C C . ALA B 1 284 ? 22.859 1.913 0.783 1 91.81 284 ALA B C 1
ATOM 4575 O O . ALA B 1 284 ? 22.594 2.906 0.102 1 91.81 284 ALA B O 1
ATOM 4576 N N . GLY B 1 285 ? 21.969 1.222 1.491 1 93.44 285 GLY B N 1
ATOM 4577 C CA . GLY B 1 285 ? 20.578 1.673 1.515 1 93.44 285 GLY B CA 1
ATOM 4578 C C . GLY B 1 285 ? 20.422 3.066 2.092 1 93.44 285 GLY B C 1
ATOM 4579 O O . GLY B 1 285 ? 19.719 3.902 1.521 1 93.44 285 GLY B O 1
ATOM 4580 N N . ALA B 1 286 ? 21.094 3.264 3.146 1 94.69 286 ALA B N 1
ATOM 4581 C CA . ALA B 1 286 ? 21.031 4.566 3.799 1 94.69 286 ALA B CA 1
ATOM 4582 C C . ALA B 1 286 ? 21.625 5.656 2.904 1 94.69 286 ALA B C 1
ATOM 4584 O O . ALA B 1 286 ? 21.078 6.758 2.814 1 94.69 286 ALA B O 1
ATOM 4585 N N . ALA B 1 287 ? 22.703 5.355 2.258 1 94.62 287 ALA B N 1
ATOM 4586 C CA . ALA B 1 287 ? 23.359 6.305 1.361 1 94.62 287 ALA B CA 1
ATOM 4587 C C . ALA B 1 287 ? 22.453 6.656 0.18 1 94.62 287 ALA B C 1
ATOM 4589 O O . ALA B 1 287 ? 22.422 7.809 -0.258 1 94.62 287 ALA B O 1
ATOM 4590 N N . LEU B 1 288 ? 21.828 5.676 -0.273 1 95.88 288 LEU B N 1
ATOM 4591 C CA . LEU B 1 288 ? 20.906 5.914 -1.381 1 95.88 288 LEU B CA 1
ATOM 4592 C C . LEU B 1 288 ? 19.797 6.879 -0.97 1 95.88 288 LEU B C 1
ATOM 4594 O O . LEU B 1 288 ? 19.484 7.809 -1.711 1 95.88 288 LEU B O 1
ATOM 4598 N N . ILE B 1 289 ? 19.219 6.68 0.209 1 97.25 289 ILE B N 1
ATOM 4599 C CA . ILE B 1 289 ? 18.141 7.539 0.674 1 97.25 289 ILE B CA 1
ATOM 4600 C C . ILE B 1 289 ? 18.656 8.961 0.875 1 97.25 289 ILE B C 1
ATOM 4602 O O . ILE B 1 289 ? 17.953 9.93 0.56 1 97.25 289 ILE B O 1
ATOM 4606 N N . GLU B 1 290 ? 19.859 9.062 1.295 1 95.19 290 GLU B N 1
ATOM 4607 C CA . GLU B 1 290 ? 20.453 10.391 1.436 1 95.19 290 GLU B CA 1
ATOM 4608 C C . GLU B 1 290 ? 20.594 11.078 0.081 1 95.19 290 GLU B C 1
ATOM 4610 O O . GLU B 1 290 ? 20.344 12.281 -0.039 1 95.19 290 GLU B O 1
ATOM 4615 N N . THR B 1 291 ? 20.984 10.344 -0.831 1 95.19 291 THR B N 1
ATOM 4616 C CA . THR B 1 291 ? 21.125 10.875 -2.182 1 95.19 291 THR B CA 1
ATOM 4617 C C . THR B 1 291 ? 19.766 11.32 -2.721 1 95.19 291 THR B C 1
ATOM 4619 O O . THR B 1 291 ? 19.656 12.391 -3.328 1 95.19 291 THR B O 1
ATOM 4622 N N . LEU B 1 292 ? 18.766 10.508 -2.508 1 96.69 292 LEU B N 1
ATOM 4623 C CA . LEU B 1 292 ? 17.422 10.844 -2.98 1 96.69 292 LEU B CA 1
ATOM 4624 C C . LEU B 1 292 ? 16.891 12.078 -2.256 1 96.69 292 LEU B C 1
ATOM 4626 O O . LEU B 1 292 ? 16.25 12.938 -2.873 1 96.69 292 LEU B O 1
ATOM 4630 N N . LEU B 1 293 ? 17.125 12.141 -0.975 1 96.69 293 LEU B N 1
ATOM 4631 C CA . LEU B 1 293 ? 16.719 13.32 -0.215 1 96.69 293 LEU B CA 1
ATOM 4632 C C . LEU B 1 293 ? 17.344 14.586 -0.787 1 96.69 293 LEU B C 1
ATOM 4634 O O . LEU B 1 293 ? 16.656 15.586 -0.994 1 96.69 293 LEU B O 1
ATOM 4638 N N . ALA B 1 294 ? 18.578 14.523 -1.069 1 94.56 294 ALA B N 1
ATOM 4639 C CA . ALA B 1 294 ? 19.312 15.672 -1.601 1 94.56 294 ALA B CA 1
ATOM 4640 C C . ALA B 1 294 ? 18.812 16.047 -2.99 1 94.56 294 ALA B C 1
ATOM 4642 O O . ALA B 1 294 ? 18.719 17.234 -3.326 1 94.56 294 ALA B O 1
ATOM 4643 N N . ASP B 1 295 ? 18.453 15.078 -3.73 1 94.56 295 ASP B N 1
ATOM 4644 C CA . ASP B 1 295 ? 18.062 15.281 -5.121 1 94.56 295 ASP B CA 1
ATOM 4645 C C . ASP B 1 295 ? 16.609 15.758 -5.211 1 94.56 295 ASP B C 1
ATOM 4647 O O . ASP B 1 295 ? 16.266 16.547 -6.09 1 94.56 295 ASP B O 1
ATOM 4651 N N . TRP B 1 296 ? 15.797 15.234 -4.309 1 96.25 296 TRP B N 1
ATOM 4652 C CA . TRP B 1 296 ? 14.359 15.383 -4.469 1 96.25 296 TRP B CA 1
ATOM 4653 C C . TRP B 1 296 ? 13.82 16.484 -3.561 1 96.25 296 TRP B C 1
ATOM 4655 O O . TRP B 1 296 ? 12.695 16.953 -3.744 1 96.25 296 TRP B O 1
ATOM 4665 N N . THR B 1 297 ? 14.602 16.906 -2.596 1 94.94 297 THR B N 1
ATOM 4666 C CA . THR B 1 297 ? 14.062 17.875 -1.647 1 94.94 297 THR B CA 1
ATOM 4667 C C . THR B 1 297 ? 15.039 19.047 -1.459 1 94.94 297 THR B C 1
ATOM 4669 O O . THR B 1 297 ? 16.188 18.969 -1.882 1 94.94 297 THR B O 1
ATOM 4672 N N . CYS B 1 298 ? 14.508 20.125 -0.891 1 86.06 298 CYS B N 1
ATOM 4673 C CA . CYS B 1 298 ? 15.297 21.312 -0.629 1 86.06 298 CYS B CA 1
ATOM 4674 C C . CYS B 1 298 ? 15.727 21.375 0.831 1 86.06 298 CYS B C 1
ATOM 4676 O O . CYS B 1 298 ? 16.047 22.453 1.344 1 86.06 298 CYS B O 1
ATOM 4678 N N . LEU B 1 299 ? 15.633 20.375 1.536 1 69.75 299 LEU B N 1
ATOM 4679 C CA . LEU B 1 299 ? 16.047 20.391 2.938 1 69.75 299 LEU B CA 1
ATOM 4680 C C . LEU B 1 299 ? 17.516 20.781 3.07 1 69.75 299 LEU B C 1
ATOM 4682 O O . LEU B 1 299 ? 17.891 21.438 4.043 1 69.75 299 LEU B O 1
ATOM 4686 N N . SER B 1 300 ? 18.469 20.219 2.244 1 53.5 300 SER B N 1
ATOM 4687 C CA . SER B 1 300 ? 19.875 20.562 2.398 1 53.5 300 SER B CA 1
ATOM 4688 C C . SER B 1 300 ? 20.172 21.969 1.885 1 53.5 300 SER B C 1
ATOM 4690 O O . SER B 1 300 ? 21.297 22.453 2.01 1 53.5 300 SER B O 1
ATOM 4692 N N . LYS B 1 301 ? 19.234 22.672 1.326 1 46.09 301 LYS B N 1
ATOM 4693 C CA . LYS B 1 301 ? 19.641 23.984 0.854 1 46.09 301 LYS B CA 1
ATOM 4694 C C . LYS B 1 301 ? 19.281 25.062 1.861 1 46.09 301 LYS B C 1
ATOM 4696 O O . LYS B 1 301 ? 18.281 24.953 2.566 1 46.09 301 LYS B O 1
#

Secondary structure (DSSP, 8-state):
--HHHHHHHHHHHHHHHHHHHHHHHHHHHHSTT--HHHHHHHHHHHHHHHHHHHHHHHHHHHGGGB-HHHHHHHHHHHHHHHHHHHHHHHHHHTTTSS-TTHHHHTHHHHHHHHHHHHHHHHHHHHHHHHHHHHHHHHHHHHHHHHHHH---S--------SHHHHHHHHHHHHHHHHHHHHHHHHHHHHHHTS-----------------------S-S-TTSHHHHHHHHHTHHHHHHHTT---------------------------SHHHHHHHTTSTTHHHHHHHHHHHHHBSTT-/--HHHHHHHHHHHHHHHHHHHHHHHHHHHHSTT--HHHHHHHHHHHHHHHHHHHHHHHHHHHGGGB-HHHHHHHHHHHHHHHHHHHHHHHHHHTTTSS-TTHHHHTHHHHHHHHHHHHHHHHHHHHHHHHHHHHHHHHHHHHHHHHHHH---S--------SHHHHHHHHHHHHHHHHHHHHHHHHHHHHHHTS-----------------------S-S-TTSHHHHHHHHHTHHHHHHHTT---------------------------SHHHHHHHTTSTTHHHHHHHHHHHHHBSTT-

Foldseek 3Di:
DDLVVLLVLLLVLLVLLLVLLVVLVVLPVVAPPDDPLSPLLSVLSNLLSVLSVLLSVLCVVQVQFWDPVQSVLSVVLSVVSVVLSVVVVVVSVVDVPDHRPCVVVVVLVSLLSSLLSQLSSLLSNLSSLLSVLLVLVVVVVVVVVVVVVVPDDPPPPPPPRCNVVSLVVSLVSLLSNLVSLVVQLVSQVVVVPPPDPPPPPPPDDPPPPVPPPLCLPCSGNVVCSSVSSCVRQPVQLLCVLLVNDVPPPPPDPPPDDPPPPPPSVSQSPSGSVSVSVQCPPPCNSVSSSVRNSVVTTDSVD/DDLVVLLVLLLVLLVLLLVLLVVLVVLPVVAPPDDPLSPLLSVLSNLLSVLSVLLSVLCVVQVQFWDPVQSVLSVVLSVVSVVLSVVVVVVSVVDVPDGRPVVVVVVLVSLLSSLLSQLSSLLSNLSSLLSVLLVLVVVVVVVVVVVVVVPDDPPPPPPPRCNVVSLVVSLVSLLSNLVSLVVQLVSQVVVVPPPDPPPPPPDDDPPCPVPPPLCLPCSGNVVCSSVSSCVRQPVQLLCVLLVPDVPPPPPDPPPDDPPPPPPSVSQSPSGSVSVSVQCPPPCNSVSSSVRNSVVTTDSVD